Protein AF-A0A3L7TT83-F1 (afdb_monomer)

Solvent-accessible surface area (backbone atoms only — not comparable to full-atom values): 22951 Å² total; per-residue (Å²): 135,80,90,77,50,69,40,92,79,70,70,65,40,66,33,87,90,37,38,47,40,54,6,42,66,43,65,80,72,76,60,61,45,68,15,26,35,78,44,80,42,83,44,58,101,89,42,70,49,28,38,40,32,44,35,35,58,39,46,94,58,37,64,68,51,52,58,56,51,58,69,70,51,53,70,49,27,27,47,35,37,36,33,70,38,85,27,69,53,40,70,63,42,44,30,34,25,80,58,71,38,49,36,71,59,55,50,53,52,44,68,73,44,41,72,56,63,66,24,34,52,57,38,20,44,36,36,33,32,79,80,70,49,32,35,40,33,34,39,36,88,58,32,40,38,37,37,29,38,74,87,47,49,68,56,53,54,49,54,38,45,77,72,72,35,50,82,40,96,53,42,62,76,91,72,64,80,85,65,98,59,101,67,85,46,72,33,71,47,85,43,61,42,76,85,53,100,80,45,68,50,70,68,57,52,47,51,53,50,28,63,78,54,49,44,40,73,72,64,69,42,76,56,34,55,33,82,85,67,47,77,64,50,52,41,38,34,43,33,36,30,40,26,34,40,68,50,98,49,86,70,29,34,31,45,36,40,37,36,33,33,23,51,20,56,50,55,40,50,52,53,48,55,61,58,47,66,81,41,72,65,48,36,86,72,48,76,75,45,77,30,45,43,50,69,89,75,52,57,80,92,50,64,84,60,71,87,73,61,92,66,68,44,84,76,48,77,46,79,49,75,44,54,94,78,72,91,79,87,77,92,80,79,75,89,73,85,76,71,82,79,78,79,77,83,82,88,72,86,77,82,81,84,78,94,82,85,85,88,85,88,78,87,77,89,76,89,87,82,86,89,86,88,81,87,79,88,80,91,82,90,131

Radius of gyration: 27.93 Å; Cα contacts (8 Å, |Δi|>4): 632; chains: 1; bounding box: 58×84×80 Å

pLDDT: mean 82.66, std 22.22, range [28.27, 98.69]

Secondary structure (DSSP, 8-state):
-PPP-B-TTPPPPEETTEEPPTTEEE--PPPP--EEEEEEE---SSS--EEEEEEE--GGGHHHHHHHHHTTS-SEEEEEEEEE--STT-SEEEEEESS-EEHHHHHHHHHHHHHHHHH-TTEEEEEEEETTEEEEEE-TTS-EEEEEEGGGHHHHHHHHHHTT--B-S-SS-SS----SSS----EE---B---STTS--HHHHHHHHHHHHTEEE-S-SS--B-TT--B--SEEEEEEEEEEESSS-TT-EEEEEEEEEESSHHHHHHHHHHHHTT-TTEEEEEEEEEEEE-GGG--GGGTTS-S--SS-EEEEEEEEEES---S--------------PPPP---PPPPPP----------------------------

Mean predicted aligned error: 11.95 Å

Sequence (382 aa):
MREFRIAPNLPRGKLGEYQLPLGVAQTSLTEPSQGYTVRYQEGTEEEPDTYVFHAVISHDRLRPLVDGAFNLLPKEVTPVVEIGSRDAYRTVDIYLGEEPMPLVEFLRTWYEFEEVLLEDVTIGVGANAEDPWVDVFVDSWKGILISVPMELRDTVEALFAEHGLSEVMSTWDEDPPASGGDDESLVTRDVLEAVDDHSPDLDELLLVMREHWQLELNVDRETNVDDAGRHLGMTLWHAIVLATSNTDDNERGAYITVWMTAGSLAQAEELLEDALLDHPEWVFESVYTMDRVAFDDRPPSLSSLPTTRRRAAMHELEIEEWGDGTGDSPSGGGPGSRGPSKGRPMNREPEPPSADDVSPTDEPSSDDDSPFDRRGGGGGLN

Foldseek 3Di:
DDDWDFDPDQDWDDQVPATFFSQFPDAPFHQWDFFKAWDWDPADPQGHTKIKMKGDDHLVLLVVLLVLQLVVDDQWWKKWKWFQDPFPQEGIWIWIFPGTDGSVLVVVLCVVCVSCQSRHLGMKIWIFDVVVTWTWIQHSRRIIIIIGHPVCVVVSQVSCVVSVHYHDPGGGDPCDPPDPDDPRPRDTDFRIDCPDPPHDGPLNSVVVSCVSSVIDGPDDQPFQAGPVRDQPAKFKKWWWFWWAFPDPPRQKIKTKIWIKIDRGNNRVVVQVVVVCVVPNRIDTDGTSDMHTDQPVPDDPQCVVPDNDDDDIDTDDIDIGMDGDPDDDDDDDDPDDPPDPDDDDDDDDDDDDDDDDDDDDDDDDDDDDDDDDDDDDDDDDDD

Structure (mmCIF, N/CA/C/O backbone):
data_AF-A0A3L7TT83-F1
#
_entry.id   AF-A0A3L7TT83-F1
#
loop_
_atom_site.group_PDB
_atom_site.id
_atom_site.type_symbol
_atom_site.label_atom_id
_atom_site.label_alt_id
_atom_site.label_comp_id
_atom_site.label_asym_id
_atom_site.label_entity_id
_atom_site.label_seq_id
_atom_site.pdbx_PDB_ins_code
_atom_site.Cartn_x
_atom_site.Cartn_y
_atom_site.Cartn_z
_atom_site.occupancy
_atom_site.B_iso_or_equiv
_atom_site.auth_seq_id
_atom_site.auth_comp_id
_atom_site.auth_asym_id
_atom_site.auth_atom_id
_atom_site.pdbx_PDB_model_num
ATOM 1 N N . MET A 1 1 ? -11.362 1.353 -17.507 1.00 64.25 1 MET A N 1
ATOM 2 C CA . MET A 1 1 ? -11.196 0.095 -16.758 1.00 64.25 1 MET A CA 1
ATOM 3 C C . MET A 1 1 ? -12.170 -0.962 -17.270 1.00 64.25 1 MET A C 1
ATOM 5 O O . MET A 1 1 ? -13.334 -0.640 -17.502 1.00 64.25 1 MET A O 1
ATOM 9 N N . ARG A 1 2 ? -11.697 -2.196 -17.479 1.00 73.50 2 ARG A N 1
ATOM 10 C CA . ARG A 1 2 ? -12.552 -3.364 -17.753 1.00 73.50 2 ARG A CA 1
ATOM 11 C C . ARG A 1 2 ? -13.212 -3.833 -16.454 1.00 73.50 2 ARG A C 1
ATOM 13 O O . ARG A 1 2 ? -12.625 -3.711 -15.390 1.00 73.50 2 ARG A O 1
ATOM 20 N N . GLU A 1 3 ? -14.433 -4.349 -16.528 1.00 83.75 3 GLU A N 1
ATOM 21 C CA . GLU A 1 3 ? -15.137 -4.841 -15.337 1.00 83.75 3 GLU A CA 1
ATOM 22 C C . GLU A 1 3 ? -14.366 -6.023 -14.717 1.00 83.75 3 GLU A C 1
ATOM 24 O O . GLU A 1 3 ? -14.115 -7.010 -15.407 1.00 83.75 3 GLU A O 1
ATOM 29 N N . PHE A 1 4 ? -14.005 -5.931 -13.433 1.00 90.06 4 PHE A N 1
ATOM 30 C CA . PHE A 1 4 ? -13.413 -7.033 -12.670 1.00 90.06 4 PHE A CA 1
ATOM 31 C C . PHE A 1 4 ? -14.447 -7.650 -11.726 1.00 90.06 4 PHE A C 1
ATOM 33 O O . PHE A 1 4 ? -15.445 -7.019 -11.371 1.00 90.06 4 PHE A O 1
ATOM 40 N N . ARG A 1 5 ? -14.221 -8.905 -11.327 1.00 91.00 5 ARG A N 1
ATOM 41 C CA . ARG A 1 5 ? -15.074 -9.623 -10.372 1.00 91.00 5 ARG A CA 1
ATOM 42 C C . ARG A 1 5 ? -14.243 -10.541 -9.495 1.00 91.00 5 ARG A C 1
ATOM 44 O O . ARG A 1 5 ? -13.272 -11.134 -9.961 1.00 91.00 5 ARG A O 1
ATOM 51 N N . ILE A 1 6 ? -14.674 -10.711 -8.250 1.00 94.00 6 ILE A N 1
ATOM 52 C CA . ILE A 1 6 ? -14.154 -11.764 -7.379 1.00 94.00 6 ILE A CA 1
ATOM 53 C C . ILE A 1 6 ? -14.630 -13.127 -7.886 1.00 94.00 6 ILE A C 1
ATOM 55 O O . ILE A 1 6 ? -15.802 -13.309 -8.229 1.00 94.00 6 ILE A O 1
ATOM 59 N N . ALA A 1 7 ? -13.733 -14.110 -7.895 1.00 92.56 7 ALA A N 1
ATOM 60 C CA . ALA A 1 7 ? -14.043 -15.459 -8.334 1.00 92.56 7 ALA A CA 1
ATOM 61 C C . ALA A 1 7 ? -15.172 -16.081 -7.472 1.00 92.56 7 ALA A C 1
ATOM 63 O O . ALA A 1 7 ? -15.017 -16.269 -6.259 1.00 92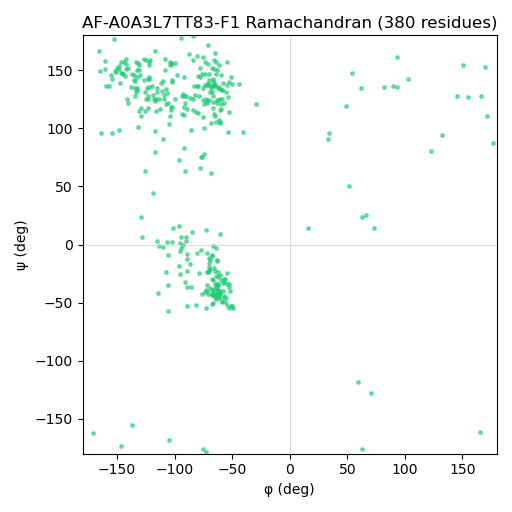.56 7 ALA A O 1
ATOM 64 N N . PRO A 1 8 ? -16.312 -16.478 -8.076 1.00 86.81 8 PRO A N 1
ATOM 65 C CA . PRO A 1 8 ? -17.569 -16.712 -7.352 1.00 86.81 8 PRO A CA 1
ATOM 66 C C . PRO A 1 8 ? -17.600 -17.972 -6.470 1.00 86.81 8 PRO A C 1
ATOM 68 O O . PRO A 1 8 ? -18.575 -18.197 -5.756 1.00 86.81 8 PRO A O 1
ATOM 71 N N . ASN A 1 9 ? -16.572 -18.824 -6.528 1.00 88.88 9 ASN A N 1
ATOM 72 C CA . ASN A 1 9 ? -16.532 -20.121 -5.839 1.00 88.88 9 ASN A CA 1
ATOM 73 C C . ASN A 1 9 ? -15.258 -20.326 -5.004 1.00 88.88 9 ASN A C 1
ATOM 75 O O . ASN A 1 9 ? -14.859 -21.469 -4.757 1.00 88.88 9 ASN A O 1
ATOM 79 N N . LEU A 1 10 ? -14.601 -19.246 -4.577 1.00 92.88 10 LEU A N 1
ATOM 80 C CA . LEU A 1 10 ? -13.450 -19.357 -3.685 1.00 92.88 10 LEU A CA 1
ATOM 81 C C . LEU A 1 10 ? -13.896 -19.754 -2.265 1.00 92.88 10 LEU A C 1
ATOM 83 O O . LEU A 1 10 ? -14.749 -19.090 -1.673 1.00 92.88 10 LEU A O 1
ATOM 87 N N . PRO A 1 11 ? -13.352 -20.844 -1.688 1.00 93.62 11 PRO A N 1
ATOM 88 C CA . PRO A 1 11 ? -13.673 -21.226 -0.323 1.00 93.62 11 PRO A CA 1
ATOM 89 C C . PRO A 1 11 ? -12.978 -20.284 0.662 1.00 93.62 11 PRO A C 1
ATOM 91 O O . PRO A 1 11 ? -11.748 -20.225 0.701 1.00 93.62 11 PRO A O 1
ATOM 94 N N . ARG A 1 12 ? -13.764 -19.606 1.504 1.00 94.81 12 ARG A N 1
ATOM 95 C CA . ARG A 1 12 ? -13.236 -18.787 2.599 1.00 94.81 12 ARG A CA 1
ATOM 96 C C . ARG A 1 12 ? -12.663 -19.666 3.710 1.00 94.81 12 ARG A C 1
ATOM 98 O O . ARG A 1 12 ? -13.369 -20.518 4.258 1.00 94.81 12 ARG A O 1
ATOM 105 N N . GLY A 1 13 ? -11.393 -19.448 4.044 1.00 93.62 13 GLY A N 1
ATOM 106 C CA . GLY A 1 13 ? -10.741 -20.092 5.180 1.00 93.62 13 GLY A CA 1
ATOM 107 C C . GLY A 1 13 ? -11.322 -19.621 6.515 1.00 93.62 13 GLY A C 1
ATOM 108 O O . GLY A 1 13 ? -11.811 -18.496 6.632 1.00 93.62 13 GLY A O 1
ATOM 109 N N . LYS A 1 14 ? -11.266 -20.483 7.532 1.00 95.56 14 LYS A N 1
ATOM 110 C CA . LYS A 1 14 ? -11.648 -20.140 8.905 1.00 95.56 14 LYS A CA 1
ATOM 111 C C . LYS A 1 14 ? -10.630 -20.676 9.896 1.00 95.56 14 LYS A C 1
ATOM 113 O O . LYS A 1 14 ? -10.178 -21.810 9.740 1.00 95.56 14 LYS A O 1
ATOM 118 N N . LEU A 1 15 ? -10.352 -19.893 10.928 1.00 93.69 15 LEU A N 1
ATOM 119 C CA . LEU A 1 15 ? -9.599 -20.298 12.108 1.00 93.69 15 LEU A CA 1
ATOM 120 C C . LEU A 1 15 ? -10.560 -20.176 13.291 1.00 93.69 15 LEU A C 1
ATOM 122 O O . LEU A 1 15 ? -10.825 -19.075 13.751 1.00 93.69 15 LEU A O 1
ATOM 126 N N . GLY A 1 16 ? -11.177 -21.290 13.696 1.00 93.94 16 GLY A N 1
ATOM 127 C CA . GLY A 1 16 ? -12.283 -21.265 14.659 1.00 93.94 16 GLY A CA 1
ATOM 128 C C . GLY A 1 16 ? -13.470 -20.433 14.159 1.00 93.94 16 GLY A C 1
ATOM 129 O O . GLY A 1 16 ? -14.066 -20.770 13.130 1.00 93.94 16 GLY A O 1
ATOM 130 N N . GLU A 1 17 ? -13.808 -19.361 14.876 1.00 94.50 17 GLU A N 1
ATOM 131 C CA . GLU A 1 17 ? -14.874 -18.420 14.507 1.00 94.50 17 GLU A CA 1
ATOM 132 C C . GLU A 1 17 ? -14.370 -17.269 13.617 1.00 94.50 17 GLU A C 1
ATOM 134 O O . GLU A 1 17 ? -15.179 -16.566 13.008 1.00 94.50 17 GLU A O 1
ATOM 139 N N . TYR A 1 18 ? -13.052 -17.088 13.495 1.00 96.44 18 TYR A N 1
ATOM 140 C CA . TYR A 1 18 ? -12.445 -16.065 12.647 1.00 96.44 18 TYR A CA 1
ATOM 141 C C . TYR A 1 18 ? -12.504 -16.446 11.163 1.00 96.44 18 TYR A C 1
ATOM 143 O O . TYR A 1 18 ? -12.013 -17.501 10.749 1.00 96.44 18 TYR A O 1
ATOM 151 N N . GLN A 1 19 ? -13.077 -15.572 10.338 1.00 97.31 19 GLN A N 1
ATOM 152 C CA . GLN A 1 19 ? -13.103 -15.704 8.885 1.00 97.31 19 GLN A CA 1
ATOM 153 C C . GLN A 1 19 ? -11.909 -14.986 8.258 1.00 97.31 19 GLN A C 1
ATOM 155 O O . GLN A 1 19 ? -11.688 -13.807 8.520 1.00 97.31 19 GLN A O 1
ATOM 160 N N . LEU A 1 20 ? -11.170 -15.699 7.408 1.00 96.75 20 LEU A N 1
ATOM 161 C CA . LEU A 1 20 ? -10.028 -15.161 6.667 1.00 96.75 20 LEU A CA 1
ATOM 162 C C . LEU A 1 20 ? -10.483 -14.447 5.377 1.00 96.75 20 LEU A C 1
ATOM 164 O O . LEU A 1 20 ? -11.567 -14.750 4.865 1.00 96.75 20 LEU A O 1
ATOM 168 N N . PRO A 1 21 ? -9.663 -13.552 4.805 1.00 96.38 21 PRO A N 1
ATOM 169 C CA . PRO A 1 21 ? -9.851 -13.046 3.441 1.00 96.38 21 PRO A CA 1
ATOM 170 C C . PRO A 1 21 ? -9.772 -14.177 2.397 1.00 96.38 21 PRO A C 1
ATOM 172 O O . PRO A 1 21 ? -9.137 -15.211 2.639 1.00 96.38 21 PRO A O 1
ATOM 175 N N . LEU A 1 22 ? -10.406 -14.015 1.230 1.00 96.88 22 LEU A N 1
ATOM 176 C CA . LEU A 1 22 ? -10.417 -15.042 0.172 1.00 96.88 22 LEU A CA 1
ATOM 177 C C . LEU A 1 22 ? -9.028 -15.330 -0.413 1.00 96.88 22 LEU A C 1
ATOM 179 O O . LEU A 1 22 ? -8.781 -16.459 -0.851 1.00 96.88 22 LEU A O 1
ATOM 183 N N . GLY A 1 23 ? -8.123 -14.349 -0.371 1.00 94.94 23 GLY A N 1
ATOM 184 C CA . GLY A 1 23 ? -6.743 -14.484 -0.829 1.00 94.94 23 GLY A CA 1
ATOM 185 C C . GLY A 1 23 ? -5.927 -15.509 -0.037 1.00 94.94 23 GLY A C 1
ATOM 186 O O . GLY A 1 23 ? -4.883 -15.952 -0.507 1.00 94.94 23 GLY A O 1
ATOM 187 N N . VAL A 1 24 ? -6.401 -15.969 1.129 1.00 94.31 24 VAL A N 1
ATOM 188 C CA . VAL A 1 24 ? -5.735 -17.039 1.883 1.00 94.31 24 VAL A CA 1
ATOM 189 C C . VAL A 1 24 ? -6.117 -18.410 1.317 1.00 94.31 24 VAL A C 1
ATOM 191 O O . VAL A 1 24 ? -7.263 -18.871 1.397 1.00 94.31 24 VAL A O 1
ATOM 194 N N . ALA A 1 25 ? -5.142 -19.108 0.740 1.00 91.62 25 ALA A N 1
ATOM 195 C CA . ALA A 1 25 ? -5.286 -20.483 0.274 1.00 91.62 25 ALA A CA 1
ATOM 196 C C . ALA A 1 25 ? -5.129 -21.500 1.398 1.00 91.62 25 ALA A C 1
ATOM 198 O O . ALA A 1 25 ? -5.979 -22.380 1.566 1.00 91.62 25 ALA A O 1
ATOM 199 N N . GLN A 1 26 ? -4.037 -21.378 2.144 1.00 89.50 26 GLN A N 1
ATOM 200 C CA . GLN A 1 26 ? -3.674 -22.239 3.263 1.00 89.50 26 GLN A CA 1
ATOM 201 C C . GLN A 1 26 ? -2.910 -21.407 4.289 1.00 89.50 26 GLN A C 1
ATOM 203 O O . GLN A 1 26 ? -2.268 -20.421 3.936 1.00 89.50 26 GLN A O 1
ATOM 208 N N . THR A 1 27 ? -3.017 -21.787 5.555 1.00 87.75 27 THR A N 1
ATOM 209 C CA . THR A 1 27 ? -2.248 -21.188 6.643 1.00 87.75 27 THR A CA 1
ATOM 210 C C . THR A 1 27 ? -2.138 -22.189 7.788 1.00 87.75 27 THR A C 1
ATOM 212 O O . THR A 1 27 ? -3.063 -22.974 8.021 1.00 87.75 27 THR A O 1
ATOM 215 N N . SER A 1 28 ? -1.007 -22.165 8.486 1.00 85.25 28 SER A N 1
ATOM 216 C CA . SER A 1 28 ? -0.759 -22.920 9.716 1.00 85.25 28 SER A CA 1
ATOM 217 C C . SER A 1 28 ? -1.028 -22.097 10.983 1.00 85.25 28 SER A C 1
ATOM 219 O O . SER A 1 28 ? -0.859 -22.612 12.089 1.00 85.25 28 SER A O 1
ATOM 221 N N . LEU A 1 29 ? -1.463 -20.838 10.834 1.00 85.31 29 LEU A N 1
ATOM 222 C CA . LEU A 1 29 ? -1.746 -19.948 11.956 1.00 85.31 29 LEU A CA 1
ATOM 223 C C . LEU A 1 29 ? -2.926 -20.429 12.807 1.00 85.31 29 LEU A C 1
ATOM 225 O O . LEU A 1 29 ? -3.868 -21.074 12.339 1.00 85.31 29 LEU A O 1
ATOM 229 N N . THR A 1 30 ? -2.864 -20.070 14.082 1.00 89.62 30 THR A N 1
ATOM 230 C CA . THR A 1 30 ? -3.920 -20.246 15.078 1.00 89.62 30 THR A CA 1
ATOM 231 C C . THR A 1 30 ? -4.976 -19.146 14.959 1.00 89.62 30 THR A C 1
ATOM 233 O O . THR A 1 30 ? -4.763 -18.109 14.331 1.00 89.62 30 THR A O 1
ATOM 236 N N . GLU A 1 31 ? -6.156 -19.387 15.535 1.00 93.75 31 GLU A N 1
ATOM 237 C CA . GLU A 1 31 ? -7.210 -18.370 15.610 1.00 93.75 31 GLU A CA 1
ATOM 238 C C . GLU A 1 31 ? -6.716 -17.144 16.401 1.00 93.75 31 GLU A C 1
ATOM 240 O O . GLU A 1 31 ? -6.282 -17.315 17.544 1.00 93.75 31 GLU A O 1
ATOM 245 N N . PRO A 1 32 ? -6.789 -15.925 15.832 1.00 94.19 32 PRO A N 1
ATOM 246 C CA . PRO A 1 32 ? -6.350 -14.718 16.519 1.00 94.19 32 PRO A CA 1
ATOM 247 C C . PRO A 1 32 ? -7.327 -14.293 17.617 1.00 94.19 32 PRO A C 1
ATOM 249 O O . PRO A 1 32 ? -8.534 -14.552 17.567 1.00 94.19 32 PRO A O 1
ATOM 252 N N . SER A 1 33 ? -6.816 -13.526 18.575 1.00 95.62 33 SER A N 1
ATOM 253 C CA . SER A 1 33 ? -7.649 -12.783 19.516 1.00 95.62 33 SER A CA 1
ATOM 254 C C . SER A 1 33 ? -8.250 -11.561 18.821 1.00 95.62 33 SER A C 1
ATOM 256 O O . SER A 1 33 ? -7.552 -10.598 18.512 1.00 95.62 33 SER A O 1
ATOM 258 N N . GLN A 1 34 ? -9.564 -11.587 18.591 1.00 97.12 34 GLN A N 1
ATOM 259 C CA . GLN A 1 34 ? -10.288 -10.441 18.039 1.00 97.12 34 GLN A CA 1
ATOM 260 C C . GLN A 1 34 ? -10.395 -9.323 19.087 1.00 97.12 34 GLN A C 1
ATOM 262 O O . GLN A 1 34 ? -10.942 -9.529 20.172 1.00 97.12 34 GLN A O 1
ATOM 267 N N . GLY A 1 35 ? -9.882 -8.142 18.761 1.00 98.19 35 GLY A N 1
ATOM 268 C CA . GLY A 1 35 ? -9.717 -7.023 19.685 1.00 98.19 35 GLY A CA 1
ATOM 269 C C . GLY A 1 35 ? -8.787 -5.972 19.092 1.00 98.19 35 GLY A C 1
ATOM 270 O O . GLY A 1 35 ? -8.557 -5.966 17.883 1.00 98.19 35 GLY A O 1
ATOM 271 N N . TYR A 1 36 ? -8.244 -5.099 19.937 1.00 98.56 36 TYR A N 1
ATOM 272 C CA . TYR A 1 36 ? -7.182 -4.184 19.527 1.00 98.56 36 TYR A CA 1
ATOM 273 C C . TYR A 1 36 ? -6.024 -4.167 20.522 1.00 98.56 36 TYR A C 1
ATOM 275 O O . TYR A 1 36 ? -6.222 -4.360 21.719 1.00 98.56 36 TYR A O 1
ATOM 283 N N . THR A 1 37 ? -4.817 -3.909 20.035 1.00 98.12 37 THR A N 1
ATOM 284 C CA . THR A 1 37 ? -3.689 -3.472 20.864 1.00 98.12 37 THR A CA 1
ATOM 285 C C . THR A 1 37 ? -3.536 -1.961 20.734 1.00 98.12 37 THR A C 1
ATOM 287 O O . THR A 1 37 ? -3.982 -1.362 19.753 1.00 98.12 37 THR A O 1
ATOM 290 N N . VAL A 1 38 ? -2.928 -1.325 21.733 1.00 97.88 38 VAL A N 1
ATOM 291 C CA . VAL A 1 38 ? -2.605 0.103 21.695 1.00 97.88 38 VAL A CA 1
ATOM 292 C C . VAL A 1 38 ? -1.209 0.328 22.253 1.00 97.88 38 VAL A C 1
ATOM 294 O O . VAL A 1 38 ? -0.837 -0.217 23.292 1.00 97.88 38 VAL A O 1
ATOM 297 N N . ARG A 1 39 ? -0.426 1.158 21.569 1.00 97.12 39 ARG A N 1
ATOM 298 C CA . ARG A 1 39 ? 0.882 1.607 22.047 1.00 97.12 39 ARG A CA 1
ATOM 299 C C . ARG A 1 39 ? 1.038 3.102 21.840 1.00 97.12 39 ARG A C 1
ATOM 301 O O . ARG A 1 39 ? 0.535 3.660 20.871 1.00 97.12 39 ARG A O 1
ATOM 308 N N . TYR A 1 40 ? 1.745 3.741 22.760 1.00 97.25 40 TYR A N 1
ATOM 309 C CA . TYR A 1 40 ? 2.192 5.116 22.582 1.00 97.25 40 TYR A CA 1
ATOM 310 C C . TYR A 1 40 ? 3.483 5.123 21.761 1.00 97.25 40 TYR A C 1
ATOM 312 O O . TYR A 1 40 ? 4.373 4.301 22.001 1.00 97.25 40 TYR A O 1
ATOM 320 N N . GLN A 1 41 ? 3.570 6.041 20.808 1.00 95.88 41 GLN A N 1
ATOM 321 C CA . GLN A 1 41 ? 4.742 6.284 19.986 1.00 95.88 41 GLN A CA 1
ATOM 322 C C . GLN A 1 41 ? 5.142 7.751 20.146 1.00 95.88 41 GLN A C 1
ATOM 324 O O . GLN A 1 41 ? 4.360 8.651 19.846 1.00 95.88 41 GLN A O 1
ATOM 329 N N . GLU A 1 42 ? 6.349 7.966 20.673 1.00 94.12 42 GLU A N 1
ATOM 330 C CA . GLU A 1 42 ? 6.947 9.299 20.773 1.00 94.12 42 GLU A CA 1
ATOM 331 C C . GLU A 1 42 ? 7.243 9.804 19.359 1.00 94.12 42 GLU A C 1
ATOM 333 O O . GLU A 1 42 ? 7.794 9.062 18.537 1.00 94.12 42 GLU A O 1
ATOM 338 N N . GLY A 1 43 ? 6.818 11.033 19.083 1.00 88.69 43 GLY A N 1
ATOM 339 C CA . GLY A 1 43 ? 7.036 11.696 17.809 1.00 88.69 43 GLY A CA 1
ATOM 340 C C . GLY A 1 43 ? 8.487 12.138 17.622 1.00 88.69 43 GLY A C 1
ATOM 341 O O . GLY A 1 43 ? 9.360 11.931 18.471 1.00 88.69 43 GLY A O 1
ATOM 342 N N . THR A 1 44 ? 8.752 12.774 16.488 1.00 88.69 44 THR A N 1
ATOM 343 C CA . THR A 1 44 ? 10.049 13.393 16.191 1.00 88.69 44 THR A CA 1
ATOM 344 C C . THR A 1 44 ? 9.954 14.918 16.322 1.00 88.69 44 THR A C 1
ATOM 346 O O . THR A 1 44 ? 8.987 15.449 16.860 1.00 88.69 44 THR A O 1
ATOM 349 N N . GLU A 1 45 ? 10.965 15.668 15.869 1.00 83.44 45 GLU A N 1
ATOM 350 C CA . GLU A 1 45 ? 10.833 17.135 15.794 1.00 83.44 45 GLU A CA 1
ATOM 351 C C . GLU A 1 45 ? 9.760 17.574 14.779 1.00 83.44 45 GLU A C 1
ATOM 353 O O . GLU A 1 45 ? 9.231 18.680 14.897 1.00 83.44 45 GLU A O 1
ATOM 358 N N . GLU A 1 46 ? 9.443 16.714 13.806 1.00 83.00 46 GLU A N 1
ATOM 359 C CA . GLU A 1 46 ? 8.528 16.994 12.694 1.00 83.00 46 GLU A CA 1
ATOM 360 C C . GLU A 1 46 ? 7.186 16.253 12.838 1.00 83.00 46 GLU A C 1
ATOM 362 O O . GLU A 1 46 ? 6.170 16.731 12.340 1.00 83.00 46 GLU A O 1
ATOM 367 N N . GLU A 1 47 ? 7.154 15.143 13.581 1.00 88.44 47 GLU A N 1
ATOM 368 C CA . GLU A 1 47 ? 5.964 14.306 13.787 1.00 88.44 47 GLU A CA 1
ATOM 369 C C . GLU A 1 47 ? 5.440 14.412 15.229 1.00 88.44 47 GLU A C 1
ATOM 371 O O . GLU A 1 47 ? 6.241 14.420 16.167 1.00 88.44 47 GLU A O 1
ATOM 376 N N . PRO A 1 48 ? 4.115 14.454 15.459 1.00 91.69 48 PRO A N 1
ATOM 377 C CA . PRO A 1 48 ? 3.563 14.517 16.806 1.00 91.69 48 PRO A CA 1
ATOM 378 C C . PRO A 1 48 ? 3.642 13.170 17.537 1.00 91.69 48 PRO A C 1
ATOM 380 O O . PRO A 1 48 ? 3.724 12.101 16.935 1.00 91.69 48 PRO A O 1
ATOM 383 N N . ASP A 1 49 ? 3.522 13.220 18.863 1.00 95.56 49 ASP A N 1
ATOM 384 C CA . ASP A 1 49 ? 3.260 12.030 19.670 1.00 95.56 49 ASP A CA 1
ATOM 385 C C . ASP A 1 49 ? 1.911 11.404 19.299 1.00 95.56 49 ASP A C 1
ATOM 387 O O . ASP A 1 49 ? 0.887 12.094 19.226 1.00 95.56 49 ASP A O 1
ATOM 391 N N . THR A 1 50 ? 1.885 10.081 19.145 1.00 97.00 50 THR A N 1
ATOM 392 C CA . THR A 1 50 ? 0.692 9.356 18.695 1.00 97.00 50 THR A CA 1
ATOM 393 C C . THR A 1 50 ? 0.368 8.140 19.556 1.00 97.00 50 THR A C 1
ATOM 395 O O . THR A 1 50 ? 1.214 7.557 20.239 1.00 97.00 50 THR A O 1
ATOM 398 N N . TYR A 1 51 ? -0.903 7.744 19.523 1.00 98.06 51 TYR A N 1
ATOM 399 C CA . TYR A 1 51 ? -1.322 6.394 19.870 1.00 98.06 51 TYR A CA 1
ATOM 400 C C . TYR A 1 51 ? -1.527 5.602 18.589 1.00 98.06 51 TYR A C 1
ATOM 402 O O . TYR A 1 51 ? -2.314 6.003 17.733 1.00 98.06 51 TYR A O 1
ATOM 410 N N . VAL A 1 52 ? -0.850 4.461 18.504 1.00 98.06 52 VAL A N 1
ATOM 411 C CA . VAL A 1 52 ? -0.997 3.503 17.414 1.00 98.06 52 VAL A CA 1
ATOM 412 C C . VAL A 1 52 ? -1.835 2.344 17.919 1.00 98.06 52 VAL A C 1
ATOM 414 O O . VAL A 1 52 ? -1.450 1.645 18.862 1.00 98.06 52 VAL A O 1
ATOM 417 N N . PHE A 1 53 ? -2.980 2.151 17.284 1.00 98.56 53 PHE A N 1
ATOM 418 C CA . PHE A 1 53 ? -3.873 1.033 17.509 1.00 98.56 53 PHE A CA 1
ATOM 419 C C . PHE A 1 53 ? -3.715 0.017 16.385 1.00 98.56 53 PHE A C 1
ATOM 421 O O . PHE A 1 53 ? -3.599 0.404 15.225 1.00 98.56 53 PHE A O 1
ATOM 428 N N . HIS A 1 54 ? -3.766 -1.271 16.712 1.00 98.25 54 HIS A N 1
ATOM 429 C CA . HIS A 1 54 ? -3.908 -2.342 15.725 1.00 98.25 54 HIS A CA 1
ATOM 430 C C . HIS A 1 54 ? -5.107 -3.198 16.099 1.00 98.25 54 HIS A C 1
ATOM 432 O O . HIS A 1 54 ? -5.114 -3.821 17.161 1.00 98.25 54 HIS A O 1
ATOM 438 N N . ALA A 1 55 ? -6.135 -3.191 15.257 1.00 98.38 55 ALA A N 1
ATOM 439 C CA . ALA A 1 55 ? -7.371 -3.924 15.466 1.00 98.38 55 ALA A CA 1
ATOM 440 C C . ALA A 1 55 ? -7.463 -5.124 14.524 1.00 98.38 55 ALA A C 1
ATOM 442 O O . ALA A 1 55 ? -7.249 -5.008 13.320 1.00 98.38 55 ALA A O 1
ATOM 443 N N . VAL A 1 56 ? -7.847 -6.273 15.076 1.00 97.94 56 VAL A N 1
ATOM 444 C CA . VAL A 1 56 ? -8.093 -7.508 14.327 1.00 97.94 56 VAL A CA 1
ATOM 445 C C . VAL A 1 56 ? -9.516 -7.971 14.600 1.00 97.94 56 VAL A C 1
ATOM 447 O O . VAL A 1 56 ? -9.944 -8.108 15.749 1.00 97.94 56 VAL A O 1
ATOM 450 N N . ILE A 1 57 ? -10.263 -8.214 13.527 1.00 98.00 57 ILE A N 1
ATOM 451 C CA . ILE A 1 57 ? -11.658 -8.645 13.569 1.00 98.00 57 ILE A CA 1
ATOM 452 C C . ILE A 1 57 ? -11.928 -9.598 12.407 1.00 98.00 57 ILE A C 1
ATOM 454 O O . ILE A 1 57 ? -11.330 -9.472 11.343 1.00 98.00 57 ILE A O 1
ATOM 458 N N . SER A 1 58 ? -12.825 -10.562 12.611 1.00 97.75 58 SER A N 1
ATOM 459 C CA . SER A 1 58 ? -13.224 -11.500 11.559 1.00 97.75 58 SER A CA 1
ATOM 460 C C . SER A 1 58 ? -13.679 -10.766 10.290 1.00 97.75 58 SER A C 1
ATOM 462 O O . SER A 1 58 ? -14.401 -9.768 10.376 1.00 97.75 58 SER A O 1
ATOM 464 N N . HIS A 1 59 ? -13.291 -11.282 9.118 1.00 97.81 59 HIS A N 1
ATOM 465 C CA . HIS A 1 59 ? -13.483 -10.624 7.817 1.00 97.81 59 HIS A CA 1
ATOM 466 C C . HIS A 1 59 ? -14.931 -10.182 7.545 1.00 97.81 59 HIS A C 1
ATOM 468 O O . HIS A 1 59 ? -15.169 -9.081 7.054 1.00 97.81 59 HIS A O 1
ATOM 474 N N . ASP A 1 60 ? -15.923 -10.966 7.972 1.00 97.19 60 ASP A N 1
ATOM 475 C CA . ASP A 1 60 ? -17.350 -10.642 7.819 1.00 97.19 60 ASP A CA 1
ATOM 476 C C . ASP A 1 60 ? -17.800 -9.374 8.567 1.00 97.19 60 ASP A C 1
ATOM 478 O O . ASP A 1 60 ? -18.889 -8.854 8.315 1.00 97.19 60 ASP A O 1
ATOM 482 N N . ARG A 1 61 ? -16.968 -8.864 9.478 1.00 98.00 61 ARG A N 1
ATOM 483 C CA . ARG A 1 61 ? -17.203 -7.650 10.268 1.00 98.00 61 ARG A CA 1
ATOM 484 C C . ARG A 1 61 ? -16.228 -6.520 9.927 1.00 98.00 61 ARG A C 1
ATOM 486 O O . ARG A 1 61 ? -16.346 -5.446 10.515 1.00 98.00 61 ARG A O 1
ATOM 493 N N . LEU A 1 62 ? -15.295 -6.755 9.004 1.00 97.88 62 LEU A N 1
ATOM 494 C CA . LEU A 1 62 ? -14.202 -5.842 8.681 1.00 97.88 62 LEU A CA 1
ATOM 495 C C . LEU A 1 62 ? -14.700 -4.552 8.028 1.00 97.88 62 LEU A C 1
ATOM 497 O O . LEU A 1 62 ? -14.383 -3.468 8.504 1.00 97.88 62 LEU A O 1
ATOM 501 N N . ARG A 1 63 ? -15.525 -4.666 6.981 1.00 98.19 63 ARG A N 1
ATOM 502 C CA . ARG A 1 63 ? -15.999 -3.516 6.194 1.00 98.19 63 ARG A CA 1
ATOM 503 C C . ARG A 1 63 ? -16.599 -2.394 7.060 1.00 98.19 63 ARG A C 1
ATOM 505 O O . ARG A 1 63 ? -16.100 -1.279 6.975 1.00 98.19 63 ARG A O 1
ATOM 512 N N . PRO A 1 64 ? -17.579 -2.653 7.952 1.00 98.31 64 PRO A N 1
ATOM 513 C CA . PRO A 1 64 ? -18.114 -1.600 8.814 1.00 98.31 64 PRO A CA 1
ATOM 514 C C . PRO A 1 64 ? -17.063 -0.919 9.696 1.00 98.31 64 PRO A C 1
ATOM 516 O O . PRO A 1 64 ? -17.208 0.260 10.004 1.00 98.31 64 PRO A O 1
ATOM 519 N N . LEU A 1 65 ? -16.042 -1.658 10.144 1.00 98.56 65 LEU A N 1
ATOM 520 C CA . LEU A 1 65 ? -14.976 -1.095 10.969 1.00 98.56 65 LEU A CA 1
ATOM 521 C C . LEU A 1 65 ? -14.043 -0.207 10.137 1.00 98.56 65 LEU A C 1
ATOM 523 O O . LEU A 1 65 ? -13.664 0.859 10.612 1.00 98.56 65 LEU A O 1
ATOM 527 N N . VAL A 1 66 ? -13.727 -0.607 8.902 1.00 98.62 66 VAL A N 1
ATOM 528 C CA . VAL A 1 66 ? -12.962 0.223 7.957 1.00 98.62 66 VAL A CA 1
ATOM 529 C C . VAL A 1 66 ? -13.714 1.517 7.642 1.00 98.62 66 VAL A C 1
ATOM 531 O O . VAL A 1 66 ? -13.136 2.593 7.760 1.00 98.62 66 VAL A O 1
ATOM 534 N N . ASP A 1 67 ? -15.017 1.440 7.353 1.00 98.44 67 ASP A N 1
ATOM 535 C CA . ASP A 1 67 ? -15.855 2.628 7.135 1.00 98.44 67 ASP A CA 1
ATOM 536 C C . ASP A 1 67 ? -15.822 3.565 8.354 1.00 98.44 67 ASP A C 1
ATOM 538 O O . ASP A 1 67 ? -15.695 4.784 8.226 1.00 98.44 67 ASP A O 1
ATOM 542 N N . GLY A 1 68 ? -15.927 2.995 9.559 1.00 98.31 68 GLY A N 1
ATOM 543 C CA . GLY A 1 68 ? -15.817 3.729 10.817 1.00 98.31 68 GLY A CA 1
ATOM 544 C C . GLY A 1 68 ? -14.452 4.396 10.998 1.00 98.31 68 GLY A C 1
ATOM 545 O O . GLY A 1 68 ? -14.394 5.562 11.384 1.00 98.31 68 GLY A O 1
ATOM 546 N N . ALA A 1 69 ? -13.371 3.693 10.660 1.00 98.56 69 ALA A N 1
ATOM 547 C CA . ALA A 1 69 ? -12.010 4.208 10.738 1.00 98.56 69 ALA A CA 1
ATOM 548 C C . ALA A 1 69 ? -11.774 5.349 9.736 1.00 98.56 69 ALA A C 1
ATOM 550 O O . ALA A 1 69 ? -11.257 6.393 10.120 1.00 98.56 69 ALA A O 1
ATOM 551 N N . PHE A 1 70 ? -12.239 5.234 8.490 1.00 98.50 70 PHE A N 1
ATOM 552 C CA . PHE A 1 70 ? -12.117 6.318 7.509 1.00 98.50 70 PHE A CA 1
ATOM 553 C C . PHE A 1 70 ? -12.924 7.570 7.854 1.00 98.50 70 PHE A C 1
ATOM 555 O O . PHE A 1 70 ? -12.581 8.654 7.391 1.00 98.50 70 PHE A O 1
ATOM 562 N N . ASN A 1 71 ? -13.942 7.480 8.713 1.00 97.75 71 ASN A N 1
ATOM 563 C CA . ASN A 1 71 ? -14.615 8.676 9.234 1.00 97.75 71 ASN A CA 1
ATOM 564 C C . ASN A 1 71 ? -13.746 9.491 10.210 1.00 97.75 71 ASN A C 1
ATOM 566 O O . ASN A 1 71 ? -14.119 10.617 10.547 1.00 97.75 71 ASN A O 1
ATOM 570 N N . LEU A 1 72 ? -12.618 8.943 10.673 1.00 97.81 72 LEU A N 1
ATOM 571 C CA . LEU A 1 72 ? -11.621 9.678 11.456 1.00 97.81 72 LEU A CA 1
ATOM 572 C C . LEU A 1 72 ? -10.729 10.555 10.571 1.00 97.81 72 LEU A C 1
ATOM 574 O O . LEU A 1 72 ? -10.171 11.534 11.066 1.00 97.81 72 LEU A O 1
ATOM 578 N N . LEU A 1 73 ? -10.591 10.209 9.286 1.00 98.25 73 LEU A N 1
ATOM 579 C CA . LEU A 1 73 ? -9.735 10.936 8.357 1.00 98.25 73 LEU A CA 1
ATOM 580 C C . LEU A 1 73 ? -10.271 12.357 8.106 1.00 98.25 73 LEU A C 1
ATOM 582 O O . LEU A 1 73 ? -11.488 12.568 8.011 1.00 98.25 73 LEU A O 1
ATOM 586 N N . PRO A 1 74 ? -9.382 13.357 7.975 1.00 97.81 74 PRO A N 1
ATOM 587 C CA . PRO A 1 74 ? -9.778 14.712 7.629 1.00 97.81 74 PRO A CA 1
ATOM 588 C C . PRO A 1 74 ? -10.144 14.844 6.147 1.00 97.81 74 PRO A C 1
ATOM 590 O O . PRO A 1 74 ? -10.231 13.883 5.394 1.00 97.81 74 PRO A O 1
ATOM 593 N N . LYS A 1 75 ? -10.435 16.076 5.718 1.00 97.75 75 LYS A N 1
ATOM 594 C CA . LYS A 1 75 ? -10.954 16.350 4.369 1.00 97.75 75 LYS A CA 1
ATOM 595 C C . LYS A 1 75 ? -9.936 16.148 3.255 1.00 97.75 75 LYS A C 1
ATOM 597 O O . LYS A 1 75 ? -10.369 16.000 2.116 1.00 97.75 75 LYS A O 1
ATOM 602 N N . GLU A 1 76 ? -8.653 16.208 3.573 1.00 98.06 76 GLU A N 1
ATOM 603 C CA . GLU A 1 76 ? -7.545 16.013 2.644 1.00 98.06 76 GLU A CA 1
ATOM 604 C C . GLU A 1 76 ? -6.649 14.923 3.217 1.00 98.06 76 GLU A C 1
ATOM 606 O O . GLU A 1 76 ? -6.355 14.942 4.411 1.00 98.06 76 GLU A O 1
ATOM 611 N N . VAL A 1 77 ? -6.293 13.952 2.383 1.00 98.50 77 VAL A N 1
ATOM 612 C CA . VAL A 1 77 ? -5.545 12.756 2.771 1.00 98.50 77 VAL A CA 1
ATOM 613 C C . VAL A 1 77 ? -4.562 12.381 1.673 1.00 98.50 77 VAL A C 1
ATOM 615 O O . VAL A 1 77 ? -4.839 12.613 0.497 1.00 98.50 77 VAL A O 1
ATOM 618 N N . THR A 1 78 ? -3.453 11.756 2.037 1.00 98.31 78 THR A N 1
ATOM 619 C CA . THR A 1 78 ? -2.502 11.166 1.098 1.00 98.31 78 THR A CA 1
ATOM 620 C C . THR A 1 78 ? -2.713 9.651 1.087 1.00 98.31 78 THR A C 1
ATOM 622 O O . THR A 1 78 ? -2.534 9.005 2.124 1.00 98.31 78 THR A O 1
ATOM 625 N N . PRO A 1 79 ? -3.143 9.061 -0.043 1.00 98.31 79 PRO A N 1
ATOM 626 C CA . PRO A 1 79 ? -3.322 7.618 -0.160 1.00 98.31 79 PRO A CA 1
ATOM 627 C C . PRO A 1 79 ? -1.994 6.869 -0.020 1.00 98.31 79 PRO A C 1
ATOM 629 O O . PRO A 1 79 ? -0.949 7.347 -0.468 1.00 98.31 79 PRO A O 1
ATOM 632 N N . VAL A 1 80 ? -2.055 5.674 0.564 1.00 97.88 80 VAL A N 1
ATOM 633 C CA . VAL A 1 80 ? -0.909 4.779 0.757 1.00 97.88 80 VAL A CA 1
ATOM 634 C C . VAL A 1 80 ? -1.296 3.372 0.326 1.00 97.88 80 VAL A C 1
ATOM 636 O O . VAL A 1 80 ? -2.361 2.880 0.700 1.00 97.88 80 VAL A O 1
ATOM 639 N N . VAL A 1 81 ? -0.431 2.708 -0.436 1.00 97.56 81 VAL A N 1
ATOM 640 C CA . VAL A 1 81 ? -0.597 1.306 -0.839 1.00 97.56 81 VAL A CA 1
ATOM 641 C C . VAL A 1 81 ? 0.713 0.562 -0.616 1.00 97.56 81 VAL A C 1
ATOM 643 O O . VAL A 1 81 ? 1.762 1.016 -1.054 1.00 97.56 81 VAL A O 1
ATOM 646 N N . GLU A 1 82 ? 0.652 -0.593 0.037 1.00 95.44 82 GLU A N 1
ATOM 647 C CA . GLU A 1 82 ? 1.788 -1.492 0.237 1.00 95.44 82 GLU A CA 1
ATOM 648 C C . GLU A 1 82 ? 1.546 -2.807 -0.496 1.00 95.44 82 GLU A C 1
ATOM 650 O O . GLU A 1 82 ? 0.487 -3.418 -0.351 1.00 95.44 82 GLU A O 1
ATOM 655 N N . ILE A 1 83 ? 2.524 -3.267 -1.270 1.00 92.06 83 ILE A N 1
ATOM 656 C CA . ILE A 1 83 ? 2.440 -4.522 -2.024 1.00 92.06 83 ILE A CA 1
ATOM 657 C C . ILE A 1 83 ? 3.725 -5.318 -1.806 1.00 92.06 83 ILE A C 1
ATOM 659 O O . ILE A 1 83 ? 4.808 -4.745 -1.704 1.00 92.06 83 ILE A O 1
ATOM 663 N N . GLY A 1 84 ? 3.634 -6.647 -1.743 1.00 86.88 84 GLY A N 1
ATOM 664 C CA . GLY A 1 84 ? 4.828 -7.498 -1.761 1.00 86.88 84 GLY A CA 1
ATOM 665 C C . GLY A 1 84 ? 5.660 -7.242 -3.022 1.00 86.88 84 GLY A C 1
ATOM 666 O O . GLY A 1 84 ? 5.158 -7.394 -4.134 1.00 86.88 84 GLY A O 1
ATOM 667 N N . SER A 1 85 ? 6.921 -6.850 -2.857 1.00 87.94 85 SER A N 1
ATOM 668 C CA . SER A 1 85 ? 7.749 -6.418 -3.982 1.00 87.94 85 SER A CA 1
ATOM 669 C C . SER A 1 85 ? 8.185 -7.589 -4.863 1.00 87.94 85 SER A C 1
ATOM 671 O O . SER A 1 85 ? 8.459 -8.694 -4.385 1.00 87.94 85 SER A O 1
ATOM 673 N N . ARG A 1 86 ? 8.300 -7.328 -6.168 1.00 88.62 86 ARG A N 1
ATOM 674 C CA . ARG A 1 86 ? 8.934 -8.237 -7.142 1.00 88.62 86 ARG A CA 1
ATOM 675 C C . ARG A 1 86 ? 10.436 -7.978 -7.279 1.00 88.62 86 ARG A C 1
ATOM 677 O O . ARG A 1 86 ? 11.138 -8.746 -7.940 1.00 88.62 86 ARG A O 1
ATOM 684 N N . ASP A 1 87 ? 10.923 -6.907 -6.662 1.00 91.88 87 ASP A N 1
ATOM 685 C CA . ASP A 1 87 ? 12.322 -6.522 -6.644 1.00 91.88 87 ASP A CA 1
ATOM 686 C C . ASP A 1 87 ? 13.150 -7.511 -5.814 1.00 91.88 87 ASP A C 1
ATOM 688 O O . ASP A 1 87 ? 12.838 -7.831 -4.671 1.00 91.88 87 ASP A O 1
ATOM 692 N N . ALA A 1 88 ? 14.265 -7.980 -6.368 1.00 92.62 88 ALA A N 1
ATOM 693 C CA . ALA A 1 88 ? 15.102 -8.985 -5.716 1.00 92.62 88 ALA A CA 1
ATOM 694 C C . ALA A 1 88 ? 15.807 -8.497 -4.431 1.00 92.62 88 ALA A C 1
ATOM 696 O O . ALA A 1 88 ? 16.454 -9.293 -3.745 1.00 92.62 88 ALA A O 1
ATOM 697 N N . TYR A 1 89 ? 15.751 -7.198 -4.127 1.00 92.12 89 TYR A N 1
ATOM 698 C CA . TYR A 1 89 ? 16.471 -6.563 -3.022 1.00 92.12 89 TYR A CA 1
ATOM 699 C C . TYR A 1 89 ? 15.574 -5.717 -2.114 1.00 92.12 89 TYR A C 1
ATOM 701 O O . TYR A 1 89 ? 16.099 -5.021 -1.236 1.00 92.12 89 TYR A O 1
ATOM 709 N N . ARG A 1 90 ? 14.257 -5.758 -2.330 1.00 90.38 90 ARG A N 1
ATOM 710 C CA . ARG A 1 90 ? 13.255 -5.080 -1.513 1.00 90.38 90 ARG A CA 1
ATOM 711 C C . ARG A 1 90 ? 12.101 -6.031 -1.227 1.00 90.38 90 ARG A C 1
ATOM 713 O O . ARG A 1 90 ? 11.719 -6.808 -2.088 1.00 90.38 90 ARG A O 1
ATOM 720 N N . THR A 1 91 ? 11.568 -5.994 -0.013 1.00 88.19 91 THR A N 1
ATOM 721 C CA . THR A 1 91 ? 10.499 -6.912 0.412 1.00 88.19 91 THR A CA 1
ATOM 722 C C . THR A 1 91 ? 9.109 -6.359 0.097 1.00 88.19 91 THR A C 1
ATOM 724 O O . THR A 1 91 ? 8.212 -7.115 -0.270 1.00 88.19 91 THR A O 1
ATOM 727 N N . VAL A 1 92 ? 8.922 -5.044 0.229 1.00 90.62 92 VAL A N 1
ATOM 728 C CA . VAL A 1 92 ? 7.628 -4.364 0.069 1.00 90.62 92 VAL A CA 1
ATOM 729 C C . VAL A 1 92 ? 7.807 -3.113 -0.784 1.00 90.62 92 VAL A C 1
ATOM 731 O O . VAL A 1 92 ? 8.733 -2.333 -0.564 1.00 90.62 92 VAL A O 1
ATOM 734 N N . ASP A 1 93 ? 6.912 -2.923 -1.744 1.00 92.19 93 ASP A N 1
ATOM 735 C CA . ASP A 1 93 ? 6.746 -1.683 -2.490 1.00 92.19 93 ASP A CA 1
ATOM 736 C C . ASP A 1 93 ? 5.721 -0.814 -1.774 1.00 92.19 93 ASP A C 1
ATOM 738 O O . ASP A 1 93 ? 4.583 -1.234 -1.571 1.00 92.19 93 ASP A O 1
ATOM 742 N N . ILE A 1 94 ? 6.130 0.395 -1.392 1.00 94.19 94 ILE A N 1
ATOM 743 C CA . ILE A 1 94 ? 5.244 1.391 -0.794 1.00 94.19 94 ILE A CA 1
ATOM 744 C C . ILE A 1 94 ? 4.972 2.442 -1.853 1.00 94.19 94 ILE A C 1
ATOM 746 O O . ILE A 1 94 ? 5.898 3.078 -2.350 1.00 94.19 94 ILE A O 1
ATOM 750 N N . TYR A 1 95 ? 3.708 2.634 -2.179 1.00 95.44 95 TYR A N 1
ATOM 751 C CA . TYR A 1 95 ? 3.242 3.676 -3.067 1.00 95.44 95 TYR A CA 1
ATOM 752 C C . TYR A 1 95 ? 2.539 4.762 -2.257 1.00 95.44 95 TYR A C 1
ATOM 754 O O . TYR A 1 95 ? 1.665 4.457 -1.444 1.00 95.44 95 TYR A O 1
ATOM 762 N N . LEU A 1 96 ? 2.913 6.018 -2.485 1.00 96.44 96 LEU A N 1
ATOM 763 C CA . LEU A 1 96 ? 2.352 7.186 -1.810 1.00 96.44 96 LEU A CA 1
ATOM 764 C C . LEU A 1 96 ? 1.799 8.166 -2.836 1.00 96.44 96 LEU A C 1
ATOM 766 O O . LEU A 1 96 ? 2.390 8.343 -3.900 1.00 96.44 96 LEU A O 1
ATOM 770 N N . GLY A 1 97 ? 0.676 8.804 -2.510 1.00 96.50 97 GLY A N 1
ATOM 771 C CA . GLY A 1 97 ? 0.176 9.924 -3.302 1.00 96.50 97 GLY A CA 1
ATOM 772 C C . GLY A 1 97 ? 1.191 11.067 -3.313 1.00 96.50 97 GLY A C 1
ATOM 773 O O . GLY A 1 97 ? 1.719 11.423 -2.259 1.00 96.50 97 GLY A O 1
ATOM 774 N N . GLU A 1 98 ? 1.459 11.643 -4.486 1.00 91.75 98 GLU A N 1
ATOM 775 C CA . GLU A 1 98 ? 2.384 12.781 -4.622 1.00 91.75 98 GLU A CA 1
ATOM 776 C C . GLU A 1 98 ? 1.923 14.009 -3.823 1.00 91.75 98 GLU A C 1
ATOM 778 O O . GLU A 1 98 ? 2.724 14.688 -3.177 1.00 91.75 98 GLU A O 1
ATOM 783 N N . GLU A 1 99 ? 0.619 14.289 -3.862 1.00 94.62 99 GLU A N 1
ATOM 784 C CA . GLU A 1 99 ? -0.015 15.398 -3.156 1.00 94.62 99 GLU A CA 1
ATOM 785 C C . GLU A 1 99 ? -1.257 14.913 -2.385 1.00 94.62 99 GLU A C 1
ATOM 787 O O . GLU A 1 99 ? -1.943 13.983 -2.830 1.00 94.62 99 GLU A O 1
ATOM 792 N N . PRO A 1 100 ? -1.603 15.551 -1.249 1.00 96.81 100 PRO A N 1
ATOM 793 C CA . PRO A 1 100 ? -2.861 15.282 -0.568 1.00 96.81 100 PRO A CA 1
ATOM 794 C C . PRO A 1 100 ? -4.059 15.528 -1.488 1.00 96.81 100 PRO A C 1
ATOM 796 O O . PRO A 1 100 ? -4.129 16.535 -2.196 1.00 96.81 100 PRO A O 1
ATOM 799 N N . MET A 1 101 ? -5.052 14.646 -1.421 1.00 97.56 101 MET A N 1
ATOM 800 C CA . MET A 1 101 ? -6.268 14.725 -2.223 1.00 97.56 101 MET A CA 1
ATOM 801 C C . MET A 1 101 ? -7.528 14.802 -1.355 1.00 97.56 101 MET A C 1
ATOM 803 O O . MET A 1 101 ? -7.518 14.375 -0.197 1.00 97.56 101 MET A O 1
ATOM 807 N N . PRO A 1 102 ? -8.662 15.294 -1.888 1.00 98.25 102 PRO A N 1
ATOM 808 C CA . PRO A 1 102 ? -9.912 15.298 -1.146 1.00 98.25 102 PRO A CA 1
ATOM 809 C C . PRO A 1 102 ? -10.327 13.881 -0.721 1.00 98.25 102 PRO A C 1
ATOM 811 O O . PRO A 1 102 ? -10.422 12.980 -1.553 1.00 98.25 102 PRO A O 1
ATOM 814 N N . LEU A 1 103 ? -10.712 13.701 0.545 1.00 98.38 103 LEU A N 1
ATOM 815 C CA . LEU A 1 103 ? -11.181 12.420 1.096 1.00 98.38 103 LEU A CA 1
ATOM 816 C C . LEU A 1 103 ? -12.311 11.799 0.262 1.00 98.38 103 LEU A C 1
ATOM 818 O O . LEU A 1 103 ? -12.407 10.587 0.129 1.00 98.38 103 LEU A O 1
ATOM 822 N N . VAL A 1 104 ? -13.174 12.627 -0.330 1.00 98.25 104 VAL A N 1
ATOM 823 C CA . VAL A 1 104 ? -14.269 12.150 -1.191 1.00 98.25 104 VAL A CA 1
ATOM 824 C C . VAL A 1 104 ? -13.741 11.462 -2.455 1.00 98.25 104 VAL A C 1
ATOM 826 O O . VAL A 1 104 ? -14.361 10.514 -2.932 1.00 98.25 104 VAL A O 1
ATOM 829 N N . GLU A 1 105 ? -12.617 11.926 -3.001 1.00 98.00 105 GLU A N 1
ATOM 830 C CA . GLU A 1 105 ? -11.973 11.317 -4.167 1.00 98.00 105 GLU A CA 1
ATOM 831 C C . GLU A 1 105 ? -11.243 10.033 -3.779 1.00 98.00 105 GLU A C 1
ATOM 833 O O . GLU A 1 105 ? -11.434 9.021 -4.454 1.00 98.00 105 GLU A O 1
ATOM 838 N N . PHE A 1 106 ? -10.536 10.037 -2.641 1.00 98.44 106 PHE A N 1
ATOM 839 C CA . PHE A 1 106 ? -9.973 8.821 -2.051 1.00 98.44 106 PHE A CA 1
ATOM 840 C C . PHE A 1 106 ? -11.047 7.737 -1.881 1.00 98.44 106 PHE A C 1
ATOM 842 O O . PHE A 1 106 ? -10.926 6.646 -2.436 1.00 98.44 106 PHE A O 1
ATOM 849 N N . LEU A 1 107 ? -12.145 8.071 -1.192 1.00 98.50 107 LEU A N 1
ATOM 850 C CA . LEU A 1 107 ? -13.241 7.146 -0.912 1.00 98.50 107 LEU A CA 1
ATOM 851 C C . LEU A 1 107 ? -13.935 6.656 -2.185 1.00 98.50 107 LEU A C 1
ATOM 853 O O . LEU A 1 107 ? -14.368 5.509 -2.237 1.00 98.50 107 LEU A O 1
ATOM 857 N N . ARG A 1 108 ? -14.054 7.496 -3.221 1.00 98.12 108 ARG A N 1
ATOM 858 C CA . ARG A 1 108 ? -14.643 7.078 -4.500 1.00 98.12 108 ARG A CA 1
ATOM 859 C C . ARG A 1 108 ? -13.861 5.912 -5.101 1.00 98.12 108 ARG A C 1
ATOM 861 O O . ARG A 1 108 ? -14.480 4.920 -5.469 1.00 98.12 108 ARG A O 1
ATOM 868 N N . THR A 1 109 ? -12.539 6.037 -5.176 1.00 97.50 109 THR A N 1
ATOM 869 C CA . THR A 1 109 ? -11.665 4.963 -5.660 1.00 97.50 109 THR A CA 1
ATOM 870 C C . THR A 1 109 ? -11.679 3.788 -4.687 1.00 97.50 109 THR A C 1
ATOM 872 O O . THR A 1 109 ? -11.852 2.658 -5.116 1.00 97.50 109 THR A O 1
ATOM 875 N N . TRP A 1 110 ? -11.609 4.023 -3.372 1.00 97.88 110 TRP A N 1
ATOM 876 C CA . TRP A 1 110 ? -11.709 2.945 -2.383 1.00 97.88 110 TRP A CA 1
ATOM 877 C C . TRP A 1 110 ? -12.931 2.055 -2.631 1.00 97.88 110 TRP A C 1
ATOM 879 O O . TRP A 1 110 ? -12.782 0.849 -2.775 1.00 97.88 110 TRP A O 1
ATOM 889 N N . TYR A 1 111 ? -14.130 2.636 -2.741 1.00 97.62 111 TYR A N 1
ATOM 890 C CA . TYR A 1 111 ? -15.360 1.866 -2.951 1.00 97.62 111 TYR A CA 1
ATOM 891 C C . TYR A 1 111 ? -15.450 1.217 -4.336 1.00 97.62 111 TYR A C 1
ATOM 893 O O . TYR A 1 111 ? -16.199 0.258 -4.506 1.00 97.62 111 TYR A O 1
ATOM 901 N N . GLU A 1 112 ? -14.706 1.718 -5.322 1.00 96.31 112 GLU A N 1
ATOM 902 C CA . GLU A 1 112 ? -14.574 1.071 -6.629 1.00 96.31 112 GLU A CA 1
ATOM 903 C C . GLU A 1 112 ? -13.772 -0.237 -6.528 1.00 96.31 112 GLU A C 1
ATOM 905 O O . GLU A 1 112 ? -14.148 -1.223 -7.155 1.00 96.31 112 GLU A O 1
ATOM 910 N N . PHE A 1 113 ? -12.731 -0.276 -5.688 1.00 96.75 113 PHE A N 1
ATOM 911 C CA . PHE A 1 113 ? -11.826 -1.424 -5.527 1.00 96.75 113 PHE A CA 1
ATOM 912 C C . PHE A 1 113 ? -12.019 -2.212 -4.221 1.00 96.75 113 PHE A C 1
ATOM 914 O O . PHE A 1 113 ? -11.311 -3.183 -3.962 1.00 96.75 113 PHE A O 1
ATOM 921 N N . GLU A 1 114 ? -12.984 -1.830 -3.391 1.00 96.62 114 GLU A N 1
ATOM 922 C CA . GLU A 1 114 ? -13.163 -2.328 -2.024 1.00 96.62 114 GLU A CA 1
ATOM 923 C C . GLU A 1 114 ? -13.195 -3.858 -1.938 1.00 96.62 114 GLU A C 1
ATOM 925 O O . GLU A 1 114 ? -12.616 -4.440 -1.022 1.00 96.62 114 GLU A O 1
ATOM 930 N N . GLU A 1 115 ? -13.855 -4.527 -2.888 1.00 94.88 115 GLU A N 1
ATOM 931 C CA . GLU A 1 115 ? -13.931 -5.989 -2.892 1.00 94.88 115 GLU A CA 1
ATOM 932 C C . GLU A 1 115 ? -12.550 -6.638 -3.004 1.00 94.88 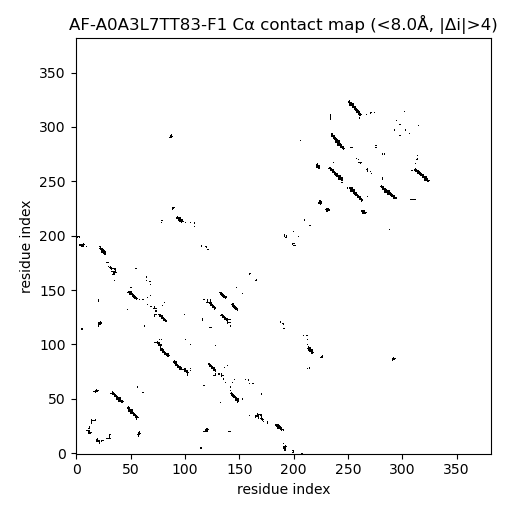115 GLU A C 1
ATOM 934 O O . GLU A 1 115 ? -12.255 -7.552 -2.241 1.00 94.88 115 GLU A O 1
ATOM 939 N N . VAL A 1 116 ? -11.681 -6.161 -3.900 1.00 95.56 116 VAL A N 1
ATOM 940 C CA . VAL A 1 116 ? -10.328 -6.719 -4.029 1.00 95.56 116 VAL A CA 1
ATOM 941 C C . VAL A 1 116 ? -9.445 -6.286 -2.859 1.00 95.56 116 VAL A C 1
ATOM 943 O O . VAL A 1 116 ? -8.757 -7.125 -2.282 1.00 95.56 116 VAL A O 1
ATOM 946 N N . LEU A 1 117 ? -9.541 -5.026 -2.422 1.00 96.88 117 LEU A N 1
ATOM 947 C CA . LEU A 1 117 ? -8.735 -4.484 -1.322 1.00 96.88 117 LEU A CA 1
ATOM 948 C C . LEU A 1 117 ? -8.992 -5.193 0.014 1.00 96.88 117 LEU A C 1
ATOM 950 O O . LEU A 1 117 ? -8.069 -5.365 0.810 1.00 96.88 117 LEU A O 1
ATOM 954 N N . LEU A 1 118 ? -10.224 -5.640 0.269 1.00 97.12 118 LEU A N 1
ATOM 955 C CA . LEU A 1 118 ? -10.567 -6.369 1.492 1.00 97.12 118 LEU A CA 1
ATOM 956 C C . LEU A 1 118 ? -10.330 -7.883 1.394 1.00 97.12 118 LEU A C 1
ATOM 958 O O . LEU A 1 118 ? -10.306 -8.549 2.428 1.00 97.12 118 LEU A O 1
ATOM 962 N N . GLU A 1 119 ? -10.188 -8.452 0.197 1.00 96.94 119 GLU A N 1
ATOM 963 C CA . GLU A 1 119 ? -10.090 -9.907 0.001 1.00 96.94 119 GLU A CA 1
ATOM 964 C C . GLU A 1 119 ? -8.682 -10.397 -0.336 1.00 96.94 119 GLU A C 1
ATOM 966 O O . GLU A 1 119 ? -8.311 -11.501 0.073 1.00 96.94 119 GLU A O 1
ATOM 971 N N . ASP A 1 120 ? -7.910 -9.606 -1.077 1.00 94.56 120 ASP A N 1
ATOM 972 C CA . ASP A 1 120 ? -6.562 -9.954 -1.512 1.00 94.56 120 ASP A CA 1
ATOM 973 C C . ASP A 1 120 ? -5.546 -9.752 -0.385 1.00 94.56 120 ASP A C 1
ATOM 975 O O . ASP A 1 120 ? -5.485 -8.678 0.194 1.00 94.56 120 ASP A O 1
ATOM 979 N N . VAL A 1 121 ? -4.724 -10.753 -0.068 1.00 92.44 121 VAL A N 1
ATOM 980 C CA . VAL A 1 121 ? -3.784 -10.694 1.074 1.00 92.44 121 VAL A CA 1
ATOM 981 C C . VAL A 1 121 ? -2.363 -10.276 0.702 1.00 92.44 121 VAL A C 1
ATOM 983 O O . VAL A 1 121 ? -1.425 -10.494 1.465 1.00 92.44 121 VAL A O 1
ATOM 986 N N . THR A 1 122 ? -2.186 -9.705 -0.484 1.00 90.12 122 THR A N 1
ATOM 987 C CA . THR A 1 122 ? -0.902 -9.182 -0.966 1.00 90.12 122 THR A CA 1
ATOM 988 C C . THR A 1 122 ? -0.851 -7.656 -0.955 1.00 90.12 122 THR A C 1
ATOM 990 O O . THR A 1 122 ? 0.230 -7.093 -1.109 1.00 90.12 122 THR A O 1
ATOM 993 N N . ILE A 1 123 ? -1.995 -7.004 -0.707 1.00 93.50 123 ILE A N 1
ATOM 994 C CA . ILE A 1 123 ? -2.152 -5.547 -0.692 1.00 93.50 123 ILE A CA 1
ATOM 995 C C . ILE A 1 123 ? -2.486 -5.058 0.721 1.00 93.50 123 ILE A C 1
ATOM 997 O O . ILE A 1 123 ? -3.480 -5.487 1.315 1.00 93.50 123 ILE A O 1
ATOM 1001 N N . GLY A 1 124 ? -1.691 -4.121 1.227 1.00 96.50 124 GLY A N 1
ATOM 1002 C CA . GLY A 1 124 ? -2.070 -3.184 2.279 1.00 96.50 124 GLY A CA 1
ATOM 1003 C C . GLY A 1 124 ? -2.478 -1.842 1.666 1.00 96.50 124 GLY A C 1
ATOM 1004 O O . GLY A 1 124 ? -1.958 -1.446 0.625 1.00 96.50 124 GLY A O 1
ATOM 1005 N N . VAL A 1 125 ? -3.441 -1.149 2.261 1.00 98.25 125 VAL A N 1
ATOM 1006 C CA . VAL A 1 125 ? -3.969 0.102 1.703 1.00 98.25 125 VAL A CA 1
ATOM 1007 C C . VAL A 1 125 ? -4.561 0.990 2.786 1.00 98.25 125 VAL A C 1
ATOM 1009 O O . VAL A 1 125 ? -5.228 0.523 3.707 1.00 98.25 125 VAL A O 1
ATOM 1012 N N . GLY A 1 126 ? -4.369 2.292 2.652 1.00 98.25 126 GLY A N 1
ATOM 1013 C CA . GLY A 1 126 ? -4.886 3.262 3.594 1.00 98.25 126 GLY A CA 1
ATOM 1014 C C . GLY A 1 126 ? -4.719 4.686 3.115 1.00 98.25 126 GLY A C 1
ATOM 1015 O O . GLY A 1 126 ? -4.506 4.953 1.931 1.00 98.25 126 GLY A O 1
ATOM 1016 N N . ALA A 1 127 ? -4.817 5.602 4.063 1.00 98.38 127 ALA A N 1
ATOM 1017 C CA . ALA A 1 127 ? -4.487 6.991 3.843 1.00 98.38 127 ALA A CA 1
ATOM 1018 C C . ALA A 1 127 ? -4.001 7.626 5.141 1.00 98.38 127 ALA A C 1
ATOM 1020 O O . ALA A 1 127 ? -4.483 7.287 6.226 1.00 98.38 127 ALA A O 1
ATOM 1021 N N . ASN A 1 128 ? -3.102 8.592 5.002 1.00 97.00 128 ASN A N 1
ATOM 1022 C CA . ASN A 1 128 ? -2.655 9.427 6.101 1.00 97.00 128 ASN A CA 1
ATOM 1023 C C . ASN A 1 128 ? -3.027 10.898 5.867 1.00 97.00 128 ASN A C 1
ATOM 1025 O O . ASN A 1 128 ? -3.436 11.301 4.779 1.00 97.00 128 ASN A O 1
ATOM 1029 N N . ALA A 1 129 ? -2.920 11.704 6.911 1.00 96.88 129 ALA A N 1
ATOM 1030 C CA . ALA A 1 129 ? -3.050 13.149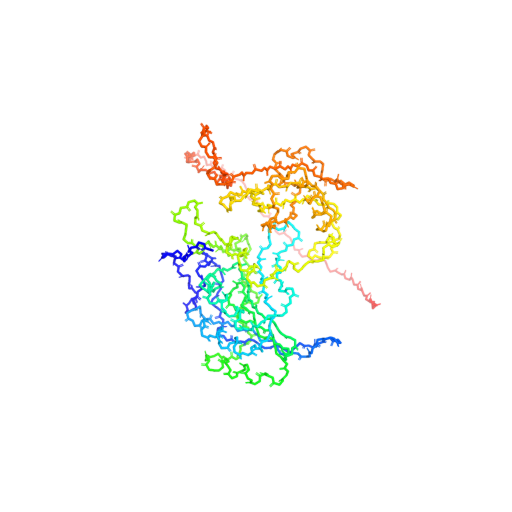 6.866 1.00 96.88 129 ALA A CA 1
ATOM 1031 C C . ALA A 1 129 ? -2.213 13.763 7.985 1.00 96.88 129 ALA A C 1
ATOM 1033 O O . ALA A 1 129 ? -2.075 13.155 9.043 1.00 96.88 129 ALA A O 1
ATOM 1034 N N . GLU A 1 130 ? -1.694 14.973 7.774 1.00 92.69 130 GLU A N 1
ATOM 1035 C CA . GLU A 1 130 ? -0.834 15.661 8.749 1.00 92.69 130 GLU A CA 1
ATOM 1036 C C . GLU A 1 130 ? -1.600 16.647 9.655 1.00 92.69 130 GLU A C 1
ATOM 1038 O O . GLU A 1 130 ? -1.171 16.908 10.780 1.00 92.69 130 GLU A O 1
ATOM 1043 N N . ASP A 1 131 ? -2.746 17.181 9.206 1.00 91.38 131 ASP A N 1
ATOM 1044 C CA . ASP A 1 131 ? -3.551 18.162 9.958 1.00 91.38 131 ASP A CA 1
ATOM 1045 C C . ASP A 1 131 ? -5.059 17.807 10.007 1.00 91.38 131 ASP A C 1
ATOM 1047 O O . ASP A 1 131 ? -5.803 18.076 9.055 1.00 91.38 131 ASP A O 1
ATOM 1051 N N . PRO A 1 132 ? -5.555 17.246 11.131 1.00 92.88 132 PRO A N 1
ATOM 1052 C CA . PRO A 1 132 ? -4.772 16.640 12.209 1.00 92.88 132 PRO A CA 1
ATOM 1053 C C . PRO A 1 132 ? -4.045 15.378 11.731 1.00 92.88 132 PRO A C 1
ATOM 1055 O O . PRO A 1 132 ? -4.482 14.738 10.776 1.00 92.88 132 PRO A O 1
ATOM 1058 N N . TRP A 1 133 ? -2.989 14.991 12.454 1.00 94.94 133 TRP A N 1
ATOM 1059 C CA . TRP A 1 133 ? -2.247 13.762 12.181 1.00 94.94 133 TRP A CA 1
ATOM 1060 C C . TRP A 1 133 ? -3.150 12.533 12.324 1.00 94.94 133 TRP A C 1
ATOM 1062 O O . TRP A 1 133 ? -3.530 12.168 13.432 1.00 94.94 133 TRP A O 1
ATOM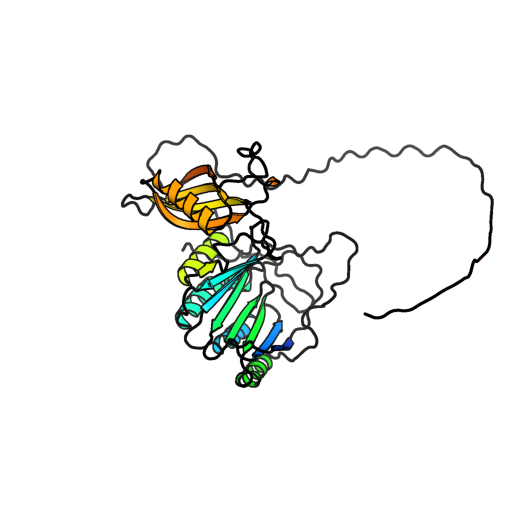 1072 N N . VAL A 1 134 ? -3.539 11.894 11.230 1.00 97.69 134 VAL A N 1
ATOM 1073 C CA . VAL A 1 134 ? -4.370 10.685 11.269 1.00 97.69 134 VAL A CA 1
ATOM 1074 C C . VAL A 1 134 ? -3.877 9.740 10.197 1.00 97.69 134 VAL A C 1
ATOM 1076 O O . VAL A 1 134 ? -3.835 10.110 9.033 1.00 97.69 134 VAL A O 1
ATOM 1079 N N . ASP A 1 135 ? -3.553 8.518 10.590 1.00 97.88 135 ASP A N 1
ATOM 1080 C CA . ASP A 1 135 ? -3.232 7.425 9.680 1.00 97.88 135 ASP A CA 1
ATOM 1081 C C . ASP A 1 135 ? -4.241 6.301 9.892 1.00 97.88 135 ASP A C 1
ATOM 1083 O O . ASP A 1 135 ? -4.491 5.900 11.032 1.00 97.88 135 ASP A O 1
ATOM 1087 N N . VAL A 1 136 ? -4.848 5.828 8.807 1.00 98.69 136 VAL A N 1
ATOM 1088 C CA . VAL A 1 136 ? -5.744 4.671 8.805 1.00 98.69 136 VAL A CA 1
ATOM 1089 C C . VAL A 1 136 ? -5.304 3.743 7.690 1.00 98.69 136 VAL A C 1
ATOM 1091 O O . VAL A 1 136 ? -5.432 4.077 6.512 1.00 98.69 136 VAL A O 1
ATOM 1094 N N . PHE A 1 137 ? -4.849 2.553 8.066 1.00 98.56 137 PHE A N 1
ATOM 1095 C CA . PHE A 1 137 ? -4.258 1.595 7.146 1.00 98.56 137 PHE A CA 1
ATOM 1096 C C . PHE A 1 137 ? -4.805 0.187 7.376 1.00 98.56 137 PHE A C 1
ATOM 1098 O O . PHE A 1 137 ? -4.807 -0.319 8.495 1.00 98.56 137 PHE A O 1
ATOM 1105 N N . VAL A 1 138 ? -5.284 -0.457 6.315 1.00 98.44 138 VAL A N 1
ATOM 1106 C CA . VAL A 1 138 ? -5.669 -1.869 6.310 1.00 98.44 138 VAL A CA 1
ATOM 1107 C C . VAL A 1 138 ? -4.466 -2.671 5.832 1.00 98.44 138 VAL A C 1
ATOM 1109 O O . VAL A 1 138 ? -4.081 -2.562 4.671 1.00 98.44 138 VAL A O 1
ATOM 1112 N N . ASP A 1 139 ? -3.868 -3.469 6.712 1.00 95.12 139 ASP A N 1
ATOM 1113 C CA . ASP A 1 139 ? -2.680 -4.261 6.386 1.00 95.12 139 ASP A CA 1
ATOM 1114 C C . ASP A 1 139 ? -2.995 -5.437 5.435 1.00 95.12 139 ASP A C 1
ATOM 1116 O O . ASP A 1 139 ? -4.154 -5.754 5.140 1.00 95.12 139 ASP A O 1
ATOM 1120 N N . SER A 1 140 ? -1.959 -6.115 4.935 1.00 90.44 140 SER A N 1
ATOM 1121 C CA . SER A 1 140 ? -2.104 -7.258 4.016 1.00 90.44 140 SER A CA 1
ATOM 1122 C C . SER A 1 140 ? -2.860 -8.448 4.626 1.00 90.44 140 SER A C 1
ATOM 1124 O O . SER A 1 140 ? -3.512 -9.210 3.911 1.00 90.44 140 SER A O 1
ATOM 1126 N N . TRP A 1 141 ? -2.873 -8.567 5.953 1.00 89.06 141 TRP A N 1
ATOM 1127 C CA . TRP A 1 141 ? -3.650 -9.551 6.711 1.00 89.06 141 TRP A CA 1
ATOM 1128 C C . TRP A 1 141 ? -5.045 -9.064 7.111 1.00 89.06 141 TRP A C 1
ATOM 1130 O O . TRP A 1 141 ? -5.809 -9.806 7.741 1.00 89.06 141 TRP A O 1
ATOM 1140 N N . LYS A 1 142 ? -5.400 -7.852 6.685 1.00 95.00 142 LYS A N 1
ATOM 1141 C CA . LYS A 1 142 ? -6.669 -7.176 6.940 1.00 95.00 142 LYS A CA 1
ATOM 1142 C C . LYS A 1 142 ? -6.898 -6.808 8.403 1.00 95.00 142 LYS A C 1
ATOM 1144 O O . LYS A 1 142 ? -8.042 -6.645 8.828 1.00 95.00 142 LYS A O 1
ATOM 1149 N N . GLY A 1 143 ? -5.818 -6.642 9.161 1.00 96.50 143 GLY A N 1
ATOM 1150 C CA . GLY A 1 143 ? -5.830 -5.835 10.375 1.00 96.50 143 GLY A CA 1
ATOM 1151 C C . GLY A 1 143 ? -5.950 -4.351 10.032 1.00 96.50 143 GLY A C 1
ATOM 1152 O O . GLY A 1 143 ? -5.609 -3.928 8.930 1.00 96.50 143 GLY A O 1
ATOM 1153 N N . ILE A 1 144 ? -6.468 -3.556 10.965 1.00 98.44 144 ILE A N 1
ATOM 1154 C CA . ILE A 1 144 ? -6.607 -2.107 10.797 1.00 98.44 144 ILE A CA 1
ATOM 1155 C C . ILE A 1 144 ? -5.663 -1.419 11.770 1.00 98.44 144 ILE A C 1
ATOM 1157 O O . ILE A 1 144 ? -5.818 -1.534 12.988 1.00 98.44 144 ILE A O 1
ATOM 1161 N N . LEU A 1 145 ? -4.702 -0.690 11.224 1.00 98.44 145 LEU A N 1
ATOM 1162 C CA . LEU A 1 145 ? -3.819 0.201 11.947 1.00 98.44 145 LEU A CA 1
ATOM 1163 C C . LEU A 1 145 ? -4.415 1.611 11.950 1.00 98.44 145 LEU A C 1
ATOM 1165 O O . LEU A 1 145 ? -4.825 2.121 10.910 1.00 98.44 145 LEU A O 1
ATOM 1169 N N . ILE A 1 146 ? -4.493 2.223 13.131 1.00 98.56 146 ILE A N 1
ATOM 1170 C CA . ILE A 1 146 ? -4.948 3.605 13.301 1.00 98.56 146 ILE A CA 1
ATOM 1171 C C . ILE A 1 146 ? -3.913 4.347 14.142 1.00 98.56 146 ILE A C 1
ATOM 1173 O O . ILE A 1 146 ? -3.715 3.994 15.305 1.00 98.56 146 ILE A O 1
ATOM 1177 N N . SER A 1 147 ? -3.275 5.374 13.583 1.00 98.06 147 SER A N 1
ATOM 1178 C CA . SER A 1 147 ? -2.388 6.278 14.324 1.00 98.06 147 SER A CA 1
ATOM 1179 C C . SER A 1 147 ? -3.040 7.644 14.470 1.00 98.06 147 SER A C 1
ATOM 1181 O O . SER A 1 147 ? -3.451 8.247 13.481 1.00 98.06 147 SER A O 1
ATOM 1183 N N . VAL A 1 148 ? -3.161 8.132 15.704 1.00 97.94 148 VAL A N 1
ATOM 1184 C CA . VAL A 1 148 ? -3.812 9.416 15.999 1.00 97.94 148 VAL A CA 1
ATOM 1185 C C . VAL A 1 148 ? -3.107 10.171 17.127 1.00 97.94 148 VAL A C 1
ATOM 1187 O O . VAL A 1 148 ? -2.491 9.540 17.992 1.00 97.94 148 VAL A O 1
ATOM 1190 N N . PRO A 1 149 ? -3.228 11.509 17.197 1.00 96.25 149 PRO A N 1
ATOM 1191 C CA . PRO A 1 149 ? -2.744 12.297 18.314 1.00 96.25 149 PRO A CA 1
ATOM 1192 C C . PRO A 1 149 ? -3.503 11.958 19.598 1.00 96.25 149 PRO A C 1
ATOM 1194 O O . PRO A 1 149 ? -4.590 11.366 19.598 1.00 96.25 149 PRO A O 1
ATOM 1197 N N . MET A 1 150 ? -2.929 12.385 20.720 1.00 95.00 150 MET A N 1
ATOM 1198 C CA . MET A 1 150 ? -3.424 12.075 22.060 1.00 95.00 150 MET A CA 1
ATOM 1199 C C . MET A 1 150 ? -4.901 12.444 22.273 1.00 95.00 150 MET A C 1
ATOM 1201 O O . MET A 1 150 ? -5.607 11.739 22.992 1.00 95.00 150 MET A O 1
ATOM 1205 N N . GLU A 1 151 ? -5.381 13.520 21.651 1.00 95.44 151 GLU A N 1
ATOM 1206 C CA . GLU A 1 151 ? -6.745 14.035 21.802 1.00 95.44 151 GLU A CA 1
ATOM 1207 C C . GLU A 1 151 ? -7.809 13.142 21.153 1.00 95.44 151 GLU A C 1
ATOM 1209 O O . GLU A 1 151 ? -8.974 13.190 21.552 1.00 95.44 151 GLU A O 1
ATOM 1214 N N . LEU A 1 152 ? -7.430 12.334 20.161 1.00 97.12 152 LEU A N 1
ATOM 1215 C CA . LEU A 1 152 ? -8.349 11.458 19.431 1.00 97.12 152 LEU A CA 1
ATOM 1216 C C . LEU A 1 152 ? -8.389 10.032 19.988 1.00 97.12 152 LEU A C 1
ATOM 1218 O O . LEU A 1 152 ? -9.246 9.252 19.576 1.00 97.12 152 LEU A O 1
ATOM 1222 N N . ARG A 1 153 ? -7.539 9.703 20.969 1.00 97.44 153 ARG A N 1
ATOM 1223 C CA . ARG A 1 153 ? -7.478 8.377 21.601 1.00 97.44 153 ARG A CA 1
ATOM 1224 C C . ARG A 1 153 ? -8.858 7.862 22.031 1.00 97.44 153 ARG A C 1
ATOM 1226 O O . ARG A 1 153 ? -9.273 6.792 21.595 1.00 97.44 153 ARG A O 1
ATOM 1233 N N . ASP A 1 154 ? -9.585 8.641 22.834 1.00 98.19 154 ASP A N 1
ATOM 1234 C CA . ASP A 1 154 ? -10.906 8.251 23.353 1.00 98.19 154 ASP A CA 1
ATOM 1235 C C . ASP A 1 154 ? -11.934 8.051 22.222 1.00 98.19 154 ASP A C 1
ATOM 1237 O O . ASP A 1 154 ? -12.870 7.264 22.352 1.00 98.19 154 ASP A O 1
ATOM 1241 N N . THR A 1 155 ? -11.757 8.752 21.095 1.00 98.38 155 THR A N 1
ATOM 1242 C CA . THR A 1 155 ? -12.619 8.617 19.910 1.00 98.38 155 THR A CA 1
ATOM 1243 C C . THR A 1 155 ? -12.383 7.275 19.218 1.00 98.38 155 THR A C 1
ATOM 1245 O O . THR A 1 155 ? -13.344 6.599 18.855 1.00 98.38 155 THR A O 1
ATOM 1248 N N . VAL A 1 156 ? -11.121 6.854 19.086 1.00 98.50 156 VAL A N 1
ATOM 1249 C CA . VAL A 1 156 ? -10.758 5.549 18.509 1.00 98.50 156 VAL A CA 1
ATOM 1250 C C . VAL A 1 156 ? -11.206 4.397 19.415 1.00 98.50 156 VAL A C 1
ATOM 1252 O O . VAL A 1 156 ? -11.786 3.423 18.939 1.00 98.50 156 VAL A O 1
ATOM 1255 N N . GLU A 1 157 ? -11.029 4.519 20.734 1.00 98.56 157 GLU A N 1
ATOM 1256 C CA . GLU A 1 157 ? -11.523 3.517 21.691 1.00 98.56 157 GLU A CA 1
ATOM 1257 C C . GLU A 1 157 ? -13.059 3.390 21.643 1.00 98.56 157 GLU A C 1
ATOM 1259 O O . GLU A 1 157 ? -13.596 2.280 21.697 1.00 98.56 157 GLU A O 1
ATOM 1264 N N . ALA A 1 158 ? -13.780 4.508 21.489 1.00 98.62 158 ALA A N 1
ATOM 1265 C CA . ALA A 1 158 ? -15.231 4.498 21.313 1.00 98.62 158 ALA A CA 1
ATOM 1266 C C . ALA A 1 158 ? -15.652 3.805 20.006 1.00 98.62 158 ALA A C 1
ATOM 1268 O O . ALA A 1 158 ? -16.558 2.971 20.040 1.00 98.62 158 ALA A O 1
ATOM 1269 N N . LEU A 1 159 ? -14.962 4.084 18.892 1.00 98.62 159 LEU A N 1
ATOM 1270 C CA . LEU A 1 159 ? -15.163 3.385 17.619 1.00 98.62 159 LEU A CA 1
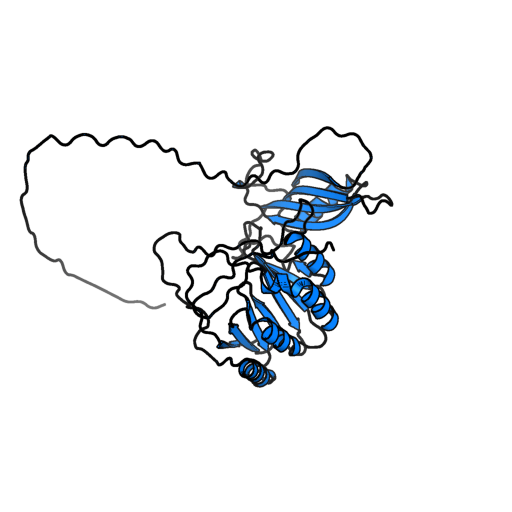ATOM 1271 C C . LEU A 1 159 ? -15.015 1.867 17.808 1.00 98.62 159 LEU A C 1
ATOM 1273 O O . LEU A 1 159 ? -15.919 1.104 17.476 1.00 98.62 159 LEU A O 1
ATOM 1277 N N . PHE A 1 160 ? -13.920 1.403 18.410 1.00 98.62 160 PHE A N 1
ATOM 1278 C CA . PHE A 1 160 ? -13.725 -0.028 18.651 1.00 98.62 160 PHE A CA 1
ATOM 1279 C C . PHE A 1 160 ? -14.808 -0.638 19.545 1.00 98.62 160 PHE A C 1
ATOM 1281 O O . PHE A 1 160 ? -15.312 -1.724 19.241 1.00 98.62 160 PHE A O 1
ATOM 1288 N N . ALA A 1 161 ? -15.238 0.071 20.591 1.00 98.31 161 ALA A N 1
ATOM 1289 C CA . ALA A 1 161 ? -16.316 -0.381 21.463 1.00 98.31 161 ALA A CA 1
ATOM 1290 C C . ALA A 1 161 ? -17.666 -0.515 20.728 1.00 98.31 161 ALA A C 1
ATOM 1292 O O . ALA A 1 161 ? -18.412 -1.461 20.995 1.00 98.31 161 ALA A O 1
ATOM 1293 N N . GLU A 1 162 ? -17.979 0.372 19.777 1.00 98.25 162 GLU A N 1
ATOM 1294 C CA . GLU A 1 162 ? -19.171 0.268 18.916 1.00 98.25 162 GLU A CA 1
ATOM 1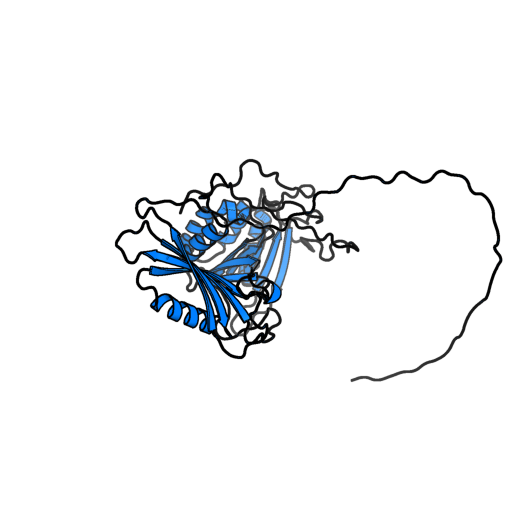295 C C . GLU A 1 162 ? -19.140 -0.990 18.038 1.00 98.25 162 GLU A C 1
ATOM 1297 O O . GLU A 1 162 ? -20.170 -1.640 17.831 1.00 98.25 162 GLU A O 1
ATOM 1302 N N . HIS A 1 163 ? -17.945 -1.402 17.612 1.00 98.06 163 HIS A N 1
ATOM 1303 C CA . HIS A 1 163 ? -17.702 -2.674 16.932 1.00 98.06 163 HIS A CA 1
ATOM 1304 C C . HIS A 1 163 ? -17.489 -3.848 17.902 1.00 98.06 163 HIS A C 1
ATOM 1306 O O . HIS A 1 163 ? -17.132 -4.948 17.478 1.00 98.06 163 HIS A O 1
ATOM 1312 N N . GLY A 1 164 ? -17.754 -3.678 19.200 1.00 97.75 164 GLY A N 1
ATOM 1313 C CA . GLY A 1 164 ? -17.642 -4.738 20.204 1.00 97.75 164 GLY A CA 1
ATOM 1314 C C . GLY A 1 164 ? -16.222 -5.279 20.384 1.00 97.75 164 GLY A C 1
ATOM 1315 O O . GLY A 1 164 ? -16.068 -6.427 20.798 1.00 97.75 164 GLY A O 1
ATOM 1316 N N . LEU A 1 165 ? -15.209 -4.486 20.037 1.00 98.25 165 LEU A N 1
ATOM 1317 C CA . LEU A 1 165 ? -13.806 -4.787 20.277 1.00 98.25 165 LEU A CA 1
ATOM 1318 C C . LEU A 1 165 ? -13.378 -4.191 21.620 1.00 98.25 165 LEU A C 1
ATOM 1320 O O . LEU A 1 165 ? -13.816 -3.112 22.019 1.00 98.25 165 LEU A O 1
ATOM 1324 N N . SER A 1 166 ? -12.507 -4.909 22.314 1.00 97.94 166 SER A N 1
ATOM 1325 C CA . SER A 1 166 ? -11.857 -4.459 23.541 1.00 97.94 166 SER A CA 1
ATOM 1326 C C . SER A 1 166 ? -10.350 -4.589 23.398 1.00 97.94 166 SER A C 1
ATOM 1328 O O . SER A 1 166 ? -9.873 -5.379 22.580 1.00 97.94 166 SER A O 1
ATOM 1330 N N . GLU A 1 167 ? -9.613 -3.860 24.231 1.00 98.19 167 GLU A N 1
ATOM 1331 C CA . GLU A 1 167 ? -8.164 -4.006 24.303 1.00 98.19 167 GLU A CA 1
ATOM 1332 C C . GLU A 1 167 ? -7.788 -5.449 24.682 1.00 98.19 167 GLU A C 1
ATOM 1334 O O . GLU A 1 167 ? -8.359 -6.036 25.610 1.00 98.19 167 GLU A O 1
ATOM 1339 N N . VAL A 1 168 ? -6.840 -6.024 23.948 1.00 97.44 168 VAL A N 1
ATOM 1340 C CA . VAL A 1 168 ? -6.266 -7.354 24.178 1.00 97.44 168 VAL A CA 1
ATOM 1341 C C . VAL A 1 168 ? -4.750 -7.244 24.303 1.00 97.44 168 VAL A C 1
ATOM 1343 O O . VAL A 1 168 ? -4.145 -6.282 23.843 1.00 97.44 168 VAL A O 1
ATOM 1346 N N . MET A 1 169 ? -4.125 -8.242 24.931 1.00 94.00 169 MET A N 1
ATOM 1347 C CA . MET A 1 169 ? -2.667 -8.261 25.104 1.00 94.00 169 MET A CA 1
ATOM 1348 C C . MET A 1 169 ? -1.920 -8.412 23.776 1.00 94.00 169 MET A C 1
ATOM 1350 O O . MET A 1 169 ? -0.898 -7.770 23.578 1.00 94.00 169 MET A O 1
ATOM 1354 N N . SER A 1 170 ? -2.432 -9.270 22.896 1.00 93.12 170 SER A N 1
ATOM 1355 C CA . SER A 1 170 ? -1.958 -9.454 21.528 1.00 93.12 170 SER A CA 1
ATOM 1356 C C . SER A 1 170 ? -3.129 -9.894 20.655 1.00 93.12 170 SER A C 1
ATOM 1358 O O . SER A 1 170 ? -4.067 -10.516 21.162 1.00 93.12 170 SER A O 1
ATOM 1360 N N . THR A 1 171 ? -3.083 -9.566 19.367 1.00 92.94 171 THR A N 1
ATOM 1361 C CA . THR A 1 171 ? -4.063 -10.004 18.363 1.00 92.94 171 THR A CA 1
ATOM 1362 C C . THR A 1 171 ? -3.644 -11.334 17.738 1.00 92.94 171 THR A C 1
ATOM 1364 O O . THR A 1 171 ? -4.407 -12.298 17.780 1.00 92.94 171 THR A O 1
ATOM 1367 N N . TRP A 1 172 ? -2.414 -11.411 17.232 1.00 88.94 172 TRP A N 1
ATOM 1368 C CA . TRP A 1 172 ? -1.784 -12.631 16.720 1.00 88.94 172 TRP A CA 1
ATOM 1369 C C . TRP A 1 172 ? -0.757 -13.183 17.718 1.00 88.94 172 TRP A C 1
ATOM 1371 O O . TRP A 1 172 ? -0.212 -12.441 18.536 1.00 88.94 172 TRP A O 1
ATOM 1381 N N . ASP A 1 173 ? -0.485 -14.486 17.677 1.00 79.69 173 ASP A N 1
ATOM 1382 C CA . ASP A 1 173 ? 0.561 -15.083 18.515 1.00 79.69 173 ASP A CA 1
ATOM 1383 C C . ASP A 1 173 ? 1.948 -14.571 18.069 1.00 79.69 173 ASP A C 1
ATOM 1385 O O . ASP A 1 173 ? 2.318 -14.726 16.908 1.00 79.69 173 ASP A O 1
ATOM 1389 N N . GLU A 1 174 ? 2.714 -13.959 18.984 1.00 63.19 174 GLU A N 1
ATOM 1390 C CA . GLU A 1 174 ? 4.051 -13.390 18.700 1.00 63.19 174 GLU A CA 1
ATOM 1391 C C . GLU A 1 174 ? 5.101 -14.472 18.384 1.00 63.19 174 GLU A C 1
ATOM 1393 O O . GLU A 1 174 ? 6.028 -14.238 17.612 1.00 63.19 174 GLU A O 1
ATOM 1398 N N . ASP A 1 175 ? 4.920 -15.665 18.959 1.00 54.53 175 ASP A N 1
ATOM 1399 C CA . ASP A 1 175 ? 5.721 -16.866 18.726 1.00 54.53 175 ASP A CA 1
ATOM 1400 C C . ASP A 1 175 ? 4.815 -17.954 18.119 1.00 54.53 175 ASP A C 1
ATOM 1402 O O . ASP A 1 175 ? 4.354 -18.849 18.847 1.00 54.53 175 ASP A O 1
ATOM 1406 N N . PRO A 1 176 ? 4.516 -17.919 16.805 1.00 50.53 176 PRO A N 1
ATOM 1407 C CA . PRO A 1 176 ? 3.876 -19.060 16.164 1.00 50.53 176 PRO A CA 1
ATOM 1408 C C . PRO A 1 176 ? 4.744 -20.299 16.445 1.00 50.53 176 PRO A C 1
ATOM 1410 O O . PRO A 1 176 ? 5.975 -20.200 16.428 1.00 50.53 176 PRO A O 1
ATOM 1413 N N . PRO A 1 177 ? 4.154 -21.461 16.785 1.00 43.31 177 PRO A N 1
ATOM 1414 C CA . PRO A 1 177 ? 4.913 -22.610 17.261 1.00 43.31 177 PRO A CA 1
ATOM 1415 C C . PRO A 1 177 ? 6.042 -22.939 16.283 1.00 43.31 177 PRO A C 1
ATOM 1417 O O . PRO A 1 177 ? 5.780 -23.348 15.151 1.00 43.31 177 PRO A O 1
ATOM 1420 N N . ALA A 1 178 ? 7.287 -22.758 16.744 1.00 40.94 178 ALA A N 1
ATOM 1421 C CA . ALA A 1 178 ? 8.500 -23.037 15.989 1.00 40.94 178 ALA A CA 1
ATOM 1422 C C . ALA A 1 178 ? 8.454 -24.481 15.478 1.00 40.94 178 ALA A C 1
ATOM 1424 O O . ALA A 1 178 ? 8.739 -25.440 16.201 1.00 40.94 178 ALA A O 1
ATOM 1425 N N . SER A 1 179 ? 8.038 -24.643 14.230 1.00 43.19 179 SER A N 1
ATOM 1426 C CA . SER A 1 179 ? 7.907 -25.944 13.601 1.00 43.19 179 SER A CA 1
ATOM 1427 C C . SER A 1 179 ? 9.229 -26.219 12.903 1.00 43.19 179 SER A C 1
ATOM 1429 O O . SER A 1 179 ? 9.616 -25.520 11.975 1.00 43.19 179 SER A O 1
ATOM 1431 N N . GLY A 1 180 ? 9.980 -27.194 13.415 1.00 37.09 180 GLY A N 1
ATOM 1432 C CA . GLY A 1 180 ? 11.303 -27.580 12.922 1.00 37.09 180 GLY A CA 1
ATOM 1433 C C . GLY A 1 180 ? 11.301 -28.235 11.535 1.00 37.09 180 GLY A C 1
ATOM 1434 O O . GLY A 1 180 ? 11.742 -29.376 11.406 1.00 37.09 180 GLY A O 1
ATOM 1435 N N . GLY A 1 181 ? 10.847 -27.521 10.508 1.00 37.31 181 GLY A N 1
ATOM 1436 C CA . GLY A 1 181 ? 10.955 -27.888 9.097 1.00 37.31 181 GLY A CA 1
ATOM 1437 C C . GLY A 1 181 ? 10.041 -27.020 8.235 1.00 37.31 181 GLY A C 1
ATOM 1438 O O . GLY A 1 181 ? 8.875 -26.929 8.579 1.00 37.31 181 GLY A O 1
ATOM 1439 N N . ASP A 1 182 ? 10.601 -26.401 7.187 1.00 44.72 182 ASP A N 1
ATOM 1440 C CA . ASP A 1 182 ? 10.078 -25.794 5.935 1.00 44.72 182 ASP A CA 1
ATOM 1441 C C . ASP A 1 182 ? 8.569 -25.443 5.737 1.00 44.72 182 ASP A C 1
ATOM 1443 O O . ASP A 1 182 ? 8.161 -25.198 4.605 1.00 44.72 182 ASP A O 1
ATOM 1447 N N . ASP A 1 183 ? 7.722 -25.401 6.768 1.00 45.09 183 ASP A N 1
ATOM 1448 C CA . ASP A 1 183 ? 6.251 -25.349 6.681 1.00 45.09 183 ASP A CA 1
ATOM 1449 C C . ASP A 1 183 ? 5.661 -24.075 7.320 1.00 45.09 183 ASP A C 1
ATOM 1451 O O . ASP A 1 183 ? 4.662 -24.101 8.041 1.00 45.09 183 ASP A O 1
ATOM 1455 N N . GLU A 1 184 ? 6.271 -22.924 7.036 1.00 52.56 184 GLU A N 1
ATOM 1456 C CA . GLU A 1 184 ? 5.567 -21.634 7.065 1.00 52.56 184 GLU A CA 1
ATOM 1457 C C . GLU A 1 184 ? 4.726 -21.506 5.785 1.00 52.56 184 GLU A C 1
ATOM 1459 O O . GLU A 1 184 ? 5.013 -20.704 4.901 1.00 52.56 184 GLU A O 1
ATOM 1464 N N . SER A 1 185 ? 3.708 -22.350 5.609 1.00 63.81 185 SER A N 1
ATOM 1465 C CA . SER A 1 185 ? 2.906 -22.332 4.382 1.00 63.81 185 SER A CA 1
ATOM 1466 C C . SER A 1 185 ? 1.691 -21.407 4.509 1.00 63.81 185 SER A C 1
ATOM 1468 O O . SER A 1 185 ? 0.542 -21.839 4.392 1.00 63.81 185 SER A O 1
ATOM 1470 N N . LEU A 1 186 ? 1.929 -20.098 4.700 1.00 76.62 186 LEU A N 1
ATOM 1471 C CA . LEU A 1 186 ? 0.962 -19.130 4.177 1.00 76.62 186 LEU A CA 1
ATOM 1472 C C . LEU A 1 186 ? 0.991 -19.277 2.659 1.00 76.62 186 LEU A C 1
ATOM 1474 O O . LEU A 1 186 ? 1.932 -18.860 1.990 1.00 76.62 186 LEU A O 1
ATOM 1478 N N . VAL A 1 187 ? -0.044 -19.900 2.118 1.00 87.38 187 VAL A N 1
ATOM 1479 C CA . VAL A 1 187 ? -0.230 -19.991 0.676 1.00 87.38 187 VAL A CA 1
ATOM 1480 C C . VAL A 1 187 ? -1.286 -18.967 0.318 1.00 87.38 187 VAL A C 1
ATOM 1482 O O . VAL A 1 187 ? -2.415 -19.058 0.802 1.00 87.38 187 VAL A O 1
ATOM 1485 N N . THR A 1 188 ? -0.925 -17.998 -0.511 1.00 90.44 188 THR A N 1
ATOM 1486 C CA . THR A 1 188 ? -1.860 -17.027 -1.079 1.00 90.44 188 THR A CA 1
ATOM 1487 C C . THR A 1 188 ? -2.477 -17.576 -2.370 1.00 90.44 188 THR A C 1
ATOM 1489 O O . THR A 1 188 ? -2.017 -18.580 -2.928 1.00 90.44 188 THR A O 1
ATOM 1492 N N . ARG A 1 189 ? -3.573 -16.971 -2.824 1.00 92.19 189 ARG A N 1
ATOM 1493 C CA . ARG A 1 189 ? -4.208 -17.257 -4.116 1.00 92.19 189 ARG A CA 1
ATOM 1494 C C . ARG A 1 189 ? -4.774 -15.984 -4.722 1.00 92.19 189 ARG A 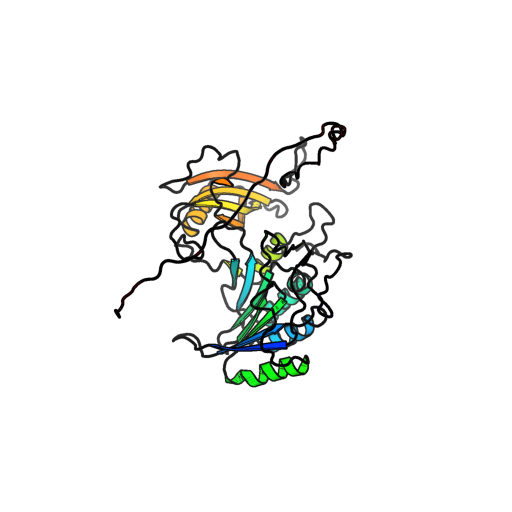C 1
ATOM 1496 O O . ARG A 1 189 ? -5.175 -15.088 -3.982 1.00 92.19 189 ARG A O 1
ATOM 1503 N N . ASP A 1 190 ? -4.939 -16.005 -6.036 1.00 91.88 190 ASP A N 1
ATOM 1504 C CA . ASP A 1 190 ? -5.645 -14.953 -6.757 1.00 91.88 190 ASP A CA 1
ATOM 1505 C C . ASP A 1 190 ? -7.130 -14.943 -6.381 1.00 91.88 190 ASP A C 1
ATOM 1507 O O . ASP A 1 190 ? -7.786 -15.993 -6.296 1.00 91.88 190 ASP A O 1
ATOM 1511 N N . VAL A 1 191 ? -7.661 -13.741 -6.158 1.00 94.56 191 VAL A N 1
ATOM 1512 C CA . VAL A 1 191 ? -9.077 -13.528 -5.824 1.00 94.56 191 VAL A CA 1
ATOM 1513 C C . VAL A 1 191 ? -9.935 -13.170 -7.035 1.00 94.56 191 VAL A C 1
ATOM 1515 O O . VAL A 1 191 ? -11.156 -13.325 -6.980 1.00 94.56 191 VAL A O 1
ATOM 1518 N N . LEU A 1 192 ? -9.317 -12.718 -8.128 1.00 94.38 192 LEU A N 1
ATOM 1519 C CA . LEU A 1 192 ? -10.002 -12.260 -9.335 1.00 94.38 192 LEU A CA 1
ATOM 1520 C C . LEU A 1 192 ? -10.451 -13.430 -10.223 1.00 94.38 192 LEU A C 1
ATOM 1522 O O . LEU A 1 192 ? -9.796 -14.469 -10.321 1.00 94.38 192 LEU A O 1
ATOM 1526 N N . GLU A 1 193 ? -11.598 -13.266 -10.878 1.00 92.38 193 GLU A N 1
ATOM 1527 C CA . GLU A 1 193 ? -12.106 -14.211 -11.869 1.00 92.38 193 GLU A CA 1
ATOM 1528 C C . GLU A 1 193 ? -11.401 -14.018 -13.221 1.00 92.38 193 GLU A C 1
ATOM 1530 O O . GLU A 1 193 ? -11.622 -13.022 -13.905 1.00 92.38 193 GLU A O 1
ATOM 1535 N N . ALA A 1 194 ? -10.610 -15.005 -13.649 1.00 88.69 194 ALA A N 1
ATOM 1536 C CA . ALA A 1 194 ? -10.075 -15.060 -15.009 1.00 88.69 194 ALA A CA 1
ATOM 1537 C C . ALA A 1 194 ? -11.092 -15.731 -15.952 1.00 88.69 194 ALA A C 1
ATOM 1539 O O . ALA A 1 194 ? -11.208 -16.961 -15.988 1.00 88.69 194 ALA A O 1
ATOM 1540 N N . VAL A 1 195 ? -11.861 -14.926 -16.690 1.00 85.56 195 VAL A N 1
ATOM 1541 C CA . VAL A 1 195 ? -12.888 -15.399 -17.638 1.00 85.56 195 VAL A CA 1
ATOM 1542 C C . VAL A 1 195 ? -12.280 -15.708 -19.010 1.00 85.56 195 VAL A C 1
ATOM 1544 O O . VAL A 1 195 ? -12.688 -16.666 -19.672 1.00 85.56 195 VAL A O 1
ATOM 1547 N N . ASP A 1 196 ? -11.305 -14.907 -19.426 1.00 82.31 196 ASP A N 1
ATOM 1548 C CA . ASP A 1 196 ? -10.587 -14.984 -20.696 1.00 82.31 196 ASP A CA 1
ATOM 1549 C C . ASP A 1 196 ? -9.163 -14.407 -20.564 1.00 82.31 196 ASP A C 1
ATOM 1551 O O . ASP A 1 196 ? -8.783 -13.894 -19.512 1.00 82.31 196 ASP A O 1
ATOM 1555 N N . ASP A 1 197 ? -8.381 -14.472 -21.646 1.00 77.50 197 ASP A N 1
ATOM 1556 C CA . ASP A 1 197 ? -7.008 -13.938 -21.713 1.00 77.50 197 ASP A CA 1
ATOM 1557 C C . ASP A 1 197 ? -6.949 -12.393 -21.618 1.00 77.50 197 ASP A C 1
ATOM 1559 O O . ASP A 1 197 ? -5.876 -11.800 -21.689 1.00 77.50 197 ASP A O 1
ATOM 1563 N N . HIS A 1 198 ? -8.100 -11.725 -21.509 1.00 75.12 198 HIS A N 1
ATOM 1564 C CA . HIS A 1 198 ? -8.246 -10.272 -21.433 1.00 75.12 198 HIS A CA 1
ATOM 1565 C C . HIS A 1 198 ? -8.828 -9.806 -20.093 1.00 75.12 198 HIS A C 1
ATOM 1567 O O . HIS A 1 198 ? -9.097 -8.610 -19.924 1.00 75.12 198 HIS A O 1
ATOM 1573 N N . SER A 1 199 ? -9.060 -10.737 -19.169 1.00 82.81 199 SER A N 1
ATOM 1574 C CA . SER A 1 199 ? -9.576 -10.443 -17.840 1.00 82.81 199 SER A CA 1
ATOM 1575 C C . SER A 1 199 ? -8.511 -9.687 -17.047 1.00 82.81 199 SER A C 1
ATOM 1577 O O . SER A 1 199 ? -7.348 -10.090 -17.102 1.00 82.81 199 SER A O 1
ATOM 1579 N N . PRO A 1 200 ? -8.882 -8.605 -16.339 1.00 85.75 200 PRO A N 1
ATOM 1580 C CA . PRO A 1 200 ? -7.908 -7.809 -15.610 1.00 85.75 200 PRO A CA 1
ATOM 1581 C C . PRO A 1 200 ? -7.289 -8.633 -14.483 1.00 85.75 200 PRO A C 1
ATOM 1583 O O . PRO A 1 200 ? -7.997 -9.338 -13.754 1.00 85.75 200 PRO A O 1
ATOM 1586 N N . ASP A 1 201 ? -5.974 -8.528 -14.343 1.00 87.25 201 ASP A N 1
ATOM 1587 C CA . ASP A 1 201 ? -5.235 -9.069 -13.210 1.00 87.25 201 ASP A CA 1
ATOM 1588 C C . ASP A 1 201 ? -5.029 -8.005 -12.121 1.00 87.25 201 ASP A C 1
ATOM 1590 O O . ASP A 1 201 ? -5.476 -6.859 -12.232 1.00 87.25 201 ASP A O 1
ATOM 1594 N N . LEU A 1 202 ? -4.397 -8.409 -11.018 1.00 88.25 202 LEU A N 1
ATOM 1595 C CA . LEU A 1 202 ? -4.161 -7.518 -9.887 1.00 88.25 202 LEU A CA 1
ATOM 1596 C C . LEU A 1 202 ? -3.260 -6.343 -10.276 1.00 88.25 202 LEU A C 1
ATOM 1598 O O . LEU A 1 202 ? -3.530 -5.217 -9.871 1.00 88.25 202 LEU A O 1
ATOM 1602 N N . ASP A 1 203 ? -2.238 -6.598 -11.089 1.00 86.19 203 ASP A N 1
ATOM 1603 C CA . ASP A 1 203 ? -1.269 -5.597 -11.526 1.00 86.19 203 ASP A CA 1
ATOM 1604 C C . ASP A 1 203 ? -1.953 -4.525 -12.411 1.00 86.19 203 ASP A C 1
ATOM 1606 O O . ASP A 1 203 ? -1.697 -3.331 -12.246 1.00 86.19 203 ASP A O 1
ATOM 1610 N N . GLU A 1 204 ? -2.900 -4.902 -13.284 1.00 86.75 204 GLU A N 1
ATOM 1611 C CA . GLU A 1 204 ? -3.740 -3.961 -14.049 1.00 86.75 204 GLU A CA 1
ATOM 1612 C C . GLU A 1 204 ? -4.652 -3.128 -13.133 1.00 86.75 204 GLU A C 1
ATOM 1614 O O . GLU A 1 204 ? -4.758 -1.910 -13.304 1.00 86.75 204 GLU A O 1
ATOM 1619 N N . LEU A 1 205 ? -5.292 -3.747 -12.134 1.00 90.94 205 LEU A N 1
ATOM 1620 C CA . LEU A 1 205 ? -6.122 -3.010 -11.172 1.00 90.94 205 LEU A CA 1
ATOM 1621 C C . LEU A 1 205 ? -5.292 -2.020 -10.346 1.00 90.94 205 LEU A C 1
ATOM 1623 O O . LEU A 1 205 ? -5.709 -0.875 -10.158 1.00 90.94 205 LEU A O 1
ATOM 1627 N N . LEU A 1 206 ? -4.109 -2.440 -9.895 1.00 89.56 206 LEU A N 1
ATOM 1628 C CA . LEU A 1 206 ? -3.160 -1.598 -9.173 1.00 89.56 206 LEU A CA 1
ATOM 1629 C C . LEU A 1 206 ? -2.678 -0.433 -10.040 1.00 89.56 206 LEU A C 1
ATOM 1631 O O . LEU A 1 206 ? -2.593 0.683 -9.536 1.00 89.56 206 LEU A O 1
ATOM 1635 N N . LEU A 1 207 ? -2.419 -0.648 -11.333 1.00 89.44 207 LEU A N 1
ATOM 1636 C CA . LEU A 1 207 ? -2.047 0.423 -12.259 1.00 89.44 207 LEU A CA 1
ATOM 1637 C C . LEU A 1 207 ? -3.130 1.509 -12.328 1.00 89.44 207 LEU A C 1
ATOM 1639 O O . LEU A 1 207 ? -2.824 2.691 -12.182 1.00 89.44 207 LEU A O 1
ATOM 1643 N N . VAL A 1 208 ? -4.397 1.121 -12.496 1.00 91.00 208 VAL A N 1
ATOM 1644 C CA . VAL A 1 208 ? -5.496 2.098 -12.567 1.00 91.00 208 VAL A CA 1
ATOM 1645 C C . VAL A 1 208 ? -5.707 2.796 -11.224 1.00 91.00 208 VAL A C 1
ATOM 1647 O O . VAL A 1 208 ? -5.935 4.003 -11.178 1.00 91.00 208 VAL A O 1
ATOM 1650 N N . MET A 1 209 ? -5.600 2.065 -10.113 1.00 93.44 209 MET A N 1
ATOM 1651 C CA . MET A 1 209 ? -5.684 2.666 -8.783 1.00 93.44 209 MET A CA 1
ATOM 1652 C C . MET A 1 209 ? -4.549 3.674 -8.551 1.00 93.44 209 MET A C 1
ATOM 1654 O O . MET A 1 209 ? -4.798 4.757 -8.020 1.00 93.44 209 MET A O 1
ATOM 1658 N N . ARG A 1 210 ? -3.327 3.359 -9.003 1.00 92.38 210 ARG A N 1
ATOM 1659 C CA . ARG A 1 210 ? -2.183 4.276 -8.963 1.00 92.38 210 ARG A CA 1
ATOM 1660 C C . ARG A 1 210 ? -2.439 5.539 -9.771 1.00 92.38 210 ARG A C 1
ATOM 1662 O O . ARG A 1 210 ? -2.133 6.618 -9.282 1.00 92.38 210 ARG A O 1
ATOM 1669 N N . GLU A 1 211 ? -3.047 5.434 -10.948 1.00 92.12 211 GLU A N 1
ATOM 1670 C CA . GLU A 1 211 ? -3.443 6.606 -11.737 1.00 92.12 211 GLU A CA 1
ATOM 1671 C C . GLU A 1 211 ? -4.510 7.446 -11.011 1.00 92.12 211 GLU A C 1
ATOM 1673 O O . GLU A 1 211 ? -4.378 8.664 -10.893 1.00 92.12 211 GLU A O 1
ATOM 1678 N N . HIS A 1 212 ? -5.551 6.805 -10.467 1.00 94.19 212 HIS A N 1
ATOM 1679 C CA . HIS A 1 212 ? -6.643 7.489 -9.765 1.00 94.19 212 HIS A CA 1
ATOM 1680 C C . HIS A 1 212 ? -6.180 8.247 -8.513 1.00 94.19 212 HIS A C 1
ATOM 1682 O O . HIS A 1 212 ? -6.751 9.289 -8.186 1.00 94.19 212 HIS A O 1
ATOM 1688 N N . TRP A 1 213 ? -5.189 7.710 -7.803 1.00 96.31 213 TRP A N 1
ATOM 1689 C CA . TRP A 1 213 ? -4.636 8.283 -6.575 1.00 96.31 213 TRP A CA 1
ATOM 1690 C C . TRP A 1 213 ? -3.304 9.010 -6.767 1.00 96.31 213 TRP A C 1
ATOM 1692 O O . TRP A 1 213 ? -2.768 9.513 -5.786 1.00 96.31 213 TRP A O 1
ATOM 1702 N N . GLN A 1 214 ? -2.795 9.095 -8.002 1.00 94.50 214 GLN A N 1
ATOM 1703 C CA . GLN A 1 214 ? -1.499 9.711 -8.325 1.00 94.50 214 GLN A CA 1
ATOM 1704 C C . GLN A 1 214 ? -0.370 9.149 -7.451 1.00 94.50 214 GLN A C 1
ATOM 1706 O O . GLN A 1 214 ? 0.362 9.873 -6.781 1.00 94.50 214 GLN A O 1
ATOM 1711 N N . LEU A 1 215 ? -0.305 7.819 -7.402 1.00 94.62 215 LEU A N 1
ATOM 1712 C CA . LEU A 1 215 ? 0.630 7.082 -6.569 1.00 94.62 215 LEU A CA 1
ATOM 1713 C C . LEU A 1 215 ? 2.001 6.934 -7.238 1.00 94.62 215 LEU A C 1
ATOM 1715 O O . LEU A 1 215 ? 2.124 6.305 -8.298 1.00 94.62 215 LEU A O 1
ATOM 1719 N N . GLU A 1 216 ? 3.040 7.360 -6.530 1.00 92.38 216 GLU A N 1
ATOM 1720 C CA . GLU A 1 216 ? 4.438 7.115 -6.871 1.00 92.38 216 GLU A CA 1
ATOM 1721 C C . GLU A 1 216 ? 5.082 6.105 -5.923 1.00 92.38 216 GLU A C 1
ATOM 1723 O O . GLU A 1 216 ? 4.719 5.991 -4.752 1.00 92.38 216 GLU A O 1
ATOM 1728 N N . LEU A 1 217 ? 6.057 5.352 -6.436 1.00 91.81 217 LEU A N 1
ATOM 1729 C CA . LEU A 1 217 ? 6.855 4.449 -5.613 1.00 91.81 217 LEU A CA 1
ATOM 1730 C C . LEU A 1 217 ? 7.710 5.280 -4.647 1.00 91.81 217 LEU A C 1
ATOM 1732 O O . LEU A 1 217 ? 8.592 6.026 -5.072 1.00 91.81 217 LEU A O 1
ATOM 1736 N N . ASN A 1 218 ? 7.487 5.107 -3.348 1.00 92.38 218 ASN A N 1
ATOM 1737 C CA . ASN A 1 218 ? 8.211 5.784 -2.280 1.00 92.38 218 ASN A CA 1
ATOM 1738 C C . ASN A 1 218 ? 9.601 5.163 -2.080 1.00 92.38 218 ASN A C 1
ATOM 1740 O O . ASN A 1 218 ? 9.851 4.393 -1.150 1.00 92.38 218 ASN A O 1
ATOM 1744 N N . VAL A 1 219 ? 10.513 5.479 -2.996 1.00 90.44 219 VAL A N 1
ATOM 1745 C CA . VAL A 1 219 ? 11.912 5.058 -2.953 1.00 90.44 219 VAL A CA 1
ATOM 1746 C C . VAL A 1 219 ? 12.820 6.221 -3.331 1.00 90.44 219 VAL A C 1
ATOM 1748 O O . VAL A 1 219 ? 12.489 7.047 -4.180 1.00 90.44 219 VAL A O 1
ATOM 1751 N N . ASP A 1 220 ? 14.007 6.270 -2.730 1.00 90.75 220 ASP A N 1
ATOM 1752 C CA . ASP A 1 220 ? 15.053 7.178 -3.188 1.00 90.75 220 ASP A CA 1
ATOM 1753 C C . ASP A 1 220 ? 15.510 6.771 -4.598 1.00 90.75 220 ASP A C 1
ATOM 1755 O O . ASP A 1 220 ? 16.120 5.720 -4.803 1.00 90.75 220 ASP A O 1
ATOM 1759 N N . ARG A 1 221 ? 15.211 7.623 -5.580 1.00 92.94 221 ARG A N 1
ATOM 1760 C CA . ARG A 1 221 ? 15.523 7.376 -6.993 1.00 92.94 221 ARG A CA 1
ATOM 1761 C C . ARG A 1 221 ? 17.019 7.453 -7.290 1.00 92.94 221 ARG A C 1
ATOM 1763 O O . ARG A 1 221 ? 17.471 6.878 -8.282 1.00 92.94 221 ARG A O 1
ATOM 1770 N N . GLU A 1 222 ? 17.792 8.131 -6.446 1.00 94.69 222 GLU A N 1
ATOM 1771 C CA . GLU A 1 222 ? 19.213 8.409 -6.666 1.00 94.69 222 GLU A CA 1
ATOM 1772 C C . GLU A 1 222 ? 20.121 7.333 -6.073 1.00 94.69 222 GLU A C 1
ATOM 1774 O O . GLU A 1 222 ? 21.197 7.047 -6.614 1.00 94.69 222 GLU A O 1
ATOM 1779 N N . THR A 1 223 ? 19.711 6.708 -4.968 1.00 92.50 223 THR A N 1
ATOM 1780 C CA . THR A 1 223 ? 20.514 5.680 -4.302 1.00 92.50 223 THR A CA 1
ATOM 1781 C C . THR A 1 223 ? 20.018 4.271 -4.609 1.00 92.50 223 THR A C 1
ATOM 1783 O O . THR A 1 223 ? 18.831 3.987 -4.668 1.00 92.50 223 THR A O 1
ATOM 1786 N N . ASN A 1 224 ? 20.955 3.339 -4.811 1.00 92.75 224 ASN A N 1
ATOM 1787 C CA . ASN A 1 224 ? 20.635 1.926 -5.014 1.00 92.75 224 ASN A CA 1
ATOM 1788 C C . ASN A 1 224 ? 21.086 1.104 -3.811 1.00 92.75 224 ASN A C 1
ATOM 1790 O O . ASN A 1 224 ? 22.240 0.657 -3.736 1.00 92.75 224 ASN A O 1
ATOM 1794 N N . VAL A 1 225 ? 20.171 0.957 -2.859 1.00 94.19 225 VAL A N 1
ATOM 1795 C CA . VAL A 1 225 ? 20.357 0.212 -1.613 1.00 94.19 225 VAL A CA 1
ATOM 1796 C C . VAL A 1 225 ? 19.309 -0.890 -1.473 1.00 94.19 225 VAL A C 1
ATOM 1798 O O . VAL A 1 225 ? 18.236 -0.802 -2.067 1.00 94.19 225 VAL A O 1
ATOM 1801 N N . ASP A 1 226 ? 19.629 -1.944 -0.728 1.00 92.00 226 ASP A N 1
ATOM 1802 C CA . ASP A 1 226 ? 18.637 -2.940 -0.299 1.00 92.00 226 ASP A CA 1
ATOM 1803 C C . ASP A 1 226 ? 17.884 -2.508 0.970 1.00 92.00 226 ASP A C 1
ATOM 1805 O O . ASP A 1 226 ? 18.190 -1.465 1.551 1.00 92.00 226 ASP A O 1
ATOM 1809 N N . ASP A 1 227 ? 16.950 -3.343 1.437 1.00 88.75 227 ASP A N 1
ATOM 1810 C CA . ASP A 1 227 ? 16.184 -3.131 2.682 1.00 88.75 227 ASP A CA 1
ATOM 1811 C C . ASP A 1 227 ? 17.059 -2.915 3.931 1.00 88.75 227 ASP A C 1
ATOM 1813 O O . ASP A 1 227 ? 16.632 -2.301 4.905 1.00 88.75 227 ASP A O 1
ATOM 1817 N N . ALA A 1 228 ? 18.304 -3.404 3.923 1.00 90.12 228 ALA A N 1
ATOM 1818 C CA . ALA A 1 228 ? 19.255 -3.216 5.018 1.00 90.12 228 ALA A CA 1
ATOM 1819 C C . ALA A 1 228 ? 20.119 -1.948 4.850 1.00 90.12 228 ALA A C 1
ATOM 1821 O O . ALA A 1 228 ? 21.073 -1.743 5.609 1.00 90.12 228 ALA A O 1
ATOM 1822 N N . GLY A 1 229 ? 19.836 -1.120 3.840 1.00 90.94 229 GLY A N 1
ATOM 1823 C CA . GLY A 1 229 ? 20.581 0.094 3.513 1.00 90.94 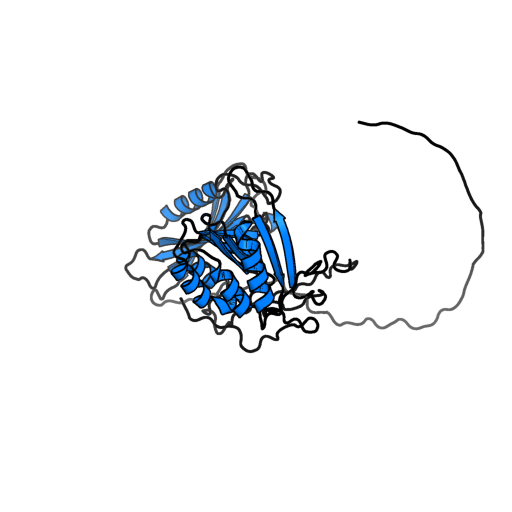229 GLY A CA 1
ATOM 1824 C C . GLY A 1 229 ? 21.953 -0.165 2.883 1.00 90.94 229 GLY A C 1
ATOM 1825 O O . GLY A 1 229 ? 22.798 0.733 2.835 1.00 90.94 229 GLY A O 1
ATOM 1826 N N . ARG A 1 230 ? 22.239 -1.387 2.417 1.00 93.06 230 ARG A N 1
ATOM 1827 C CA . ARG A 1 230 ? 23.536 -1.721 1.813 1.00 93.06 230 ARG A CA 1
ATOM 1828 C C . ARG A 1 230 ? 23.549 -1.297 0.354 1.00 93.06 230 ARG A C 1
ATOM 1830 O O . ARG A 1 230 ? 22.690 -1.695 -0.423 1.00 93.06 230 ARG A O 1
ATOM 1837 N N . HIS A 1 231 ? 24.580 -0.556 -0.045 1.00 94.06 231 HIS A N 1
ATOM 1838 C CA . HIS A 1 231 ? 24.765 -0.171 -1.443 1.00 94.06 231 HIS A CA 1
ATOM 1839 C C . HIS A 1 231 ? 24.971 -1.388 -2.353 1.00 94.06 231 HIS A C 1
ATOM 1841 O O . HIS A 1 231 ? 25.919 -2.158 -2.173 1.00 94.06 231 HIS A O 1
ATOM 1847 N N . LEU A 1 232 ? 24.129 -1.498 -3.378 1.00 92.31 232 LEU A N 1
ATOM 1848 C CA . LEU A 1 232 ? 24.155 -2.582 -4.361 1.00 92.31 232 LEU A CA 1
ATOM 1849 C C . LEU A 1 232 ? 25.064 -2.270 -5.558 1.00 92.31 232 LEU A C 1
ATOM 1851 O O . LEU A 1 232 ? 25.575 -3.174 -6.221 1.00 92.31 232 LEU A O 1
ATOM 1855 N N . GLY A 1 233 ? 25.318 -0.987 -5.825 1.00 92.50 233 GLY A N 1
ATOM 1856 C CA . GLY A 1 233 ? 26.071 -0.559 -7.001 1.00 92.50 233 GLY A CA 1
ATOM 1857 C C . GLY A 1 233 ? 25.255 -0.762 -8.277 1.00 92.50 233 GLY A C 1
ATOM 1858 O O . GLY A 1 233 ? 24.136 -0.276 -8.365 1.00 92.50 233 GLY A O 1
ATOM 1859 N N . MET A 1 234 ? 25.820 -1.448 -9.275 1.00 94.94 234 MET A N 1
ATOM 1860 C CA . MET A 1 234 ? 25.136 -1.696 -10.551 1.00 94.94 234 MET A CA 1
ATOM 1861 C C . MET A 1 234 ? 24.336 -2.996 -10.485 1.00 94.94 234 MET A C 1
ATOM 1863 O O . MET A 1 234 ? 24.931 -4.072 -10.388 1.00 94.94 234 MET A O 1
ATOM 1867 N N . THR A 1 235 ? 23.019 -2.899 -10.615 1.00 95.38 235 THR A N 1
ATOM 1868 C CA . THR A 1 235 ? 22.099 -4.046 -10.632 1.00 95.38 235 THR A CA 1
ATOM 1869 C C . THR A 1 235 ? 21.537 -4.271 -12.031 1.00 95.38 235 THR A C 1
ATOM 1871 O O . THR A 1 235 ? 21.610 -3.395 -12.896 1.00 95.38 235 THR A O 1
ATOM 1874 N N . LEU A 1 236 ? 21.037 -5.480 -12.287 1.00 96.81 236 LEU A N 1
ATOM 1875 C CA . LEU A 1 236 ? 20.205 -5.748 -13.454 1.00 96.81 236 LEU A CA 1
ATOM 1876 C C . LEU A 1 236 ? 18.790 -5.254 -13.144 1.00 96.81 236 LEU A C 1
ATOM 1878 O O . LEU A 1 236 ? 18.301 -5.470 -12.040 1.00 96.81 236 LEU A O 1
ATOM 1882 N N . TRP A 1 237 ? 18.172 -4.592 -14.107 1.00 96.94 237 TRP A N 1
ATOM 1883 C CA . TRP A 1 237 ? 16.816 -4.072 -14.037 1.00 96.94 237 TRP A CA 1
ATOM 1884 C C . TRP A 1 237 ? 16.001 -4.675 -15.170 1.00 96.94 237 TRP A C 1
ATOM 1886 O O . TRP A 1 237 ? 16.516 -4.851 -16.282 1.00 96.94 237 TRP A O 1
ATOM 1896 N N . HIS A 1 238 ? 14.746 -4.966 -14.866 1.00 96.50 238 HIS A N 1
ATOM 1897 C CA . HIS A 1 238 ? 13.731 -5.393 -15.808 1.00 96.50 238 HIS A CA 1
ATOM 1898 C C . HIS A 1 238 ? 12.560 -4.425 -15.710 1.00 96.50 238 HIS A C 1
ATOM 1900 O O . HIS A 1 238 ? 12.043 -4.204 -14.617 1.00 96.50 238 HIS A O 1
ATOM 1906 N N . ALA A 1 239 ? 12.173 -3.842 -16.837 1.00 94.94 239 ALA A N 1
ATOM 1907 C CA . ALA A 1 239 ? 11.041 -2.936 -16.903 1.00 94.94 239 ALA A CA 1
ATOM 1908 C C . ALA A 1 239 ? 10.057 -3.390 -17.978 1.00 94.94 239 ALA A C 1
ATOM 1910 O O . ALA A 1 239 ? 10.467 -3.832 -19.054 1.00 94.94 239 ALA A O 1
ATOM 1911 N N . ILE A 1 240 ? 8.771 -3.242 -17.681 1.00 92.62 240 ILE A N 1
ATOM 1912 C CA . ILE A 1 240 ? 7.683 -3.358 -18.646 1.00 92.62 240 ILE A CA 1
ATOM 1913 C C . ILE A 1 240 ? 7.025 -1.987 -18.727 1.00 92.62 240 ILE A C 1
ATOM 1915 O O . ILE A 1 240 ? 6.621 -1.414 -17.716 1.00 92.62 240 ILE A O 1
ATOM 1919 N N . VAL A 1 241 ? 6.931 -1.456 -19.938 1.00 91.81 241 VAL A N 1
ATOM 1920 C CA . VAL A 1 241 ? 6.401 -0.121 -20.210 1.00 91.81 241 VAL A CA 1
ATOM 1921 C C . VAL A 1 241 ? 5.192 -0.230 -21.117 1.00 91.81 241 VAL A C 1
ATOM 1923 O O . VAL A 1 241 ? 5.214 -0.965 -22.103 1.00 91.81 241 VAL A O 1
ATOM 1926 N N . LEU A 1 242 ? 4.154 0.528 -20.785 1.00 88.75 242 LEU A N 1
ATOM 1927 C CA . LEU A 1 242 ? 2.992 0.728 -21.634 1.00 88.75 242 LEU A CA 1
ATOM 1928 C C . LEU A 1 242 ? 3.239 1.938 -22.529 1.00 88.75 242 LEU A C 1
ATOM 1930 O O . LEU A 1 242 ? 3.601 3.023 -22.060 1.00 88.75 242 LEU A O 1
ATOM 1934 N N . ALA A 1 243 ? 3.051 1.737 -23.827 1.00 89.75 243 ALA A N 1
ATOM 1935 C CA . ALA A 1 243 ? 3.112 2.803 -24.806 1.00 89.75 243 ALA A CA 1
ATOM 1936 C C . ALA A 1 243 ? 1.885 2.773 -25.716 1.00 89.75 243 ALA A C 1
ATOM 1938 O O . ALA A 1 243 ? 1.386 1.709 -26.079 1.00 89.75 243 ALA A O 1
ATOM 1939 N N . THR A 1 244 ? 1.431 3.947 -26.134 1.00 89.19 244 THR A N 1
ATOM 1940 C CA . THR A 1 244 ? 0.353 4.108 -27.116 1.00 89.19 244 THR A CA 1
ATOM 1941 C C . THR A 1 244 ? 0.925 4.478 -28.472 1.00 89.19 244 THR A C 1
ATOM 1943 O O . THR A 1 244 ? 2.039 4.994 -28.585 1.00 89.19 244 THR A O 1
ATOM 1946 N N . SER A 1 245 ? 0.194 4.190 -29.546 1.00 86.19 245 SER A N 1
ATOM 1947 C CA . SER A 1 245 ? 0.625 4.623 -30.870 1.00 86.19 245 SER A CA 1
ATOM 1948 C C . SER A 1 245 ? 0.605 6.151 -30.971 1.00 86.19 245 SER A C 1
ATOM 1950 O O . SER A 1 245 ? -0.359 6.798 -30.585 1.00 86.19 245 SER A O 1
ATOM 1952 N N . ASN A 1 246 ? 1.624 6.737 -31.601 1.00 82.50 246 ASN A N 1
ATOM 1953 C CA . ASN A 1 246 ? 1.658 8.164 -31.952 1.00 82.50 246 ASN A CA 1
ATOM 1954 C C . ASN A 1 246 ? 0.718 8.527 -33.128 1.00 82.50 246 ASN A C 1
ATOM 1956 O O . ASN A 1 246 ? 0.829 9.582 -33.753 1.00 82.50 246 ASN A O 1
ATOM 1960 N N . THR A 1 247 ? -0.173 7.616 -33.512 1.00 76.38 247 THR A N 1
ATOM 1961 C CA . THR A 1 247 ? -1.215 7.861 -34.512 1.00 76.38 247 THR A CA 1
ATOM 1962 C C . THR A 1 247 ? -2.543 8.093 -33.795 1.00 76.38 247 THR A C 1
ATOM 1964 O O . THR A 1 247 ? -2.710 7.609 -32.686 1.00 76.38 247 THR A O 1
ATOM 1967 N N . ASP A 1 248 ? -3.503 8.802 -34.409 1.00 62.88 248 ASP A N 1
ATOM 1968 C CA . ASP A 1 248 ? -4.842 9.082 -33.827 1.00 62.88 248 ASP A CA 1
ATOM 1969 C C . ASP A 1 248 ? -5.684 7.810 -33.525 1.00 62.88 248 ASP A C 1
ATOM 1971 O O . ASP A 1 248 ? -6.882 7.894 -33.242 1.00 62.88 248 ASP A O 1
ATOM 1975 N N . ASP A 1 249 ? -5.086 6.624 -33.632 1.00 66.19 249 ASP A N 1
ATOM 1976 C CA . ASP A 1 249 ? -5.678 5.343 -33.291 1.00 66.19 249 ASP A CA 1
ATOM 1977 C C . ASP A 1 249 ? -5.353 4.985 -31.833 1.00 66.19 249 ASP A C 1
ATOM 1979 O O . ASP A 1 249 ? -4.412 4.247 -31.536 1.00 66.19 249 ASP A O 1
ATOM 1983 N N . ASN A 1 250 ? -6.156 5.528 -30.915 1.00 62.53 250 ASN A N 1
ATOM 1984 C CA . ASN A 1 250 ? -6.050 5.269 -29.474 1.00 62.53 250 ASN A CA 1
ATOM 1985 C C . ASN A 1 250 ? -6.324 3.796 -29.094 1.00 62.53 250 ASN A C 1
ATOM 1987 O O . ASN A 1 250 ? -6.259 3.454 -27.917 1.00 62.53 250 ASN A O 1
ATOM 1991 N N . GLU A 1 251 ? -6.672 2.931 -30.053 1.00 71.00 251 GLU A N 1
ATOM 1992 C CA . GLU A 1 251 ? -6.895 1.499 -29.824 1.00 71.00 251 GLU A CA 1
ATOM 1993 C C . GLU A 1 251 ? -5.631 0.654 -30.070 1.00 71.00 251 GLU A C 1
ATOM 1995 O O . GLU A 1 251 ? -5.667 -0.566 -29.887 1.00 71.00 251 GLU A O 1
ATOM 2000 N N . ARG A 1 252 ? -4.509 1.282 -30.458 1.00 84.06 252 ARG A N 1
ATOM 2001 C CA . ARG A 1 252 ? -3.218 0.614 -30.659 1.00 84.06 252 ARG A CA 1
ATOM 2002 C C . ARG A 1 252 ? -2.197 1.028 -29.604 1.00 84.06 252 ARG A C 1
ATOM 2004 O O . ARG A 1 252 ? -1.932 2.215 -29.408 1.00 84.06 252 ARG A O 1
ATOM 2011 N N . GLY A 1 253 ? -1.537 0.037 -29.019 1.00 87.94 253 GLY A N 1
ATOM 2012 C CA . GLY A 1 253 ? -0.448 0.234 -28.070 1.00 87.94 253 GLY A CA 1
ATOM 2013 C C . GLY A 1 253 ? 0.613 -0.853 -28.168 1.00 87.94 253 GLY A C 1
ATOM 2014 O O . GLY A 1 253 ? 0.593 -1.690 -29.072 1.00 87.94 253 GLY A O 1
ATOM 2015 N N . ALA A 1 254 ? 1.568 -0.815 -27.250 1.00 90.31 254 ALA A N 1
ATOM 2016 C CA . ALA A 1 254 ? 2.611 -1.815 -27.124 1.00 90.31 254 ALA A CA 1
ATOM 2017 C C . ALA A 1 254 ? 3.015 -2.018 -25.662 1.00 90.31 254 ALA A C 1
ATOM 2019 O O . ALA A 1 254 ? 3.025 -1.074 -24.869 1.00 90.31 254 ALA A O 1
ATOM 2020 N N . TYR A 1 255 ? 3.393 -3.253 -25.344 1.00 91.00 255 TYR A N 1
ATOM 2021 C CA . TYR A 1 255 ? 4.196 -3.577 -24.172 1.00 91.00 255 TYR A CA 1
ATOM 2022 C C . TYR A 1 255 ? 5.663 -3.569 -24.587 1.00 91.00 255 TYR A C 1
ATOM 2024 O O . TYR A 1 255 ? 6.083 -4.340 -25.451 1.00 91.00 255 TYR A O 1
ATOM 2032 N N . ILE A 1 256 ? 6.450 -2.685 -23.985 1.00 94.06 256 ILE A N 1
ATOM 2033 C CA . ILE A 1 256 ? 7.885 -2.583 -24.238 1.00 94.06 256 ILE A CA 1
ATOM 2034 C C . ILE A 1 256 ? 8.610 -3.217 -23.055 1.00 94.06 256 ILE A C 1
ATOM 2036 O O . ILE A 1 256 ? 8.593 -2.685 -21.946 1.00 94.06 256 ILE A O 1
ATOM 2040 N N . THR A 1 257 ? 9.231 -4.369 -23.294 1.00 95.25 257 THR A N 1
ATOM 2041 C CA . THR A 1 257 ? 10.025 -5.100 -22.303 1.00 95.25 257 THR A CA 1
ATOM 2042 C C . THR A 1 257 ? 11.484 -4.709 -22.434 1.00 95.25 257 THR A C 1
ATOM 2044 O O . THR A 1 257 ? 12.065 -4.782 -23.518 1.00 95.25 257 THR A O 1
ATOM 2047 N N . VAL A 1 258 ? 12.098 -4.308 -21.325 1.00 96.12 258 VAL A N 1
ATOM 2048 C CA . VAL A 1 258 ? 13.434 -3.721 -21.324 1.00 96.12 258 VAL A CA 1
ATOM 2049 C C . VAL A 1 258 ? 14.309 -4.357 -20.252 1.00 96.12 258 VAL A C 1
ATOM 2051 O O . VAL A 1 258 ? 13.921 -4.465 -19.090 1.00 96.12 258 VAL A O 1
ATOM 2054 N N . TRP A 1 259 ? 15.532 -4.728 -20.635 1.00 97.31 259 TRP A N 1
ATOM 2055 C CA . TRP A 1 259 ? 16.569 -5.189 -19.715 1.00 97.31 259 TRP A CA 1
ATOM 2056 C C . TRP A 1 259 ? 17.772 -4.261 -19.750 1.00 97.31 259 TRP A C 1
ATOM 2058 O O . TRP A 1 259 ? 18.412 -4.069 -20.790 1.00 97.31 259 TRP A O 1
ATOM 2068 N N . MET A 1 260 ? 18.158 -3.756 -18.582 1.00 97.06 260 MET A N 1
ATOM 2069 C CA . MET A 1 260 ? 19.253 -2.796 -18.462 1.00 97.06 260 MET A CA 1
ATOM 2070 C C . MET A 1 260 ? 20.089 -3.027 -17.208 1.00 97.06 260 MET A C 1
ATOM 2072 O O . MET A 1 260 ? 19.673 -3.666 -16.251 1.00 97.06 260 MET A O 1
ATOM 2076 N N . THR A 1 261 ? 21.313 -2.513 -17.201 1.00 97.06 261 THR A N 1
ATOM 2077 C CA . THR A 1 261 ? 22.099 -2.375 -15.974 1.00 97.06 261 THR A CA 1
ATOM 2078 C C . THR A 1 261 ? 22.195 -0.906 -15.626 1.00 97.06 261 THR A C 1
ATOM 2080 O O . THR A 1 261 ? 22.646 -0.126 -16.463 1.00 97.06 261 THR A O 1
ATOM 2083 N N . ALA A 1 262 ? 21.863 -0.561 -14.388 1.00 97.25 262 ALA A N 1
ATOM 2084 C CA . ALA A 1 262 ? 21.904 0.801 -13.873 1.00 97.25 262 ALA A CA 1
ATOM 2085 C C . ALA A 1 262 ? 22.272 0.806 -12.385 1.00 97.25 262 ALA A C 1
ATOM 2087 O O . ALA A 1 262 ? 22.136 -0.203 -11.686 1.00 97.25 262 ALA A O 1
ATOM 2088 N N . GLY A 1 263 ? 22.803 1.938 -11.935 1.00 96.12 263 GLY A N 1
ATOM 2089 C CA . GLY A 1 263 ? 23.272 2.165 -10.573 1.00 96.12 263 GLY A CA 1
ATOM 2090 C C . GLY A 1 263 ? 22.257 2.820 -9.645 1.00 96.12 263 GLY A C 1
ATOM 2091 O O . GLY A 1 263 ? 22.591 3.014 -8.483 1.00 96.12 263 GLY A O 1
ATOM 2092 N N . SER A 1 264 ? 21.078 3.176 -10.156 1.00 95.62 264 SER A N 1
ATOM 2093 C CA . SER A 1 264 ? 19.954 3.796 -9.449 1.00 95.62 264 SER A CA 1
ATOM 2094 C C . SER A 1 264 ? 18.693 3.697 -10.314 1.00 95.62 264 SER A C 1
ATOM 2096 O O . SER A 1 264 ? 18.802 3.373 -11.502 1.00 95.62 264 SER A O 1
ATOM 2098 N N . LEU A 1 265 ? 17.522 3.964 -9.726 1.00 94.94 265 LEU A N 1
ATOM 2099 C CA . LEU A 1 265 ? 16.258 4.023 -10.465 1.00 94.94 265 LEU A CA 1
ATOM 2100 C C . LEU A 1 265 ? 16.280 5.185 -11.466 1.00 94.94 265 LEU A C 1
ATOM 2102 O O . LEU A 1 265 ? 16.024 4.958 -12.641 1.00 94.94 265 LEU A O 1
ATOM 2106 N N . ALA A 1 266 ? 16.741 6.369 -11.049 1.00 95.38 266 ALA A N 1
ATOM 2107 C CA . ALA A 1 266 ? 16.880 7.532 -11.927 1.00 95.38 266 ALA A CA 1
ATOM 2108 C C . ALA A 1 266 ? 17.740 7.230 -13.168 1.00 95.38 266 ALA A C 1
ATOM 2110 O O . ALA A 1 266 ? 17.347 7.514 -14.293 1.00 95.38 266 ALA A O 1
ATOM 2111 N N . GLN A 1 267 ? 18.890 6.566 -12.996 1.00 96.94 267 GLN A N 1
ATOM 2112 C CA . GLN A 1 267 ? 19.736 6.183 -14.133 1.00 96.94 267 GLN A CA 1
ATOM 2113 C C . GLN A 1 267 ? 19.075 5.130 -15.035 1.00 96.94 267 GLN A C 1
ATOM 2115 O O . GLN A 1 267 ? 19.375 5.057 -16.227 1.00 96.94 267 GLN A O 1
ATOM 2120 N N . ALA A 1 268 ? 18.242 4.259 -14.471 1.00 96.31 268 ALA A N 1
ATOM 2121 C CA . ALA A 1 268 ? 17.504 3.272 -15.240 1.00 96.31 268 ALA A CA 1
ATOM 2122 C C . ALA A 1 268 ? 16.384 3.942 -16.062 1.00 96.31 268 ALA A C 1
ATOM 2124 O O . ALA A 1 268 ? 16.209 3.617 -17.233 1.00 96.31 268 ALA A O 1
ATOM 2125 N N . GLU A 1 269 ? 15.692 4.926 -15.488 1.00 94.62 269 GLU A N 1
ATOM 2126 C CA . GLU A 1 269 ? 14.685 5.742 -16.177 1.00 94.62 269 GLU A CA 1
ATOM 2127 C C . GLU A 1 269 ? 15.317 6.575 -17.300 1.00 94.62 269 GLU A C 1
ATOM 2129 O O . GLU A 1 269 ? 14.823 6.543 -18.421 1.00 94.62 269 GLU A O 1
ATOM 2134 N N . GLU A 1 270 ? 16.477 7.202 -17.066 1.00 95.25 270 GLU A N 1
ATOM 2135 C CA . GLU A 1 270 ? 17.239 7.898 -18.118 1.00 95.25 270 GLU A CA 1
ATOM 2136 C C . GLU A 1 270 ? 17.584 6.964 -19.292 1.00 95.25 270 GLU A C 1
ATOM 2138 O O . GLU A 1 270 ? 17.420 7.325 -20.457 1.00 95.25 270 GLU A O 1
ATOM 2143 N N . LEU A 1 271 ? 18.048 5.738 -19.006 1.00 96.06 271 LEU A N 1
ATOM 2144 C CA . LEU A 1 271 ? 18.348 4.749 -20.048 1.00 96.06 271 LEU A CA 1
ATOM 2145 C C . LEU A 1 271 ? 17.101 4.323 -20.824 1.00 96.06 271 LEU A C 1
ATOM 2147 O O . LEU A 1 271 ? 17.196 4.038 -22.019 1.00 96.06 271 LEU A O 1
ATOM 2151 N N . LEU A 1 272 ? 15.966 4.215 -20.135 1.00 94.06 272 LEU A N 1
ATOM 2152 C CA . LEU A 1 272 ? 14.691 3.870 -20.739 1.00 94.06 272 LEU A CA 1
ATOM 2153 C C . LEU A 1 272 ? 14.217 4.986 -21.673 1.00 94.06 272 LEU A C 1
ATOM 2155 O O . LEU A 1 272 ? 13.911 4.708 -22.830 1.00 94.06 272 LEU A O 1
ATOM 2159 N N . GLU A 1 273 ? 14.209 6.231 -21.199 1.00 92.12 273 GLU A N 1
ATOM 2160 C CA . GLU A 1 273 ? 13.852 7.406 -21.998 1.00 92.12 273 GLU A CA 1
ATOM 2161 C C . GLU A 1 273 ? 14.728 7.508 -23.251 1.00 92.12 273 GLU A C 1
ATOM 2163 O O . GLU A 1 273 ? 14.204 7.605 -24.362 1.00 92.12 273 GLU A O 1
ATOM 2168 N N . ASP A 1 274 ? 16.051 7.392 -23.092 1.00 93.19 274 ASP A N 1
ATOM 2169 C CA . ASP A 1 274 ? 17.006 7.415 -24.203 1.00 93.19 274 ASP A CA 1
ATOM 2170 C C . ASP A 1 274 ? 16.718 6.313 -25.236 1.00 93.19 274 ASP A C 1
ATOM 2172 O O . ASP A 1 274 ? 16.814 6.554 -26.440 1.00 93.19 274 ASP A O 1
ATOM 2176 N N . ALA A 1 275 ? 16.353 5.107 -24.790 1.00 91.00 275 ALA A N 1
ATOM 2177 C CA . ALA A 1 275 ? 16.035 4.002 -25.690 1.00 91.00 275 ALA A CA 1
ATOM 2178 C C . ALA A 1 275 ? 14.701 4.204 -26.424 1.00 91.00 275 ALA A C 1
ATOM 2180 O O . ALA A 1 275 ? 14.583 3.833 -27.592 1.00 91.00 275 ALA A O 1
ATOM 2181 N N . LEU A 1 276 ? 13.705 4.812 -25.775 1.00 88.69 276 LEU A N 1
ATOM 2182 C CA . LEU A 1 276 ? 12.405 5.091 -26.388 1.00 88.69 276 LEU A CA 1
ATOM 2183 C C . LEU A 1 276 ? 12.471 6.218 -27.431 1.00 88.69 276 LEU A C 1
ATOM 2185 O O . LEU A 1 276 ? 11.668 6.226 -28.363 1.00 88.69 276 LEU A O 1
ATOM 2189 N N . LEU A 1 277 ? 13.454 7.123 -27.353 1.00 89.88 277 LEU A N 1
ATOM 2190 C CA . LEU A 1 277 ? 13.677 8.148 -28.385 1.00 89.88 277 LEU A CA 1
ATOM 2191 C C . LEU A 1 277 ? 13.976 7.562 -29.775 1.00 89.88 277 LEU A C 1
ATOM 2193 O O . LEU A 1 277 ? 13.688 8.210 -30.785 1.00 89.88 277 LEU A O 1
ATOM 2197 N N . ASP A 1 278 ? 14.521 6.345 -29.839 1.00 89.94 278 ASP A N 1
ATOM 2198 C CA . ASP A 1 278 ? 14.776 5.637 -31.096 1.00 89.94 278 ASP A CA 1
ATOM 2199 C C . ASP A 1 278 ? 13.497 5.021 -31.712 1.00 89.94 278 ASP A C 1
ATOM 2201 O O . ASP A 1 278 ? 13.538 4.531 -32.845 1.00 89.94 278 ASP A O 1
ATOM 2205 N N . HIS A 1 279 ? 12.355 5.109 -31.015 1.00 89.75 279 HIS A N 1
ATOM 2206 C CA . HIS A 1 279 ? 11.058 4.530 -31.385 1.00 89.75 279 HIS A CA 1
ATOM 2207 C C . HIS A 1 279 ? 9.913 5.571 -31.408 1.00 89.75 279 HIS A C 1
ATOM 2209 O O . HIS A 1 279 ? 8.952 5.476 -30.642 1.00 89.75 279 HIS A O 1
ATOM 2215 N N . PRO A 1 280 ? 9.970 6.583 -32.296 1.00 88.31 280 PRO A N 1
ATOM 2216 C CA . PRO A 1 280 ? 9.035 7.717 -32.313 1.00 88.31 280 PRO A CA 1
ATOM 2217 C C . PRO A 1 280 ? 7.587 7.362 -32.702 1.00 88.31 280 PRO A C 1
ATOM 2219 O O . PRO A 1 280 ? 6.696 8.215 -32.628 1.00 88.31 280 PRO A O 1
ATOM 2222 N N . GLU A 1 281 ? 7.346 6.143 -33.183 1.00 88.88 281 GLU A N 1
ATOM 2223 C CA . GLU A 1 281 ? 6.011 5.600 -33.434 1.00 88.88 281 GLU A CA 1
ATOM 2224 C C . GLU A 1 281 ? 5.218 5.310 -32.149 1.00 88.88 281 GLU A C 1
ATOM 2226 O O . GLU A 1 281 ? 3.990 5.194 -32.220 1.00 88.88 281 GLU A O 1
ATOM 2231 N N . TRP A 1 282 ? 5.898 5.252 -31.000 1.00 90.06 282 TRP A N 1
ATOM 2232 C CA . TRP A 1 282 ? 5.320 4.996 -29.686 1.00 90.06 282 TRP A CA 1
ATOM 2233 C C . TRP A 1 282 ? 5.396 6.236 -28.797 1.00 90.06 282 TRP A C 1
ATOM 2235 O O . TRP A 1 282 ? 6.392 6.958 -28.772 1.00 90.06 282 TRP A O 1
ATOM 2245 N N . VAL A 1 283 ? 4.324 6.478 -28.053 1.00 87.56 283 VAL A N 1
ATOM 2246 C CA . VAL A 1 283 ? 4.233 7.504 -27.018 1.00 87.56 283 VAL A CA 1
ATOM 2247 C C . VAL A 1 283 ? 4.246 6.790 -25.678 1.00 87.56 283 VAL A C 1
ATOM 2249 O O . VAL A 1 283 ? 3.387 5.952 -25.413 1.00 87.56 283 VAL A O 1
ATOM 2252 N N . PHE A 1 284 ? 5.236 7.114 -24.849 1.00 87.88 284 PHE A N 1
ATOM 2253 C CA . PHE A 1 284 ? 5.315 6.613 -23.482 1.00 87.88 284 PHE A CA 1
ATOM 2254 C C . PHE A 1 284 ? 4.060 7.020 -22.704 1.00 87.88 284 PHE A C 1
ATOM 2256 O O . PHE A 1 284 ? 3.723 8.203 -22.654 1.00 87.88 284 PHE A O 1
ATOM 2263 N N . GLU A 1 285 ? 3.383 6.039 -22.114 1.00 85.00 285 GLU A N 1
ATOM 2264 C CA . GLU A 1 285 ? 2.195 6.264 -21.293 1.00 85.00 285 GLU A CA 1
ATOM 2265 C C . GLU A 1 285 ? 2.536 6.088 -19.817 1.00 85.00 285 GLU A C 1
ATOM 2267 O O . GLU A 1 285 ? 2.357 7.010 -19.025 1.00 85.00 285 GLU A O 1
ATOM 2272 N N . SER A 1 286 ? 3.062 4.918 -19.444 1.00 84.00 286 SER A N 1
ATOM 2273 C CA . SER A 1 286 ? 3.388 4.618 -18.051 1.00 84.00 286 SER A CA 1
ATOM 2274 C C . SER A 1 286 ? 4.383 3.463 -17.915 1.00 84.00 286 SER A C 1
ATOM 2276 O O . SER A 1 286 ? 4.508 2.607 -18.795 1.00 84.00 286 SER A O 1
ATOM 2278 N N . VAL A 1 287 ? 5.084 3.414 -16.780 1.00 86.19 287 VAL A N 1
ATOM 2279 C CA . VAL A 1 287 ? 5.847 2.231 -16.364 1.00 86.19 287 VAL A CA 1
ATOM 2280 C C . VAL A 1 287 ? 4.897 1.263 -15.657 1.00 86.19 287 VAL A C 1
ATOM 2282 O O . VAL A 1 287 ? 4.382 1.577 -14.581 1.00 86.19 287 VAL A O 1
ATOM 2285 N N . TYR A 1 288 ? 4.694 0.082 -16.243 1.00 83.31 288 TYR A N 1
ATOM 2286 C CA . TYR A 1 288 ? 3.879 -0.981 -15.653 1.00 83.31 288 TYR A CA 1
ATOM 2287 C C . TYR A 1 288 ? 4.617 -1.626 -14.475 1.00 83.31 288 TYR A C 1
ATOM 2289 O O . TYR A 1 288 ? 4.126 -1.603 -13.348 1.00 83.31 288 TYR A O 1
ATOM 2297 N N . THR A 1 289 ? 5.846 -2.095 -14.710 1.00 87.81 289 THR A N 1
ATOM 2298 C CA . THR A 1 289 ? 6.756 -2.585 -13.664 1.00 87.81 289 THR A CA 1
ATOM 2299 C C . THR A 1 289 ? 8.187 -2.144 -13.937 1.00 87.81 289 THR A C 1
ATOM 2301 O O . THR A 1 289 ? 8.576 -1.945 -15.091 1.00 87.81 289 THR A O 1
ATOM 2304 N N . MET A 1 290 ? 8.983 -1.986 -12.878 1.00 92.44 290 MET A N 1
ATOM 2305 C CA . MET A 1 290 ? 10.405 -1.670 -12.978 1.00 92.44 290 MET A CA 1
ATOM 2306 C C . MET A 1 290 ? 11.147 -2.158 -11.739 1.00 92.44 290 MET A C 1
ATOM 2308 O O . MET A 1 290 ? 11.217 -1.478 -10.718 1.00 92.44 290 MET A O 1
ATOM 2312 N N . ASP A 1 291 ? 11.729 -3.345 -11.867 1.00 94.56 291 ASP A N 1
ATOM 2313 C CA . ASP A 1 291 ? 12.247 -4.114 -10.744 1.00 94.56 291 ASP A CA 1
ATOM 2314 C C . ASP A 1 291 ? 13.731 -4.420 -10.932 1.00 94.56 291 ASP A C 1
ATOM 2316 O O . ASP A 1 291 ? 14.202 -4.711 -12.042 1.00 94.56 291 ASP A O 1
ATOM 2320 N N . ARG A 1 292 ? 14.492 -4.425 -9.835 1.00 95.12 292 ARG A N 1
ATOM 2321 C CA . ARG A 1 292 ? 15.832 -5.013 -9.844 1.00 95.12 292 ARG A CA 1
ATOM 2322 C C . ARG A 1 292 ? 15.705 -6.529 -9.828 1.00 95.12 292 ARG A C 1
ATOM 2324 O O . ARG A 1 292 ? 14.986 -7.104 -9.018 1.00 95.12 292 ARG A O 1
ATOM 2331 N N . VAL A 1 293 ? 16.480 -7.186 -10.679 1.00 94.56 293 VAL A N 1
ATOM 2332 C CA . VAL A 1 293 ? 16.485 -8.643 -10.824 1.00 94.56 293 VAL A CA 1
ATOM 2333 C C . VAL A 1 293 ? 17.843 -9.178 -10.394 1.00 94.56 293 VAL A C 1
ATOM 2335 O O . VAL A 1 293 ? 18.892 -8.643 -10.777 1.00 94.56 293 VAL A O 1
ATOM 2338 N N . ALA A 1 294 ? 17.853 -10.252 -9.604 1.00 91.94 294 ALA A N 1
ATOM 2339 C CA . ALA A 1 294 ? 19.093 -10.947 -9.304 1.00 91.94 294 ALA A CA 1
ATOM 2340 C C . ALA A 1 294 ? 19.687 -11.485 -10.609 1.00 91.94 294 ALA A C 1
ATOM 2342 O O . ALA A 1 294 ? 18.994 -12.059 -11.444 1.00 91.94 294 ALA A O 1
ATOM 2343 N N . PHE A 1 295 ? 20.997 -11.324 -10.806 1.00 89.69 295 PHE A N 1
ATOM 2344 C CA . PHE A 1 295 ? 21.615 -11.736 -12.067 1.00 89.69 295 PHE A CA 1
ATOM 2345 C C . PHE A 1 295 ? 21.373 -13.214 -12.393 1.00 89.69 295 PHE A C 1
ATOM 2347 O O . PHE A 1 295 ? 21.341 -13.554 -13.571 1.00 89.69 295 PHE A O 1
ATOM 2354 N N . ASP A 1 296 ? 21.225 -14.089 -11.403 1.00 89.00 296 ASP A N 1
ATOM 2355 C CA . ASP A 1 296 ? 20.985 -15.517 -11.631 1.00 89.00 296 ASP A CA 1
ATOM 2356 C C . ASP A 1 296 ? 19.585 -15.815 -12.203 1.00 89.00 296 ASP A C 1
ATOM 2358 O O . ASP A 1 296 ? 19.423 -16.837 -12.868 1.00 89.00 296 ASP A O 1
ATOM 2362 N N . ASP A 1 297 ? 18.641 -14.878 -12.069 1.00 90.69 297 ASP A N 1
ATOM 2363 C CA . ASP A 1 297 ? 17.270 -14.963 -12.595 1.00 90.69 297 ASP A CA 1
ATOM 2364 C C . ASP A 1 297 ? 17.108 -14.288 -13.971 1.00 90.69 297 ASP A C 1
ATOM 2366 O O . ASP A 1 297 ? 16.006 -14.185 -14.511 1.00 90.69 297 ASP A O 1
ATOM 2370 N N . ARG A 1 298 ? 18.213 -13.831 -14.578 1.00 92.69 298 ARG A N 1
ATOM 2371 C CA . ARG A 1 298 ? 18.202 -13.190 -15.903 1.00 92.69 298 ARG A CA 1
ATOM 2372 C C . ARG A 1 298 ? 17.729 -14.149 -17.008 1.00 92.69 298 ARG A C 1
ATOM 2374 O O . ARG A 1 298 ? 18.011 -15.351 -16.945 1.00 92.69 298 ARG A O 1
ATOM 2381 N N . PRO A 1 299 ? 17.102 -13.637 -18.084 1.00 93.88 299 PRO A N 1
ATOM 2382 C CA . PRO A 1 299 ? 16.624 -14.473 -19.173 1.00 93.88 299 PRO A CA 1
ATOM 2383 C C . PRO A 1 299 ? 17.784 -15.169 -19.904 1.00 93.88 299 PRO A C 1
ATOM 2385 O O . PRO A 1 299 ? 18.922 -14.682 -19.901 1.00 93.88 299 PRO A O 1
ATOM 2388 N N . PRO A 1 300 ? 17.523 -16.299 -20.592 1.00 92.69 300 PRO A N 1
ATOM 2389 C CA . PRO A 1 300 ? 18.551 -17.028 -21.331 1.00 92.69 300 PRO A CA 1
ATOM 2390 C C . PRO A 1 300 ? 19.273 -16.193 -22.399 1.00 92.69 300 PRO A C 1
ATOM 2392 O O . PRO A 1 300 ? 20.450 -16.444 -22.654 1.00 92.69 300 PRO A O 1
ATOM 2395 N N . SER A 1 301 ? 18.603 -15.199 -22.995 1.00 93.25 301 SER A N 1
ATOM 2396 C CA . SER A 1 301 ? 19.197 -14.231 -23.934 1.00 93.25 301 SER A CA 1
ATOM 2397 C C . SER A 1 301 ? 20.378 -13.473 -23.313 1.00 93.25 301 SER A C 1
ATOM 2399 O O . SER A 1 301 ? 21.365 -13.187 -23.992 1.00 93.25 301 SER A O 1
ATOM 2401 N N . LEU A 1 302 ? 20.332 -13.241 -21.999 1.00 93.12 302 LEU A N 1
ATOM 2402 C CA . LEU A 1 302 ? 21.339 -12.523 -21.222 1.00 93.12 302 LEU A CA 1
ATOM 2403 C C . LEU A 1 302 ? 22.266 -13.456 -20.432 1.00 93.12 302 LEU A C 1
ATOM 2405 O O . LEU A 1 302 ? 23.026 -13.004 -19.574 1.00 93.12 302 LEU A O 1
ATOM 2409 N N . SER A 1 303 ? 22.289 -14.762 -20.715 1.00 91.25 303 SER A N 1
ATOM 2410 C CA . SER A 1 303 ? 23.086 -15.722 -19.937 1.00 91.25 303 SER A CA 1
ATOM 2411 C C . SER A 1 303 ? 24.591 -15.410 -19.941 1.00 91.25 303 SER A C 1
ATOM 2413 O O . SER A 1 303 ? 25.280 -15.672 -18.953 1.00 91.25 303 SER A O 1
ATOM 2415 N N . SER A 1 304 ? 25.108 -14.813 -21.022 1.00 89.94 304 SER A N 1
ATOM 2416 C CA . SER A 1 304 ? 26.511 -14.394 -21.144 1.00 89.94 304 SER A CA 1
ATOM 2417 C C . SER A 1 304 ? 26.833 -13.062 -20.465 1.00 89.94 304 SER A C 1
ATOM 2419 O O . SER A 1 304 ? 28.001 -12.668 -20.429 1.00 89.94 304 SER A O 1
ATOM 2421 N N . LEU A 1 305 ? 25.825 -12.345 -19.963 1.00 91.44 305 LEU A N 1
ATOM 2422 C CA . LEU A 1 305 ? 26.026 -11.068 -19.299 1.00 91.44 305 LEU A CA 1
ATOM 2423 C C . LEU A 1 305 ? 26.806 -11.275 -17.984 1.00 91.44 305 LEU A C 1
ATOM 2425 O O . LEU A 1 305 ? 26.415 -12.115 -17.169 1.00 91.44 305 LEU A O 1
ATOM 2429 N N . PRO A 1 306 ? 27.918 -10.549 -17.756 1.00 88.19 306 PRO A N 1
ATOM 2430 C CA . PRO A 1 306 ? 28.680 -10.678 -16.522 1.00 88.19 306 PRO A CA 1
ATOM 2431 C C . PRO A 1 306 ? 27.899 -10.099 -15.339 1.00 88.19 306 PRO A C 1
ATOM 2433 O O . PRO A 1 306 ? 27.309 -9.027 -15.445 1.00 88.19 306 PRO A O 1
ATOM 2436 N N . THR A 1 307 ? 27.992 -10.767 -14.188 1.00 85.44 307 THR A N 1
ATOM 2437 C CA . THR A 1 307 ? 27.307 -10.391 -12.936 1.00 85.44 307 THR A CA 1
ATOM 2438 C C . THR A 1 307 ? 27.832 -9.110 -12.293 1.00 85.44 307 THR A C 1
ATOM 2440 O O . THR A 1 307 ? 27.214 -8.565 -11.389 1.00 85.44 307 THR A O 1
ATOM 2443 N N . THR A 1 308 ? 28.992 -8.617 -12.733 1.00 84.06 308 THR A N 1
ATOM 2444 C CA . THR A 1 308 ? 29.579 -7.369 -12.240 1.00 84.06 308 THR A CA 1
ATOM 2445 C C . THR A 1 308 ? 29.841 -6.428 -13.403 1.00 84.06 308 THR A C 1
ATOM 2447 O O . THR A 1 308 ? 30.540 -6.762 -14.366 1.00 84.06 308 THR A O 1
ATOM 2450 N N . ARG A 1 309 ? 29.294 -5.214 -13.312 1.00 86.88 309 ARG A N 1
ATOM 2451 C CA . ARG A 1 309 ? 29.519 -4.150 -14.294 1.00 86.88 309 ARG A CA 1
ATOM 2452 C C . ARG A 1 309 ? 29.901 -2.852 -13.603 1.00 86.88 309 ARG A C 1
ATOM 2454 O O . ARG A 1 309 ? 29.586 -2.617 -12.445 1.00 86.88 309 ARG A O 1
ATOM 2461 N N . ARG A 1 310 ? 30.622 -2.012 -14.345 1.00 87.88 310 ARG A N 1
ATOM 2462 C CA . ARG A 1 310 ? 31.070 -0.683 -13.893 1.00 87.88 310 ARG A CA 1
ATOM 2463 C C . ARG A 1 310 ? 30.365 0.464 -14.613 1.00 87.88 310 ARG A C 1
ATOM 2465 O O . ARG A 1 310 ? 30.720 1.614 -14.390 1.00 87.88 310 ARG A O 1
ATOM 2472 N N . ARG A 1 311 ? 29.482 0.154 -15.562 1.00 93.00 311 ARG A N 1
ATOM 2473 C CA . ARG A 1 311 ? 28.822 1.129 -16.432 1.00 93.00 311 ARG A CA 1
ATOM 2474 C C . ARG A 1 311 ? 27.395 0.703 -16.695 1.00 93.00 311 ARG A C 1
ATOM 2476 O O . ARG A 1 311 ? 27.139 -0.499 -16.815 1.00 93.00 311 ARG A O 1
ATOM 2483 N N . ALA A 1 312 ? 26.537 1.707 -16.790 1.00 95.94 312 ALA A N 1
ATOM 2484 C CA . ALA A 1 312 ? 25.151 1.537 -17.153 1.00 95.94 312 ALA A CA 1
ATOM 2485 C C . ALA A 1 312 ? 25.059 1.155 -18.634 1.00 95.94 312 ALA A C 1
ATOM 2487 O O . ALA A 1 312 ? 25.929 1.549 -19.422 1.00 95.94 312 ALA A O 1
ATOM 2488 N N . ALA A 1 313 ? 24.078 0.336 -18.997 1.00 96.00 313 ALA A N 1
ATOM 2489 C CA . ALA A 1 313 ? 23.788 0.039 -20.395 1.00 96.00 313 ALA A CA 1
ATOM 2490 C C . ALA A 1 313 ? 22.416 -0.607 -20.558 1.00 96.00 313 ALA A C 1
ATOM 2492 O O . ALA A 1 313 ? 22.024 -1.428 -19.726 1.00 96.00 313 ALA A O 1
ATOM 2493 N N . MET A 1 314 ? 21.802 -0.336 -21.704 1.00 95.75 314 MET A N 1
ATOM 2494 C CA . MET A 1 314 ? 20.717 -1.133 -22.260 1.00 95.75 314 MET A CA 1
ATOM 2495 C C . MET A 1 314 ? 21.260 -2.450 -22.829 1.00 95.75 314 MET A C 1
ATOM 2497 O O . MET A 1 314 ? 22.313 -2.446 -23.477 1.00 95.75 314 MET A O 1
ATOM 2501 N N . HIS A 1 315 ? 20.578 -3.571 -22.586 1.00 95.19 315 HIS A N 1
ATOM 2502 C CA . HIS A 1 315 ? 20.987 -4.883 -23.114 1.00 95.19 315 HIS A CA 1
ATOM 2503 C C . HIS A 1 315 ? 19.989 -5.457 -24.103 1.00 95.19 315 HIS A C 1
ATOM 2505 O O . HIS A 1 315 ? 20.405 -6.034 -25.106 1.00 95.19 315 HIS A O 1
ATOM 2511 N N . GLU A 1 316 ? 18.704 -5.319 -23.805 1.00 95.00 316 GLU A N 1
ATOM 2512 C CA . GLU A 1 316 ? 17.616 -5.891 -24.588 1.00 95.00 316 GLU A CA 1
ATOM 2513 C C . GLU A 1 316 ? 16.403 -4.966 -24.503 1.00 95.00 316 GLU A C 1
ATOM 2515 O O . GLU A 1 316 ? 16.126 -4.404 -23.442 1.00 95.00 316 GLU A O 1
ATOM 2520 N N . LEU A 1 317 ? 15.726 -4.793 -25.636 1.00 95.44 317 LEU A N 1
ATOM 2521 C CA . LEU A 1 317 ? 14.471 -4.068 -25.771 1.00 95.44 317 LEU A CA 1
ATOM 2522 C C . LEU A 1 317 ? 13.612 -4.852 -26.762 1.00 95.44 317 LEU A C 1
ATOM 2524 O O . LEU A 1 317 ? 14.038 -5.099 -27.894 1.00 95.44 317 LEU A O 1
ATOM 2528 N N . GLU A 1 318 ? 12.433 -5.264 -26.321 1.00 94.75 318 GLU A N 1
ATOM 2529 C CA . GLU A 1 318 ? 11.448 -6.007 -27.101 1.00 94.75 318 GLU A CA 1
ATOM 2530 C C . GLU A 1 318 ? 10.123 -5.243 -27.081 1.00 94.75 318 GLU A C 1
ATOM 2532 O O . GLU A 1 318 ? 9.705 -4.760 -26.033 1.00 94.75 318 GLU A O 1
ATOM 2537 N N . ILE A 1 319 ? 9.484 -5.104 -28.243 1.00 93.56 319 ILE A N 1
ATOM 2538 C CA . ILE A 1 319 ? 8.216 -4.385 -28.404 1.00 93.56 319 ILE A CA 1
ATOM 2539 C C . ILE A 1 319 ? 7.164 -5.396 -28.848 1.00 93.56 319 ILE A C 1
ATOM 2541 O O . ILE A 1 319 ? 7.251 -5.939 -29.951 1.00 93.56 319 ILE A O 1
ATOM 2545 N N . GLU A 1 320 ? 6.172 -5.631 -27.996 1.00 91.81 320 GLU A N 1
ATOM 2546 C CA . GLU A 1 320 ? 5.001 -6.451 -28.290 1.00 91.81 320 GLU A CA 1
ATOM 2547 C C . GLU A 1 320 ? 3.794 -5.541 -28.532 1.00 91.81 320 GLU A C 1
ATOM 2549 O O . GLU A 1 320 ? 3.223 -4.963 -27.608 1.00 91.81 320 GLU A O 1
ATOM 2554 N N . GLU A 1 321 ? 3.421 -5.379 -29.799 1.00 90.75 321 GLU A N 1
ATOM 2555 C CA . GLU A 1 321 ? 2.301 -4.528 -30.199 1.00 90.75 321 GLU A CA 1
ATOM 2556 C C . GLU A 1 321 ? 0.949 -5.208 -29.951 1.00 90.75 321 GLU A C 1
ATOM 2558 O O . GLU A 1 321 ? 0.782 -6.405 -30.197 1.00 90.75 321 GLU A O 1
ATOM 2563 N N . TRP A 1 322 ? -0.049 -4.419 -29.565 1.00 84.50 322 TRP A N 1
ATOM 2564 C CA . TRP A 1 322 ? -1.441 -4.839 -29.455 1.00 84.50 322 TRP A CA 1
ATOM 2565 C C . TRP A 1 322 ? -2.381 -3.817 -30.111 1.00 84.50 322 TRP A C 1
ATOM 2567 O O . TRP A 1 322 ? -2.046 -2.646 -30.292 1.00 84.50 322 TRP A O 1
ATOM 2577 N N . GLY A 1 323 ? -3.572 -4.281 -30.496 1.00 72.56 323 GLY A N 1
ATOM 2578 C CA . GLY A 1 323 ? -4.523 -3.532 -31.328 1.00 72.56 323 GLY A CA 1
ATOM 2579 C C . GLY A 1 323 ? -4.509 -4.011 -32.785 1.00 72.56 323 GLY A C 1
ATOM 2580 O O . GLY A 1 323 ? -3.469 -4.395 -33.323 1.00 72.56 323 GLY A O 1
ATOM 2581 N N . ASP A 1 324 ? -5.681 -4.047 -33.427 1.00 62.09 324 ASP A N 1
ATOM 2582 C CA . ASP A 1 324 ? -5.881 -4.664 -34.748 1.00 62.09 324 ASP A CA 1
ATOM 2583 C C . ASP A 1 324 ? -5.300 -3.812 -35.895 1.00 62.09 324 ASP A C 1
ATOM 2585 O O . ASP A 1 324 ? -6.001 -3.171 -36.681 1.00 62.09 324 ASP A O 1
ATOM 2589 N N . GLY A 1 325 ? -3.982 -3.870 -36.064 1.00 49.31 325 GLY A N 1
ATOM 2590 C CA . GLY A 1 325 ? -3.294 -3.394 -37.260 1.00 49.31 325 GLY A CA 1
ATOM 2591 C C . GLY A 1 325 ? -3.447 -4.371 -38.431 1.00 49.31 325 GLY A C 1
ATOM 2592 O O . GLY A 1 325 ? -2.513 -5.090 -38.752 1.00 49.31 325 GLY A O 1
ATOM 2593 N N . THR A 1 326 ? -4.617 -4.424 -39.074 1.00 43.34 326 THR A N 1
ATOM 2594 C CA . THR A 1 326 ? -4.862 -5.024 -40.411 1.00 43.34 326 THR A CA 1
ATOM 2595 C C . THR A 1 326 ? -4.037 -6.272 -40.811 1.00 43.34 326 THR A C 1
ATOM 2597 O O . THR A 1 326 ? -2.980 -6.159 -41.422 1.00 43.34 326 THR A O 1
ATOM 2600 N N . GLY A 1 327 ? -4.615 -7.459 -40.596 1.00 44.84 327 GLY A N 1
ATOM 2601 C CA . GLY A 1 327 ? -4.509 -8.671 -41.429 1.00 44.84 327 GLY A CA 1
ATOM 2602 C C . GLY A 1 327 ? -3.211 -8.973 -42.194 1.00 44.84 327 GLY A C 1
ATOM 2603 O O . GLY A 1 327 ? -3.127 -8.691 -43.384 1.00 44.84 327 GLY A O 1
ATOM 2604 N N . ASP A 1 328 ? -2.304 -9.717 -41.562 1.00 33.56 328 ASP A N 1
ATOM 2605 C CA . ASP A 1 328 ? -1.697 -10.927 -42.140 1.00 33.56 328 ASP A CA 1
ATOM 2606 C C . ASP A 1 328 ? -1.025 -11.718 -41.004 1.00 33.56 328 ASP A C 1
ATOM 2608 O O . ASP A 1 328 ? 0.092 -11.430 -40.580 1.00 33.56 328 ASP A O 1
ATOM 2612 N N . SER A 1 329 ? -1.728 -12.713 -40.457 1.00 33.44 329 SER A N 1
ATOM 2613 C CA . SER A 1 329 ? -1.124 -13.638 -39.495 1.00 33.44 329 SER A CA 1
ATOM 2614 C C . SER A 1 329 ? -0.057 -14.494 -40.182 1.00 33.44 329 SER A C 1
ATOM 2616 O O . SER A 1 329 ? -0.316 -15.109 -41.221 1.00 33.44 329 SER A O 1
ATOM 2618 N N . PRO A 1 330 ? 1.053 -14.745 -39.482 1.00 37.78 330 PRO A N 1
ATOM 2619 C CA . PRO A 1 330 ? 1.386 -16.122 -39.189 1.00 37.78 330 PRO A CA 1
ATOM 2620 C C . PRO A 1 330 ? 1.367 -16.337 -37.677 1.00 37.78 330 PRO A C 1
ATOM 2622 O O . PRO A 1 330 ? 2.051 -15.674 -36.911 1.00 37.78 330 PRO A O 1
ATOM 2625 N N . SER A 1 331 ? 0.550 -17.305 -37.282 1.00 47.19 331 SER A N 1
ATOM 2626 C CA . SER A 1 331 ? 0.470 -17.937 -35.966 1.00 47.19 331 SER A CA 1
ATOM 2627 C C . SER A 1 331 ? 1.783 -17.970 -35.161 1.00 47.19 331 SER A C 1
ATOM 2629 O O . SER A 1 331 ? 2.737 -18.639 -35.564 1.00 47.19 331 SER A O 1
ATOM 2631 N N . GLY A 1 332 ? 1.754 -17.369 -33.973 1.00 31.42 332 GLY A N 1
ATOM 2632 C CA . GLY A 1 332 ? 2.710 -17.508 -32.868 1.00 31.42 332 GLY A CA 1
ATOM 2633 C C . GLY A 1 332 ? 2.324 -16.439 -31.849 1.00 31.42 332 GLY A C 1
ATOM 2634 O O . GLY A 1 332 ? 2.308 -15.276 -32.201 1.00 31.42 332 GLY A O 1
ATOM 2635 N N . GLY A 1 333 ? 1.794 -16.737 -30.672 1.00 30.86 333 GLY A N 1
ATOM 2636 C CA . GLY A 1 333 ? 2.291 -17.661 -29.666 1.00 30.86 333 GLY A CA 1
ATOM 2637 C C . GLY A 1 333 ? 2.448 -16.795 -28.423 1.00 30.86 333 GLY A C 1
ATOM 2638 O O . GLY A 1 333 ? 3.538 -16.289 -28.200 1.00 30.86 333 GLY A O 1
ATOM 2639 N N . GLY A 1 334 ? 1.340 -16.553 -27.713 1.00 31.38 334 GLY A N 1
ATOM 2640 C CA . GLY A 1 334 ? 1.315 -15.675 -26.541 1.00 31.38 334 GLY A CA 1
ATOM 2641 C C . GLY A 1 334 ? 2.347 -16.093 -25.489 1.00 31.38 334 GLY A C 1
ATOM 2642 O O . GLY A 1 334 ? 2.773 -17.260 -25.486 1.00 31.38 334 GLY A O 1
ATOM 2643 N N . PRO A 1 335 ? 2.770 -15.166 -24.615 1.00 38.78 335 PRO A N 1
ATOM 2644 C CA . PRO A 1 335 ? 3.835 -15.408 -23.659 1.00 38.78 335 PRO A CA 1
ATOM 2645 C C . PRO A 1 335 ? 3.431 -16.553 -22.732 1.00 38.78 335 PRO A C 1
ATOM 2647 O O . PRO A 1 335 ? 2.570 -16.456 -21.860 1.00 38.78 335 PRO A O 1
ATOM 2650 N N . GLY A 1 336 ? 4.043 -17.709 -22.981 1.00 30.09 336 GLY A N 1
ATOM 2651 C CA . GLY A 1 336 ? 3.844 -18.898 -22.185 1.00 30.09 336 GLY A CA 1
ATOM 2652 C C . GLY A 1 336 ? 4.372 -18.655 -20.783 1.00 30.09 336 GLY A C 1
ATOM 2653 O O . GLY A 1 336 ? 5.584 -18.639 -20.576 1.00 30.09 336 GLY A O 1
ATOM 2654 N N . SER A 1 337 ? 3.448 -18.577 -19.830 1.00 33.69 337 SER A N 1
ATOM 2655 C CA . SER A 1 337 ? 3.654 -18.967 -18.439 1.00 33.69 337 SER A CA 1
ATOM 2656 C C . SER A 1 337 ? 4.478 -20.263 -18.387 1.00 33.69 337 SER A C 1
ATOM 2658 O O . SER A 1 337 ? 3.983 -21.379 -18.569 1.00 33.69 337 SER A O 1
ATOM 2660 N N . ARG A 1 338 ? 5.791 -20.120 -18.194 1.00 30.75 338 ARG A N 1
ATOM 2661 C CA . ARG A 1 338 ? 6.685 -21.209 -17.803 1.00 30.75 338 ARG A CA 1
ATOM 2662 C C . ARG A 1 338 ? 6.857 -21.148 -16.297 1.00 30.75 338 ARG A C 1
ATOM 2664 O O . ARG A 1 338 ? 7.925 -20.824 -15.791 1.00 30.75 338 ARG A O 1
ATOM 2671 N N . GLY A 1 339 ? 5.800 -21.529 -15.588 1.00 28.34 339 GLY A N 1
ATOM 2672 C CA . GLY A 1 339 ? 5.959 -22.049 -14.237 1.00 28.34 339 GLY A CA 1
ATOM 2673 C C . GLY A 1 339 ? 6.855 -23.301 -14.259 1.00 28.34 339 GLY A C 1
ATOM 2674 O O . GLY A 1 339 ? 6.822 -24.074 -15.227 1.00 28.34 339 GLY A O 1
ATOM 2675 N N . PRO A 1 340 ? 7.676 -23.534 -13.222 1.00 29.83 340 PRO A N 1
ATOM 2676 C CA . PRO A 1 340 ? 8.540 -24.701 -13.159 1.00 29.83 340 PRO A CA 1
ATOM 2677 C C . PRO A 1 340 ? 7.689 -25.974 -13.133 1.00 29.83 340 PRO A C 1
ATOM 2679 O O . PRO A 1 340 ? 6.849 -26.188 -12.257 1.00 29.83 340 PRO A O 1
ATOM 2682 N N . SER A 1 341 ? 7.915 -26.851 -14.111 1.00 28.27 341 SER A N 1
ATOM 2683 C CA . SER A 1 341 ? 7.269 -28.156 -14.189 1.00 28.27 341 SER A CA 1
ATOM 2684 C C . SER A 1 341 ? 7.629 -28.992 -12.957 1.00 28.27 341 SER A C 1
ATOM 2686 O O . SER A 1 341 ? 8.737 -29.526 -12.863 1.00 28.27 341 SER A O 1
ATOM 2688 N N . LYS A 1 342 ? 6.679 -29.150 -12.029 1.00 32.22 342 LYS A N 1
ATOM 2689 C CA . LYS A 1 342 ? 6.737 -30.178 -10.985 1.00 32.22 342 LYS A CA 1
ATOM 2690 C C . LYS A 1 342 ? 6.801 -31.547 -11.664 1.00 32.22 342 LYS A C 1
ATOM 2692 O O . LYS A 1 342 ? 5.898 -31.944 -12.402 1.00 32.22 342 LYS A O 1
ATOM 2697 N N . GLY A 1 343 ? 7.912 -32.245 -11.441 1.00 28.58 343 GLY A N 1
ATOM 2698 C CA . GLY A 1 343 ? 8.161 -33.585 -11.950 1.00 28.58 343 GLY A CA 1
ATOM 2699 C C . GLY A 1 343 ? 7.031 -34.542 -11.573 1.00 28.58 343 GLY A C 1
ATOM 2700 O O . GLY A 1 343 ? 6.650 -34.675 -10.414 1.00 28.58 343 GLY A O 1
ATOM 2701 N N . ARG A 1 344 ? 6.493 -35.221 -12.584 1.00 28.47 344 ARG A N 1
ATOM 2702 C CA . ARG A 1 344 ? 5.526 -36.306 -12.432 1.00 28.47 344 ARG A CA 1
ATOM 2703 C C . ARG A 1 344 ? 6.197 -37.493 -11.714 1.00 28.47 344 ARG A C 1
ATOM 2705 O O . ARG A 1 344 ? 7.319 -37.845 -12.084 1.00 28.47 344 ARG A O 1
ATOM 2712 N N . PRO A 1 345 ? 5.533 -38.148 -10.746 1.00 29.45 345 PRO A N 1
ATOM 2713 C CA . PRO A 1 345 ? 6.119 -39.256 -10.002 1.00 29.45 345 PRO A CA 1
ATOM 2714 C C . PRO A 1 345 ? 6.261 -40.487 -10.904 1.00 29.45 345 PRO A C 1
ATOM 2716 O O . PRO A 1 345 ? 5.290 -40.962 -11.500 1.00 29.45 345 PRO A O 1
ATOM 2719 N N . MET A 1 346 ? 7.482 -41.017 -11.009 1.00 31.83 346 MET A N 1
ATOM 2720 C CA . MET A 1 346 ? 7.705 -42.352 -11.555 1.00 31.83 346 MET A CA 1
ATOM 2721 C C . MET A 1 346 ? 7.266 -43.388 -10.519 1.00 31.83 346 MET A C 1
ATOM 2723 O O . MET A 1 346 ? 8.010 -43.725 -9.604 1.00 31.83 346 MET A O 1
ATOM 2727 N N . ASN A 1 347 ? 6.070 -43.940 -10.708 1.00 33.53 347 ASN A N 1
ATOM 2728 C CA . ASN A 1 347 ? 5.722 -45.242 -10.153 1.00 33.53 347 ASN A CA 1
ATOM 2729 C C . ASN A 1 347 ? 6.540 -46.324 -10.868 1.00 33.53 347 ASN A C 1
ATOM 2731 O O . ASN A 1 347 ? 6.230 -46.706 -11.998 1.00 33.53 347 ASN A O 1
ATOM 2735 N N . ARG A 1 348 ? 7.564 -46.836 -10.186 1.00 29.83 348 ARG A N 1
ATOM 2736 C CA . ARG A 1 348 ? 8.037 -48.218 -10.318 1.00 29.83 348 ARG A CA 1
ATOM 2737 C C . ARG A 1 348 ? 8.592 -48.659 -8.969 1.00 29.83 348 ARG A C 1
ATOM 2739 O O . ARG A 1 348 ? 9.715 -48.325 -8.610 1.00 29.83 348 ARG A O 1
ATOM 2746 N N . GLU A 1 349 ? 7.758 -49.386 -8.237 1.00 32.81 349 GLU A N 1
ATOM 2747 C CA . GLU A 1 349 ? 8.153 -50.184 -7.080 1.00 32.81 349 GLU A CA 1
ATOM 2748 C C . GLU A 1 349 ? 9.266 -51.167 -7.482 1.00 32.81 349 GLU A C 1
ATOM 2750 O O . GLU A 1 349 ? 9.116 -51.876 -8.484 1.00 32.81 349 GLU A O 1
ATOM 2755 N N . PRO A 1 350 ? 10.372 -51.253 -6.729 1.00 33.97 350 PRO A N 1
ATOM 2756 C CA . PRO A 1 350 ? 11.181 -52.454 -6.688 1.00 33.97 350 PRO A CA 1
ATOM 2757 C C . PRO A 1 350 ? 10.619 -53.402 -5.619 1.00 33.97 350 PRO A C 1
ATOM 2759 O O . PRO A 1 350 ? 10.430 -53.021 -4.464 1.00 33.97 350 PRO A O 1
ATOM 2762 N N . GLU A 1 351 ? 10.345 -54.639 -6.031 1.00 37.22 351 GLU A N 1
ATOM 2763 C CA . GLU A 1 351 ? 9.953 -55.752 -5.163 1.00 37.22 351 GLU A CA 1
ATOM 2764 C C . GLU A 1 351 ? 10.926 -55.927 -3.977 1.00 37.22 351 GLU A C 1
ATOM 2766 O O . GLU A 1 351 ? 12.140 -55.763 -4.148 1.00 37.22 351 GLU A O 1
ATOM 2771 N N . PRO A 1 352 ? 10.437 -56.301 -2.780 1.00 42.16 352 PRO A N 1
ATOM 2772 C CA . PRO A 1 352 ? 11.306 -56.580 -1.646 1.00 42.16 352 PRO A CA 1
ATOM 2773 C C . PRO A 1 352 ? 12.057 -57.908 -1.852 1.00 42.16 352 PRO A C 1
ATOM 2775 O O . PRO A 1 352 ? 11.442 -58.902 -2.250 1.00 42.16 352 PRO A O 1
ATOM 2778 N N . PRO A 1 353 ? 13.364 -57.982 -1.541 1.00 38.28 353 PRO A N 1
ATOM 2779 C CA . PRO A 1 353 ? 14.052 -59.259 -1.492 1.00 38.28 353 PRO A CA 1
ATOM 2780 C C . PRO A 1 353 ? 13.523 -60.103 -0.328 1.00 38.28 353 PRO A C 1
ATOM 2782 O O . PRO A 1 353 ? 13.303 -59.633 0.789 1.00 38.28 353 PRO A O 1
ATOM 2785 N N . SER A 1 354 ? 13.316 -61.373 -0.654 1.00 38.69 354 SER A N 1
ATOM 2786 C CA . SER A 1 354 ? 12.867 -62.465 0.197 1.00 38.69 354 SER A CA 1
ATOM 2787 C C . SER A 1 354 ? 13.661 -62.594 1.496 1.00 38.69 354 SER A C 1
ATOM 2789 O O . SER A 1 354 ? 14.891 -62.554 1.495 1.00 38.69 354 SER A O 1
ATOM 2791 N N . ALA A 1 355 ? 12.928 -62.844 2.580 1.00 39.34 355 ALA A N 1
ATOM 2792 C CA . ALA A 1 355 ? 13.453 -63.366 3.829 1.00 39.34 355 ALA A CA 1
ATOM 2793 C C . ALA A 1 355 ? 14.091 -64.740 3.594 1.00 39.34 355 ALA A C 1
ATOM 2795 O O . ALA A 1 355 ? 13.386 -65.656 3.190 1.00 39.34 355 ALA A O 1
ATOM 2796 N N . ASP A 1 356 ? 15.401 -64.830 3.805 1.00 38.62 356 ASP A N 1
ATOM 2797 C CA . ASP A 1 356 ? 16.141 -66.013 4.256 1.00 38.62 356 ASP A CA 1
ATOM 2798 C C . ASP A 1 356 ? 17.635 -65.650 4.269 1.00 38.62 356 ASP A C 1
ATOM 2800 O O . ASP A 1 356 ? 18.336 -65.850 3.284 1.00 38.62 356 ASP A O 1
ATOM 2804 N N . ASP A 1 357 ? 18.131 -65.091 5.376 1.00 34.28 357 ASP A N 1
ATOM 2805 C CA . ASP A 1 357 ? 19.388 -65.594 5.936 1.00 34.28 357 ASP A CA 1
ATOM 2806 C C . ASP A 1 357 ? 19.536 -65.208 7.410 1.00 34.28 357 ASP A C 1
ATOM 2808 O O . ASP A 1 357 ? 19.212 -64.104 7.849 1.00 34.28 357 ASP A O 1
ATOM 2812 N N . VAL A 1 358 ? 19.972 -66.187 8.188 1.00 36.03 358 VAL A N 1
ATOM 2813 C CA . VAL A 1 358 ? 19.886 -66.249 9.643 1.00 36.03 358 VAL A CA 1
ATOM 2814 C C . VAL A 1 358 ? 21.297 -66.401 10.214 1.00 36.03 358 VAL A C 1
ATOM 2816 O O . VAL A 1 358 ? 22.022 -67.305 9.812 1.00 36.03 358 VAL A O 1
ATOM 2819 N N . SER A 1 359 ? 21.570 -65.618 11.273 1.00 34.69 359 SER A N 1
ATOM 2820 C CA . SER A 1 359 ? 22.560 -65.825 12.364 1.00 34.69 359 SER A CA 1
ATOM 2821 C C . SER A 1 359 ? 23.976 -65.211 12.222 1.00 34.69 359 SER A C 1
ATOM 2823 O O . SER A 1 359 ? 24.438 -64.971 11.114 1.00 34.69 359 SER A O 1
ATOM 2825 N N . PRO A 1 360 ? 24.735 -65.058 13.337 1.00 47.78 360 PRO A N 1
ATOM 2826 C CA . PRO A 1 360 ? 24.560 -64.092 14.441 1.00 47.78 360 PRO A CA 1
ATOM 2827 C C . PRO A 1 360 ? 25.940 -63.487 14.836 1.00 47.78 360 PRO A C 1
ATOM 2829 O O . PRO A 1 360 ? 26.860 -63.565 14.031 1.00 47.78 360 PRO A O 1
ATOM 2832 N N . THR A 1 361 ? 26.108 -63.010 16.084 1.00 35.22 361 THR A N 1
ATOM 2833 C CA . THR A 1 361 ? 27.347 -62.532 16.775 1.00 35.22 361 THR A CA 1
ATOM 2834 C C . THR A 1 361 ? 27.594 -61.022 16.661 1.00 35.22 361 THR A C 1
ATOM 2836 O O . THR A 1 361 ? 27.419 -60.455 15.593 1.00 35.22 361 THR A O 1
ATOM 2839 N N . ASP A 1 362 ? 27.962 -60.253 17.686 1.00 34.06 362 ASP A N 1
ATOM 2840 C CA . ASP A 1 362 ? 28.215 -60.467 19.116 1.00 34.06 362 ASP A CA 1
ATOM 2841 C C . ASP A 1 362 ? 28.038 -59.094 19.805 1.00 34.06 362 ASP A C 1
ATOM 2843 O O . ASP A 1 362 ? 28.543 -58.088 19.307 1.00 34.06 362 ASP A O 1
ATOM 2847 N N . GLU A 1 363 ? 27.363 -59.042 20.957 1.00 38.84 363 GLU A N 1
ATOM 2848 C CA . GLU A 1 363 ? 27.672 -58.034 21.984 1.00 38.84 363 GLU A CA 1
ATOM 2849 C C . GLU A 1 363 ? 28.938 -58.500 22.729 1.00 38.84 363 GLU A C 1
ATOM 2851 O O . GLU A 1 363 ? 29.164 -59.711 22.845 1.00 38.84 363 GLU A O 1
ATOM 2856 N N . PRO A 1 364 ? 29.753 -57.592 23.292 1.00 46.81 364 PRO A N 1
ATOM 2857 C CA . PRO A 1 364 ? 29.462 -57.244 24.686 1.00 46.81 364 PRO A CA 1
ATOM 2858 C C . PRO A 1 364 ? 29.816 -55.794 25.082 1.00 46.81 364 PRO A C 1
ATOM 2860 O O . PRO A 1 364 ? 30.748 -55.215 24.536 1.00 46.81 364 PRO A O 1
ATOM 2863 N N . SER A 1 365 ? 29.087 -55.295 26.098 1.00 34.00 365 SER A N 1
ATOM 2864 C CA . SER A 1 365 ? 29.580 -54.645 27.341 1.00 34.00 365 SER A CA 1
ATOM 2865 C C . SER A 1 365 ? 30.543 -53.448 27.221 1.00 34.00 365 SER A C 1
ATOM 2867 O O . SER A 1 365 ? 31.466 -53.459 26.426 1.00 34.00 365 SER A O 1
ATOM 2869 N N . SER A 1 366 ? 30.588 -52.433 28.069 1.00 34.78 366 SER A N 1
ATOM 2870 C CA . SER A 1 366 ? 29.963 -52.030 29.331 1.00 34.78 366 SER A CA 1
ATOM 2871 C C . SER A 1 366 ? 30.800 -50.818 29.770 1.00 34.78 366 SER A C 1
ATOM 2873 O O . SER A 1 366 ? 31.982 -50.776 29.436 1.00 34.78 366 SER A O 1
ATOM 2875 N N . ASP A 1 367 ? 30.197 -49.911 30.534 1.00 34.50 367 ASP A N 1
ATOM 2876 C CA . ASP A 1 367 ? 30.818 -49.080 31.576 1.00 34.50 367 ASP A CA 1
ATOM 2877 C C . ASP A 1 367 ? 32.119 -48.312 31.251 1.00 34.50 367 ASP A C 1
ATOM 2879 O O . ASP A 1 367 ? 33.180 -48.905 31.093 1.00 34.50 367 ASP A O 1
ATOM 2883 N N . ASP A 1 368 ? 32.089 -46.977 31.345 1.00 38.31 368 A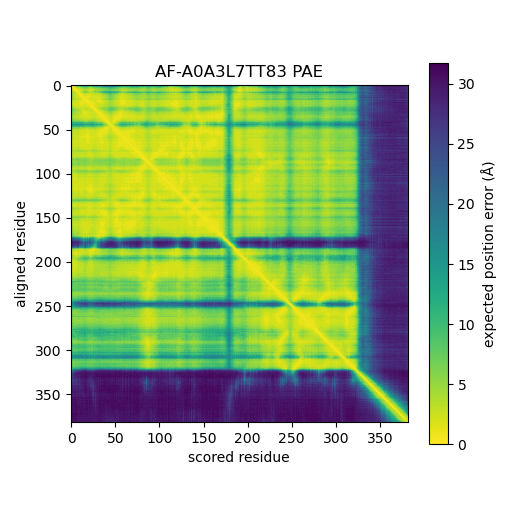SP A N 1
ATOM 2884 C CA . ASP A 1 368 ? 32.866 -46.368 32.431 1.00 38.31 368 ASP A CA 1
ATOM 2885 C C . ASP A 1 368 ? 32.438 -44.939 32.788 1.00 38.31 368 ASP A C 1
ATOM 2887 O O . ASP A 1 368 ? 31.918 -44.156 31.990 1.00 38.31 368 ASP A O 1
ATOM 2891 N N . ASP A 1 369 ? 32.684 -44.674 34.058 1.00 34.91 369 ASP A N 1
ATOM 2892 C CA . ASP A 1 369 ? 32.253 -43.597 34.922 1.00 34.91 369 ASP A CA 1
ATOM 2893 C C . ASP A 1 369 ? 33.060 -42.291 34.763 1.00 34.91 369 ASP A C 1
ATOM 2895 O O . ASP A 1 369 ? 34.285 -42.277 34.862 1.00 34.91 369 ASP A O 1
ATOM 2899 N N . SER A 1 370 ? 32.327 -41.171 34.734 1.00 38.19 370 SER A N 1
ATOM 2900 C CA . SER A 1 370 ? 32.552 -39.992 35.596 1.00 38.19 370 SER A CA 1
ATOM 2901 C C . SER A 1 370 ? 33.904 -39.206 35.469 1.00 38.19 370 SER A C 1
ATOM 2903 O O . SER A 1 370 ? 34.635 -39.343 34.493 1.00 38.19 370 SER A O 1
ATOM 2905 N N . PRO A 1 371 ? 34.178 -38.174 36.303 1.00 48.19 371 PRO A N 1
ATOM 2906 C CA . PRO A 1 371 ? 34.101 -36.775 35.870 1.00 48.19 371 PRO A CA 1
ATOM 2907 C C . PRO A 1 371 ? 35.432 -36.013 36.046 1.00 48.19 371 PRO A C 1
ATOM 2909 O O . PRO A 1 371 ? 36.239 -36.336 36.916 1.00 48.19 371 PRO A O 1
ATOM 2912 N N . PHE A 1 372 ? 35.648 -34.924 35.298 1.00 35.41 372 PHE A N 1
ATOM 2913 C CA . PHE A 1 372 ? 36.718 -33.974 35.628 1.00 35.41 372 PHE A CA 1
ATOM 2914 C C . PHE A 1 372 ? 36.243 -32.524 35.693 1.00 35.41 372 PHE A C 1
ATOM 2916 O O . PHE A 1 372 ? 35.913 -31.860 34.718 1.00 35.41 372 PHE A O 1
ATOM 2923 N N . ASP A 1 373 ? 36.262 -32.092 36.941 1.00 38.28 373 ASP A N 1
ATOM 2924 C CA . ASP A 1 373 ? 36.153 -30.780 37.536 1.00 38.28 373 ASP A CA 1
ATOM 2925 C C . ASP A 1 373 ? 37.425 -29.943 37.257 1.00 38.28 373 ASP A C 1
ATOM 2927 O O . ASP A 1 373 ? 38.533 -30.480 37.376 1.00 38.28 373 ASP A O 1
ATOM 2931 N N . ARG A 1 374 ? 37.283 -28.639 36.941 1.00 37.22 374 ARG A N 1
ATOM 2932 C CA . ARG A 1 374 ? 38.005 -27.493 37.564 1.00 37.22 374 ARG A CA 1
ATOM 2933 C C . ARG A 1 374 ? 38.148 -26.238 36.681 1.00 37.22 374 ARG A C 1
ATOM 2935 O O . ARG A 1 374 ? 38.854 -26.268 35.685 1.00 37.22 374 ARG A O 1
ATOM 2942 N N . ARG A 1 375 ? 37.708 -25.117 37.290 1.00 34.88 375 ARG A N 1
ATOM 2943 C CA . ARG A 1 375 ? 38.322 -23.758 37.356 1.00 34.88 375 ARG A CA 1
ATOM 2944 C C . ARG A 1 375 ? 38.513 -23.000 36.027 1.00 34.88 375 ARG A C 1
ATOM 2946 O O . ARG A 1 375 ? 39.109 -23.512 35.104 1.00 34.88 375 ARG A O 1
ATOM 2953 N N . GLY A 1 376 ? 38.186 -21.717 35.893 1.00 30.47 376 GLY A N 1
ATOM 2954 C CA . GLY A 1 376 ? 37.808 -20.676 36.847 1.00 30.47 376 GLY A CA 1
ATOM 2955 C C . GLY A 1 376 ? 38.247 -19.303 36.308 1.00 30.47 376 GLY A C 1
ATOM 2956 O O . GLY A 1 376 ? 39.225 -19.233 35.573 1.00 30.47 376 GLY A O 1
ATOM 2957 N N . GLY A 1 377 ? 37.566 -18.236 36.746 1.00 30.97 377 GLY A N 1
ATOM 2958 C CA . GLY A 1 377 ? 37.959 -16.825 36.573 1.00 30.97 377 GLY A CA 1
ATOM 2959 C C . GLY A 1 377 ? 37.600 -16.234 35.201 1.00 30.97 377 GLY A C 1
ATOM 2960 O O . GLY A 1 377 ? 37.804 -16.871 34.185 1.00 30.97 377 GLY A O 1
ATOM 2961 N N . GLY A 1 378 ? 37.061 -15.029 35.064 1.00 30.42 378 GLY A N 1
ATOM 2962 C CA . GLY A 1 378 ? 36.846 -13.949 36.013 1.00 30.42 378 GLY A CA 1
ATOM 2963 C C . GLY A 1 378 ? 37.029 -12.618 35.282 1.00 30.42 378 GLY A C 1
ATOM 2964 O O . GLY A 1 378 ? 38.079 -12.403 34.693 1.00 30.42 378 GLY A O 1
ATOM 2965 N N . GLY A 1 379 ? 36.041 -11.729 35.404 1.00 30.16 379 GLY A N 1
ATOM 2966 C CA . GLY A 1 379 ? 36.228 -10.277 35.363 1.00 30.16 379 GLY A CA 1
ATOM 2967 C C . GLY A 1 379 ? 36.153 -9.574 34.006 1.00 30.16 379 GLY A C 1
ATOM 2968 O O . GLY A 1 379 ? 36.824 -9.952 33.056 1.00 30.16 379 GLY A O 1
ATOM 2969 N N . GLY A 1 380 ? 35.453 -8.435 34.009 1.00 31.81 380 GLY A N 1
ATOM 2970 C CA . GLY A 1 380 ? 35.952 -7.241 33.326 1.00 31.81 380 GLY A CA 1
ATOM 2971 C C . GLY A 1 380 ? 34.957 -6.515 32.433 1.00 31.81 380 GLY A C 1
ATOM 2972 O O . GLY A 1 380 ? 34.843 -6.827 31.260 1.00 31.81 380 GLY A O 1
ATOM 2973 N N . LEU A 1 381 ? 34.319 -5.507 33.022 1.00 41.03 381 LEU A N 1
ATOM 2974 C CA . LEU A 1 381 ? 33.657 -4.363 32.393 1.00 41.03 381 LEU A CA 1
ATOM 2975 C C . LEU A 1 381 ? 34.475 -3.735 31.247 1.00 41.03 381 LEU A C 1
ATOM 2977 O O . LEU A 1 381 ? 35.674 -3.498 31.418 1.00 41.03 381 LEU A O 1
ATOM 2981 N N . ASN A 1 382 ? 33.796 -3.378 30.156 1.00 42.12 382 ASN A N 1
ATOM 2982 C CA . ASN A 1 382 ? 33.669 -2.000 29.658 1.00 42.12 382 ASN A CA 1
ATOM 2983 C C . ASN A 1 382 ? 32.568 -1.912 28.605 1.00 42.12 382 ASN A C 1
ATOM 2985 O O . ASN A 1 382 ? 32.506 -2.839 27.768 1.00 42.12 382 ASN A O 1
#

Nearest PDB structures (foldseek):
  8ove-assembly1_BS  TM=4.018E-01  e=5.675E-01  Trypanosoma brucei brucei
  8ffz-assembly1_H  TM=1.896E-01  e=9.277E-01  Saccharomyces cerevisiae S288C
  1mp9-assembly1_B  TM=1.854E-01  e=1.887E+00  Sulfolobus acidocaldarius